Protein AF-A0A8I0E259-F1 (afdb_monomer_lite)

Radius of gyration: 28.73 Å; chains: 1; bounding box: 74×55×79 Å

Foldseek 3Di:
DDPQFCVPPDPVLFPPPQQDPVLSVLLRVLVVLLVLLQVLLLFLLLQLPDQFDDDLVSQLVSLLSNLVSLLSLLVSLCVLVVPPRVCLNVLSVVLSVVLNVLSDDDPDPPDDPLWAAFPDAQWIKRFLVQVVVLCVVQVPPVVLVVLVVPDPDLPDCSLVVSLVCLLPGDDPPVNQVVQCVSNVVSVFQWKKKWKWKAAPVRDTDTQDIDAIDRRQVSRVSNNVSSCSHSVNVVVCVVVVHDPVRITIMMIMHGAWAWKDAPFDIAGRVRHRHPPPDTDPDHAIWTAHDVGDTGGPDDHNRPPPPDPVSVSSVVSVPQADDDFFQDCDSVPDRHSLSSSVNSVVSSLVSSQVSRDDAQAFQFHWAWEDLPPFDTEIEGEGNQQFDRVCSRPRYDYLNRGQALLSNLLVLLLVQQDDDLVPPPPFHGKYKYWYTYSFWIWIWICRGSKTKTWTAGHQPDPWAKIKIKIFDDPVCVVLVVLLQVLLVVLPWPWDRRRRMIITMDTDDHNVSSSLSSSLVSLSCNCSSRVGVCSSVSSSPRPPD

Secondary structure (DSSP, 8-state):
----GGGGS-GGGS-TTTS-HHHHHHHHHHHHHHHHHHHHHHHHHHHHT-SS---HHHHHHHHHHHHHHHHHHHHHHHTTSTTTTSTHHHHHHHHHHHHHHHHS--S-SS-S-SEEE-SSSSEEEEPHHHHHHHHHHTT-HHHHHHHHTT--STT-THHHHHHHHHHT----HHHHHHHHHHHHTTT-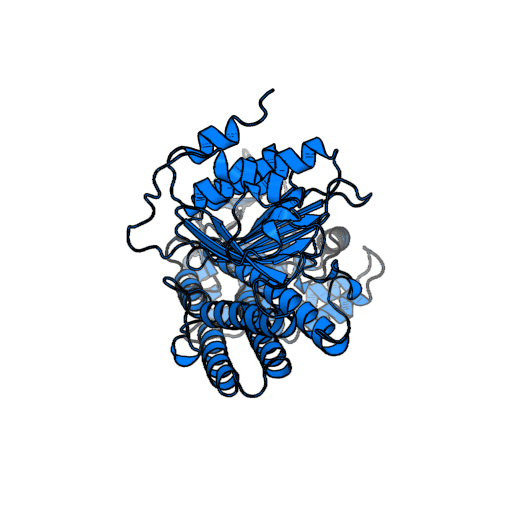S-EEEEEEEE-TTS-EEEE--PPPBSSHHHHHHHHHHGGGSHHHHHHHHHTT--STTSEEEEEEEESEEEEEETTEEEETTS-PPPTT----SSSEEEEETTS-EEEE-SS----TT-HHHHHHHHHHHHH---SSPPSSGGG--SHHHHHHHHHHHHHHHHHHHH--TT-SSSEEEEEE-TTS-EEEEEEPTTSB-GGGTT-SEE-GGGB--HHHHHHHHHHHHS-----S-TT----EEEEEEETTEEEEEEESTT-EEEEEEE-TTSTT--EEEEEE--GGGHHHHHHHHHHHHHTT-EEEEETTEEEEEE-S--HHHHHHHHHHHHHHHHHHHHT-TTHHHHHHHTT--

pLDDT: mean 77.81, std 12.74, range [36.66, 94.56]

Sequence (541 aa):
MEFRGLARLPLSAFPAGTLGARRFRRVRLFFAAVHAWLRLLGRLSAAAVAESPVDWTAVEQDVERLATATMRSVRLLQALEPTRWLDVEEWAVKLTFYARLMAGHPEPEISPSFFSPLAQGRGMVVENHLWRYAMDVADLQRRVDGVLRRLFAVDDPGWQRAARLVQDMPLPEVVEREGEIQAFDWQARDFAAVAVLEAPEGQRVLAPVVAPVREFWSGVRRAWAQRFTPDAVAWRRFLGRCDEEVGCRVVAVAEPTAVAWEGSVRGLDGGAPPEGAVAPGPGVWVLQEGGTWVPVASPSRVPAGAPWRQRLEDVLARIVGEGDPPARPEHCRNLEDMTVLVLGACWEAVFARLGLPGTGVAGVKSLALNPLGEVRLYCTPGAVFPSAAGKILVGAEDVRSLPLWAMLTGWLAVAGPATGPANSRGVVGHGIVDADAMHVCLYPGRHILFVEGDALTSSKRQVVVRWKAPRALQEELAAAAVILGERGFTVTRQGMVLDAWIGQGSEVAMQRALAVLGGILRGVLLGAEDWRRVVASWGRE

Structure (mmCIF, N/CA/C/O backbone):
data_AF-A0A8I0E259-F1
#
_entry.id   AF-A0A8I0E259-F1
#
loop_
_atom_site.group_PDB
_atom_site.id
_atom_site.type_symbol
_atom_site.label_atom_id
_atom_site.label_alt_id
_atom_site.label_comp_id
_atom_site.label_asym_id
_atom_site.label_entity_id
_atom_site.label_seq_id
_atom_site.pdbx_PDB_ins_code
_atom_site.Cartn_x
_atom_site.Cartn_y
_atom_site.Cartn_z
_atom_site.occupancy
_atom_site.B_iso_or_equiv
_atom_site.auth_seq_id
_atom_site.auth_comp_id
_atom_site.auth_asym_id
_atom_site.auth_atom_id
_atom_site.pdbx_PDB_model_num
ATOM 1 N N . MET A 1 1 ? 0.618 -11.682 2.805 1.00 47.38 1 MET A N 1
ATOM 2 C CA . MET A 1 1 ? 0.116 -11.712 4.199 1.00 47.38 1 MET A CA 1
ATOM 3 C C . MET A 1 1 ? -1.212 -10.965 4.286 1.00 47.38 1 MET A C 1
ATOM 5 O O . MET A 1 1 ? -1.298 -9.879 3.732 1.00 47.38 1 MET A O 1
ATOM 9 N N . GLU A 1 2 ? -2.257 -11.523 4.906 1.00 51.62 2 GLU A N 1
ATOM 10 C CA . GLU A 1 2 ? -3.577 -10.874 5.020 1.00 51.62 2 GLU A CA 1
ATOM 11 C C . GLU A 1 2 ? -3.726 -10.126 6.349 1.00 51.62 2 GLU A C 1
ATOM 13 O O . GLU A 1 2 ? -3.813 -10.754 7.399 1.00 51.62 2 GLU A O 1
ATOM 18 N N . PHE A 1 3 ? -3.807 -8.795 6.295 1.00 53.31 3 PHE A N 1
ATOM 19 C CA . PHE A 1 3 ? -4.336 -7.998 7.400 1.00 53.31 3 PHE A CA 1
ATOM 20 C C . PHE A 1 3 ? -5.841 -8.287 7.483 1.00 53.31 3 PHE A C 1
ATOM 22 O O . PHE A 1 3 ? -6.551 -8.082 6.492 1.00 53.31 3 PHE A O 1
ATOM 29 N N . ARG A 1 4 ? -6.316 -8.860 8.596 1.00 57.94 4 ARG A N 1
ATOM 30 C CA . ARG A 1 4 ? -7.671 -9.432 8.670 1.00 57.94 4 ARG A CA 1
ATOM 31 C C . ARG A 1 4 ? -8.720 -8.461 9.216 1.00 57.94 4 ARG A C 1
ATOM 33 O O . ARG A 1 4 ? -9.905 -8.757 9.070 1.00 57.94 4 ARG A O 1
ATOM 40 N N . GLY A 1 5 ? -8.359 -7.278 9.705 1.00 59.28 5 GLY A N 1
ATOM 41 C CA . GLY A 1 5 ? -9.348 -6.285 10.132 1.00 59.28 5 GLY A CA 1
ATOM 42 C C . GLY A 1 5 ? -10.221 -6.809 11.280 1.00 59.28 5 GLY A C 1
ATOM 43 O O . GLY A 1 5 ? -9.914 -7.780 11.975 1.00 59.28 5 GLY A O 1
ATOM 44 N N . LEU A 1 6 ? -11.449 -6.288 11.330 1.00 61.12 6 LEU A N 1
ATOM 45 C CA . LEU A 1 6 ? -12.574 -6.814 12.119 1.00 61.12 6 LEU A CA 1
ATOM 46 C C . LEU A 1 6 ? -12.958 -8.284 11.824 1.00 61.12 6 LEU A C 1
ATOM 48 O O . LEU A 1 6 ? -13.905 -8.793 12.419 1.00 61.12 6 LEU A O 1
ATOM 52 N N . ALA A 1 7 ? -12.297 -8.994 10.898 1.00 52.97 7 ALA A N 1
ATOM 53 C CA . ALA A 1 7 ? -12.656 -10.374 10.559 1.00 52.97 7 ALA A CA 1
ATOM 54 C C . ALA A 1 7 ? -12.396 -11.388 11.679 1.00 52.97 7 ALA A C 1
ATOM 56 O O . ALA A 1 7 ? -12.881 -12.516 11.567 1.00 52.97 7 ALA A O 1
ATOM 57 N N . ARG A 1 8 ? -11.636 -11.010 12.712 1.00 60.41 8 ARG A N 1
ATOM 58 C CA . ARG A 1 8 ? -11.350 -11.862 13.875 1.00 60.41 8 ARG A CA 1
ATOM 59 C C . ARG A 1 8 ? -12.292 -11.649 15.048 1.00 60.41 8 ARG A C 1
ATOM 61 O O . ARG A 1 8 ? -12.426 -12.557 15.861 1.00 60.41 8 ARG A O 1
ATOM 68 N N . LEU A 1 9 ? -12.986 -10.514 15.101 1.00 61.69 9 LEU A N 1
ATOM 69 C CA . LEU A 1 9 ? -13.992 -10.284 16.127 1.00 61.69 9 LEU A CA 1
ATOM 70 C C . LEU A 1 9 ? -15.260 -11.069 15.767 1.00 61.69 9 LEU A C 1
ATOM 72 O O . LEU A 1 9 ? -15.789 -10.916 14.659 1.00 61.69 9 LEU A O 1
ATOM 76 N N . PRO A 1 10 ? -15.757 -11.943 16.656 1.00 64.81 10 PRO A N 1
ATOM 77 C CA . PRO A 1 10 ? -17.007 -12.636 16.409 1.00 64.81 10 PRO A CA 1
ATOM 78 C C . PRO A 1 10 ? -18.172 -11.641 16.464 1.00 64.81 10 PRO A C 1
ATOM 80 O O . PRO A 1 10 ? -18.116 -10.631 17.160 1.00 64.81 10 PRO A O 1
ATOM 83 N N . LEU A 1 11 ? -19.275 -11.945 15.771 1.00 66.50 11 LEU A N 1
ATOM 84 C CA . LEU A 1 11 ? -20.502 -11.136 15.856 1.00 66.50 11 LEU A CA 1
ATOM 85 C C . LEU A 1 11 ? -21.003 -11.007 17.309 1.00 66.50 11 LEU A C 1
ATOM 87 O O . LEU A 1 11 ? -21.632 -10.015 17.656 1.00 66.50 11 LEU A O 1
ATOM 91 N N . SER A 1 12 ? -20.688 -11.994 18.153 1.00 63.00 12 SER A N 1
ATOM 92 C CA . SER A 1 12 ? -20.993 -12.008 19.586 1.00 63.00 12 SER A CA 1
ATOM 93 C C . SER A 1 12 ? -20.231 -10.965 20.404 1.00 63.00 12 SER A C 1
ATOM 95 O O . SER A 1 12 ? -20.614 -10.720 21.541 1.00 63.00 12 SER A O 1
ATOM 97 N N . ALA A 1 13 ? -19.184 -10.341 19.854 1.00 64.94 13 ALA A N 1
ATOM 98 C CA . ALA A 1 13 ? -18.506 -9.215 20.498 1.00 64.94 13 ALA A CA 1
ATOM 99 C C . ALA A 1 13 ? -19.378 -7.942 20.524 1.00 64.94 13 ALA A C 1
ATOM 101 O O . ALA A 1 13 ? -19.028 -6.971 21.189 1.00 64.94 13 ALA A O 1
ATOM 102 N N . PHE A 1 14 ? -20.508 -7.938 19.806 1.00 71.12 14 PHE A N 1
ATOM 103 C CA . PHE A 1 14 ? -21.447 -6.822 19.749 1.00 71.12 14 PHE A CA 1
ATOM 104 C C . PHE A 1 14 ? -22.752 -7.153 20.485 1.00 71.12 14 PHE A C 1
ATOM 106 O O . PHE A 1 14 ? -23.197 -8.304 20.451 1.00 71.12 14 PHE A O 1
ATOM 113 N N . PRO A 1 15 ? -23.427 -6.161 21.098 1.00 69.31 15 PRO A N 1
ATOM 114 C CA . PRO A 1 15 ? -24.689 -6.401 21.783 1.00 69.31 15 PRO A CA 1
ATOM 115 C C . PRO A 1 15 ? -25.757 -6.894 20.801 1.00 69.31 15 PRO A C 1
ATOM 117 O O . PRO A 1 15 ? -25.830 -6.431 19.655 1.00 69.31 15 PRO A O 1
ATOM 120 N N . ALA A 1 16 ? -26.611 -7.818 21.243 1.00 67.88 16 ALA A N 1
ATOM 121 C CA . ALA A 1 16 ? -27.656 -8.386 20.398 1.00 67.88 16 ALA A CA 1
ATOM 122 C C . ALA A 1 16 ? -28.549 -7.286 19.787 1.00 67.88 16 ALA A C 1
ATOM 124 O O . ALA A 1 16 ? -28.953 -6.345 20.463 1.00 67.88 16 ALA A O 1
ATOM 125 N N . GLY A 1 17 ? -28.838 -7.389 18.486 1.00 67.94 17 GLY A N 1
ATOM 126 C CA . GLY A 1 17 ? -29.697 -6.436 17.767 1.00 67.94 17 GLY A CA 1
ATOM 127 C C . GLY A 1 17 ? -29.023 -5.139 17.290 1.00 67.94 17 GLY A C 1
ATOM 128 O O . GLY A 1 17 ? -29.606 -4.448 16.459 1.00 67.94 17 GLY A O 1
ATOM 129 N N . THR A 1 18 ? -27.792 -4.830 17.716 1.00 71.62 18 THR A N 1
ATOM 130 C CA . THR A 1 18 ? -27.085 -3.594 17.307 1.00 71.62 18 THR A CA 1
ATOM 131 C C . THR A 1 18 ? -26.593 -3.658 15.858 1.00 71.62 18 THR A C 1
ATOM 133 O O . THR A 1 18 ? -27.018 -2.899 14.978 1.00 71.62 18 THR A O 1
ATOM 136 N N . LEU A 1 19 ? -25.716 -4.621 15.573 1.00 75.25 19 LEU A N 1
ATOM 137 C CA . LEU A 1 19 ? -25.020 -4.750 14.303 1.00 75.25 19 LEU A CA 1
ATOM 138 C C . LEU A 1 19 ? -25.338 -6.117 13.692 1.00 75.25 19 LEU A C 1
ATOM 140 O O . LEU A 1 19 ? -24.621 -7.089 13.869 1.00 75.25 19 LEU A O 1
ATOM 144 N N . GLY A 1 20 ? -26.463 -6.210 12.976 1.00 78.88 20 GLY A N 1
ATOM 145 C CA . GLY A 1 20 ? -26.895 -7.469 12.359 1.00 78.88 20 GLY A CA 1
ATOM 146 C C . GLY A 1 20 ? -25.873 -8.047 11.366 1.00 78.88 20 GLY A C 1
ATOM 147 O O . GLY A 1 20 ? -25.115 -7.307 10.732 1.00 78.88 20 GLY A O 1
ATOM 148 N N . ALA A 1 21 ? -25.901 -9.369 11.159 1.00 81.31 21 ALA A N 1
ATOM 149 C CA . ALA A 1 21 ? -24.906 -10.114 10.372 1.00 81.31 21 ALA A CA 1
ATOM 150 C C . ALA A 1 21 ? -24.622 -9.525 8.974 1.00 81.31 21 ALA A C 1
ATOM 152 O O . ALA A 1 21 ? -23.471 -9.463 8.539 1.00 81.31 21 ALA A O 1
ATOM 153 N N . ARG A 1 22 ? -25.657 -9.034 8.273 1.00 83.75 22 ARG A N 1
ATOM 154 C CA . ARG A 1 22 ? -25.500 -8.378 6.960 1.00 83.75 22 ARG A CA 1
ATOM 155 C C . ARG A 1 22 ? -24.661 -7.099 7.043 1.00 83.75 22 ARG A C 1
ATOM 157 O O . ARG A 1 22 ? -23.791 -6.899 6.200 1.00 83.75 22 ARG A O 1
ATOM 164 N N . ARG A 1 23 ? -24.904 -6.244 8.043 1.00 82.88 23 ARG A N 1
ATOM 165 C CA . ARG A 1 23 ? -24.129 -5.008 8.255 1.00 82.88 23 ARG A CA 1
ATOM 166 C C . ARG A 1 23 ? -22.715 -5.339 8.704 1.00 82.88 23 ARG A C 1
ATOM 168 O O . ARG A 1 23 ? -21.776 -4.793 8.144 1.00 82.88 23 ARG A O 1
ATOM 175 N N . PHE A 1 24 ? -22.557 -6.302 9.609 1.00 82.12 24 PHE A N 1
ATOM 176 C CA . PHE A 1 24 ? -21.239 -6.737 10.068 1.00 82.12 24 PHE A CA 1
ATOM 177 C C . PHE A 1 24 ? -20.371 -7.229 8.908 1.00 82.12 24 PHE A C 1
ATOM 179 O O . PHE A 1 24 ? -19.217 -6.829 8.761 1.00 82.12 24 PHE A O 1
ATOM 186 N N . ARG A 1 25 ? -20.960 -8.011 7.994 1.00 84.06 25 ARG A N 1
ATOM 187 C CA . ARG A 1 25 ? -20.291 -8.420 6.756 1.00 84.06 25 ARG A CA 1
ATOM 188 C C . ARG A 1 25 ? -19.867 -7.222 5.899 1.00 84.06 25 ARG A C 1
ATOM 190 O O . ARG A 1 25 ? -18.769 -7.254 5.355 1.00 84.06 25 ARG A O 1
ATOM 197 N N . ARG A 1 26 ? -20.691 -6.176 5.773 1.00 86.50 26 ARG A N 1
ATOM 198 C CA . ARG A 1 26 ? -20.331 -4.960 5.016 1.00 86.50 26 ARG A CA 1
ATOM 199 C C . ARG A 1 26 ? -19.145 -4.238 5.637 1.00 86.50 26 ARG A C 1
ATOM 201 O O . ARG A 1 26 ? -18.213 -3.917 4.911 1.00 86.50 26 ARG A O 1
ATOM 208 N N . VAL A 1 27 ? -19.146 -4.067 6.957 1.00 84.19 27 VAL A N 1
ATOM 209 C CA . VAL A 1 27 ? -18.017 -3.464 7.674 1.00 84.19 27 VAL A CA 1
ATOM 210 C C . VAL A 1 27 ? -16.743 -4.292 7.436 1.00 84.19 27 VAL A C 1
ATOM 212 O O . VAL A 1 27 ? -15.707 -3.745 7.083 1.00 84.19 27 VAL A O 1
ATOM 215 N N . ARG A 1 28 ? -16.810 -5.629 7.486 1.00 82.31 28 ARG A N 1
ATOM 216 C CA . ARG A 1 28 ? -15.653 -6.482 7.145 1.00 82.31 28 ARG A CA 1
ATOM 217 C C . ARG A 1 28 ? -15.152 -6.281 5.712 1.00 82.31 28 ARG A C 1
ATOM 219 O O . ARG A 1 28 ? -13.947 -6.201 5.487 1.00 82.31 28 ARG A O 1
ATOM 226 N N . LEU A 1 29 ? -16.063 -6.207 4.741 1.00 85.75 29 LEU A N 1
ATOM 227 C CA . LEU A 1 29 ? -15.708 -5.951 3.342 1.00 85.75 29 LEU A CA 1
ATOM 228 C C . LEU A 1 29 ? -15.103 -4.555 3.147 1.00 85.75 29 LEU A C 1
ATOM 230 O O . LEU A 1 29 ? -14.279 -4.382 2.252 1.00 85.75 29 LEU A O 1
ATOM 234 N N . PHE A 1 30 ? -15.494 -3.591 3.981 1.00 88.25 30 PHE A N 1
ATOM 235 C CA . PHE A 1 30 ? -14.992 -2.224 3.948 1.00 88.25 30 PHE A CA 1
ATOM 236 C C . PHE A 1 30 ? -13.512 -2.173 4.329 1.00 88.25 30 PHE A C 1
ATOM 238 O O . PHE A 1 30 ? -12.692 -1.720 3.535 1.00 88.25 30 PHE A O 1
ATOM 245 N N . PHE A 1 31 ? -13.138 -2.743 5.479 1.00 83.88 31 PHE A N 1
ATOM 246 C CA . PHE A 1 31 ? -11.728 -2.803 5.881 1.00 83.88 31 PHE A CA 1
ATOM 247 C C . PHE A 1 31 ? -10.883 -3.594 4.882 1.00 83.88 31 PHE A C 1
ATOM 249 O O . PHE A 1 31 ? -9.789 -3.164 4.531 1.00 83.88 31 PHE A O 1
ATOM 256 N N . ALA A 1 32 ? -11.406 -4.697 4.334 1.00 83.06 32 ALA A N 1
ATOM 257 C CA . ALA A 1 32 ? -10.714 -5.430 3.275 1.00 83.06 32 ALA A CA 1
ATOM 258 C C . ALA A 1 32 ? -10.421 -4.550 2.041 1.00 83.06 32 ALA A C 1
ATOM 260 O O . ALA A 1 32 ? -9.335 -4.647 1.467 1.00 83.06 32 ALA A O 1
ATOM 261 N N . ALA A 1 33 ? -11.352 -3.669 1.655 1.00 86.75 33 ALA A N 1
ATOM 262 C CA . ALA A 1 33 ? -11.152 -2.720 0.561 1.00 86.75 33 ALA A CA 1
ATOM 263 C C . ALA A 1 33 ? -10.082 -1.666 0.898 1.00 86.75 33 ALA A C 1
ATOM 265 O O . ALA A 1 33 ? -9.191 -1.437 0.082 1.00 86.75 33 ALA A O 1
ATOM 266 N N . VAL A 1 34 ? -10.098 -1.096 2.108 1.00 87.56 34 VAL A N 1
ATOM 267 C CA . VAL A 1 34 ? -9.068 -0.142 2.570 1.00 87.56 34 VAL A CA 1
ATOM 268 C C . VAL A 1 34 ? -7.680 -0.792 2.623 1.00 87.56 34 VAL A C 1
ATOM 270 O O . VAL A 1 34 ? -6.687 -0.204 2.197 1.00 87.56 34 VAL A O 1
ATOM 273 N N . HIS A 1 35 ? -7.580 -2.041 3.075 1.00 84.25 35 HIS A N 1
ATOM 274 C CA . HIS A 1 35 ? -6.310 -2.767 3.089 1.00 84.25 35 HIS A CA 1
ATOM 275 C C . HIS A 1 35 ? -5.772 -3.063 1.691 1.00 84.25 35 HIS A C 1
ATOM 277 O O . HIS A 1 35 ? -4.556 -3.008 1.495 1.00 84.25 35 HIS A O 1
ATOM 283 N N . ALA A 1 36 ? -6.648 -3.384 0.736 1.00 86.00 36 ALA A N 1
ATOM 284 C CA . ALA A 1 36 ? -6.261 -3.530 -0.662 1.00 86.00 36 ALA A CA 1
ATOM 285 C C . ALA A 1 36 ? -5.772 -2.192 -1.234 1.00 86.00 36 ALA A C 1
ATOM 287 O O . ALA A 1 36 ? -4.711 -2.156 -1.853 1.00 86.00 36 ALA A O 1
ATOM 288 N N . TRP A 1 37 ? -6.489 -1.102 -0.944 1.00 91.44 37 TRP A N 1
ATOM 289 C CA . TRP A 1 37 ? -6.120 0.256 -1.341 1.00 91.44 37 TRP A CA 1
ATOM 290 C C . TRP A 1 37 ? -4.708 0.624 -0.860 1.00 91.44 37 TRP A C 1
ATOM 292 O O . TRP A 1 37 ? -3.865 1.011 -1.664 1.00 91.44 37 TRP A O 1
ATOM 302 N N . LEU A 1 38 ? -4.393 0.378 0.417 1.00 90.19 38 LEU A N 1
ATOM 303 C CA . LEU A 1 38 ? -3.059 0.647 0.967 1.00 90.19 38 LEU A CA 1
ATOM 304 C C . LEU A 1 38 ? -1.946 -0.128 0.252 1.00 90.19 38 LEU A C 1
ATOM 306 O O . LEU A 1 38 ? -0.898 0.437 -0.038 1.00 90.19 38 LEU A O 1
ATOM 310 N N . ARG A 1 39 ? -2.155 -1.409 -0.075 1.00 88.25 39 ARG A N 1
ATOM 311 C CA . ARG A 1 39 ? -1.134 -2.183 -0.802 1.00 88.25 39 ARG A CA 1
ATOM 312 C C . ARG A 1 39 ? -0.868 -1.614 -2.188 1.00 88.25 39 ARG A C 1
ATOM 314 O O . ARG A 1 39 ? 0.288 -1.494 -2.572 1.00 88.25 39 ARG A O 1
ATOM 321 N N . LEU A 1 40 ? -1.926 -1.258 -2.915 1.00 91.62 40 LEU A N 1
ATOM 322 C CA . LEU A 1 40 ? -1.808 -0.658 -4.244 1.00 91.62 40 LEU A CA 1
ATOM 323 C C . LEU A 1 40 ? -1.057 0.675 -4.186 1.00 91.62 40 LEU A C 1
ATOM 325 O O . LEU A 1 40 ? -0.157 0.905 -4.989 1.00 91.62 40 LEU A O 1
ATOM 329 N N . LEU A 1 41 ? -1.352 1.503 -3.180 1.00 92.00 41 LEU A N 1
ATOM 330 C CA . LEU A 1 41 ? -0.603 2.730 -2.928 1.00 92.00 41 LEU A CA 1
ATOM 331 C C . LEU A 1 41 ? 0.884 2.449 -2.655 1.00 92.00 41 LEU A C 1
ATOM 333 O O . LEU A 1 41 ? 1.753 3.142 -3.186 1.00 92.00 41 LEU A O 1
ATOM 337 N N . GLY A 1 42 ? 1.193 1.432 -1.847 1.00 89.44 42 GLY A N 1
ATOM 338 C CA . GLY A 1 42 ? 2.570 1.009 -1.590 1.00 89.44 42 GLY A CA 1
ATOM 339 C C . GLY A 1 42 ? 3.324 0.687 -2.883 1.00 89.44 42 GLY A C 1
ATOM 340 O O . GLY A 1 42 ? 4.431 1.180 -3.085 1.00 89.44 42 GLY A O 1
ATOM 341 N N . ARG A 1 43 ? 2.699 -0.060 -3.805 1.00 89.12 43 ARG A N 1
ATOM 342 C CA . ARG A 1 43 ? 3.291 -0.388 -5.116 1.00 89.12 43 ARG A CA 1
ATOM 343 C C . ARG A 1 43 ? 3.563 0.849 -5.968 1.00 89.12 43 ARG A C 1
ATOM 345 O O . ARG A 1 43 ? 4.689 1.024 -6.424 1.00 89.12 43 ARG A O 1
ATOM 352 N N . LEU A 1 44 ? 2.568 1.722 -6.138 1.00 90.06 44 LEU A N 1
ATOM 353 C CA . LEU A 1 44 ? 2.709 2.936 -6.952 1.00 90.06 44 LEU A CA 1
ATOM 354 C C . LEU A 1 44 ? 3.754 3.900 -6.387 1.00 90.06 44 LEU A C 1
ATOM 356 O O . LEU A 1 44 ? 4.571 4.445 -7.122 1.00 90.06 44 LEU A O 1
ATOM 360 N N . SER A 1 45 ? 3.761 4.090 -5.069 1.00 89.38 45 SER A N 1
ATOM 361 C CA . SER A 1 45 ? 4.744 4.962 -4.425 1.00 89.38 45 SER A CA 1
ATOM 362 C C . SER A 1 45 ? 6.161 4.383 -4.444 1.00 89.38 45 SER A C 1
ATOM 364 O O . SER A 1 45 ? 7.117 5.146 -4.544 1.00 89.38 45 SER A O 1
ATOM 366 N N . ALA A 1 46 ? 6.317 3.055 -4.408 1.00 86.00 46 ALA A N 1
ATOM 367 C CA . ALA A 1 46 ? 7.614 2.410 -4.612 1.00 86.00 46 ALA A CA 1
ATOM 368 C C . ALA A 1 46 ? 8.141 2.631 -6.037 1.00 86.00 46 ALA A C 1
ATOM 370 O O . ALA A 1 46 ? 9.331 2.868 -6.217 1.00 86.00 46 ALA A O 1
ATOM 371 N N . ALA A 1 47 ? 7.254 2.592 -7.035 1.00 82.38 47 ALA A N 1
ATOM 372 C CA . ALA A 1 47 ? 7.611 2.818 -8.431 1.00 82.38 47 ALA A CA 1
ATOM 373 C C . ALA A 1 47 ? 8.152 4.241 -8.681 1.00 82.38 47 ALA A C 1
ATOM 375 O O . ALA A 1 47 ? 9.067 4.411 -9.481 1.00 82.38 47 ALA A O 1
ATOM 376 N N . ALA A 1 48 ? 7.660 5.253 -7.956 1.00 79.75 48 ALA A N 1
ATOM 377 C CA . ALA A 1 48 ? 8.127 6.639 -8.099 1.00 79.75 48 ALA A CA 1
ATOM 378 C C . ALA A 1 48 ? 9.587 6.852 -7.678 1.00 79.75 48 ALA A C 1
ATOM 380 O O . ALA A 1 48 ? 10.279 7.693 -8.245 1.00 79.75 48 ALA A O 1
ATOM 381 N N . VAL A 1 49 ? 10.072 6.057 -6.724 1.00 75.94 49 VAL A N 1
ATOM 382 C CA . VAL A 1 49 ? 11.455 6.124 -6.225 1.00 75.94 49 VAL A CA 1
ATOM 383 C C . VAL A 1 49 ? 12.349 5.026 -6.809 1.00 75.94 49 VAL A C 1
ATOM 385 O O . VAL A 1 49 ? 13.495 4.878 -6.390 1.00 75.94 49 VAL A O 1
ATOM 388 N N . ALA A 1 50 ? 11.841 4.238 -7.761 1.00 69.50 50 ALA A N 1
ATOM 389 C CA . ALA A 1 50 ? 12.589 3.142 -8.355 1.00 69.50 50 ALA A CA 1
ATOM 390 C C . ALA A 1 50 ? 13.756 3.654 -9.217 1.00 69.50 50 ALA A C 1
ATOM 392 O O . ALA A 1 50 ? 13.650 4.637 -9.962 1.00 69.50 50 ALA A O 1
ATOM 393 N N . GLU A 1 51 ? 14.887 2.949 -9.143 1.00 60.62 51 GLU A N 1
ATOM 394 C CA . GLU A 1 51 ? 16.043 3.204 -10.010 1.00 60.62 51 GLU A CA 1
ATOM 395 C C . GLU A 1 51 ? 15.862 2.631 -11.422 1.00 60.62 51 GLU A C 1
ATOM 397 O O . GLU A 1 51 ? 16.653 2.964 -12.297 1.00 60.62 51 GLU A O 1
ATOM 402 N N . SER A 1 52 ? 14.819 1.825 -11.657 1.00 55.91 52 SER A N 1
ATOM 403 C CA . SER A 1 52 ? 14.487 1.196 -12.939 1.00 55.91 52 SER A CA 1
ATOM 404 C C . SER A 1 52 ? 13.262 1.837 -13.620 1.00 55.91 52 SER A C 1
ATOM 406 O O . SER A 1 52 ? 12.413 2.416 -12.938 1.00 55.91 52 SER A O 1
ATOM 408 N N . PRO A 1 53 ? 13.149 1.751 -14.965 1.00 60.22 53 PRO A N 1
ATOM 409 C CA . PRO A 1 53 ? 11.960 2.185 -15.694 1.00 60.22 53 PRO A CA 1
ATOM 410 C C . PRO A 1 53 ? 10.702 1.478 -15.189 1.00 60.22 53 PRO A C 1
ATOM 412 O O . PRO A 1 53 ? 10.724 0.274 -14.925 1.00 60.22 53 PRO A O 1
ATOM 415 N N . VAL A 1 54 ? 9.605 2.224 -15.086 1.00 66.31 54 VAL A N 1
ATOM 416 C CA . VAL A 1 54 ? 8.323 1.704 -14.606 1.00 66.31 54 VAL A CA 1
ATOM 417 C C . VAL A 1 54 ? 7.486 1.169 -15.765 1.00 66.31 54 VAL A C 1
ATOM 419 O O . VAL A 1 54 ? 7.394 1.778 -16.828 1.00 66.31 54 VAL A O 1
ATOM 422 N N . ASP A 1 55 ? 6.842 0.029 -15.533 1.00 70.50 55 ASP A N 1
ATOM 423 C CA . ASP A 1 55 ? 5.807 -0.514 -16.406 1.00 70.50 55 ASP A CA 1
ATOM 424 C C . ASP A 1 55 ? 4.536 0.345 -16.308 1.00 70.50 55 ASP A C 1
ATOM 426 O O . ASP A 1 55 ? 3.789 0.264 -15.329 1.00 70.50 55 ASP A O 1
ATOM 430 N N . TRP A 1 56 ? 4.299 1.194 -17.311 1.00 76.19 56 TRP A N 1
ATOM 431 C CA . TRP A 1 56 ? 3.166 2.121 -17.298 1.00 76.19 56 TRP A CA 1
ATOM 432 C C . TRP A 1 56 ? 1.811 1.403 -17.333 1.00 76.19 56 TRP A C 1
ATOM 434 O O . TRP A 1 56 ? 0.861 1.837 -16.686 1.00 76.19 56 TRP A O 1
ATOM 444 N N . THR A 1 57 ? 1.735 0.246 -17.989 1.00 74.06 57 THR A N 1
ATOM 445 C CA . THR A 1 57 ? 0.531 -0.591 -17.983 1.00 74.06 57 THR A CA 1
ATOM 446 C C . THR A 1 57 ? 0.222 -1.084 -16.572 1.00 74.06 57 THR A C 1
ATOM 448 O O . THR A 1 57 ? -0.933 -1.087 -16.145 1.00 74.06 57 THR A O 1
ATOM 451 N N . ALA A 1 58 ? 1.252 -1.449 -15.804 1.00 77.69 58 ALA A N 1
ATOM 452 C CA . ALA A 1 58 ? 1.081 -1.810 -14.402 1.00 77.69 58 ALA A CA 1
ATOM 453 C C . ALA A 1 58 ? 0.629 -0.612 -13.546 1.00 77.69 58 ALA A C 1
ATOM 455 O O . ALA A 1 58 ? -0.212 -0.786 -12.663 1.00 77.69 58 ALA A O 1
ATOM 456 N N . VAL A 1 59 ? 1.128 0.601 -13.824 1.00 83.31 59 VAL A N 1
ATOM 457 C CA . VAL A 1 59 ? 0.671 1.839 -13.162 1.00 83.31 59 VAL A CA 1
ATOM 458 C C . VAL A 1 59 ? -0.815 2.073 -13.417 1.00 83.31 59 VAL A C 1
ATOM 460 O O . VAL A 1 59 ? -1.572 2.243 -12.464 1.00 83.31 59 VAL A O 1
ATOM 463 N N . GLU A 1 60 ? -1.257 2.021 -14.672 1.00 82.75 60 GLU A N 1
ATOM 464 C CA . GLU A 1 60 ? -2.668 2.194 -15.035 1.00 82.75 60 GLU A CA 1
ATOM 465 C C . GLU A 1 60 ? -3.573 1.166 -14.360 1.00 82.75 60 GLU A C 1
ATOM 467 O O . GLU A 1 60 ? -4.594 1.522 -13.768 1.00 82.75 60 GLU A O 1
ATOM 472 N N . GLN A 1 61 ? -3.174 -0.108 -14.380 1.00 85.19 61 GLN A N 1
ATOM 473 C CA . GLN A 1 61 ? -3.914 -1.175 -13.710 1.00 85.19 61 GLN A CA 1
ATOM 474 C C . GLN A 1 61 ? -3.999 -0.953 -12.196 1.00 85.19 61 GLN A C 1
ATOM 476 O O . GLN A 1 61 ? -5.042 -1.210 -11.589 1.00 85.19 61 GLN A O 1
ATOM 481 N N . ASP A 1 62 ? -2.924 -0.484 -11.566 1.00 89.88 62 ASP A N 1
ATOM 482 C CA . ASP A 1 62 ? -2.904 -0.209 -10.133 1.00 89.88 62 ASP A CA 1
ATOM 483 C C . ASP A 1 62 ? -3.770 1.001 -9.767 1.00 89.88 62 ASP A C 1
ATOM 485 O O . ASP A 1 62 ? -4.488 0.946 -8.763 1.00 89.88 62 ASP A O 1
ATOM 489 N N . VAL A 1 63 ? -3.792 2.040 -10.607 1.00 92.75 63 VAL A N 1
ATOM 490 C CA . VAL A 1 63 ? -4.698 3.189 -10.459 1.00 92.75 63 VAL A CA 1
ATOM 491 C C . VAL A 1 63 ? -6.157 2.778 -10.652 1.00 92.75 63 VAL A C 1
ATOM 493 O O . VAL A 1 63 ? -7.010 3.166 -9.852 1.00 92.75 63 VAL A O 1
ATOM 496 N N . GLU A 1 64 ? -6.461 1.929 -11.633 1.00 90.94 64 GLU A N 1
ATOM 497 C CA . GLU A 1 64 ? -7.815 1.408 -11.847 1.00 90.94 64 GLU A CA 1
ATOM 498 C C . GLU A 1 64 ? -8.299 0.572 -10.653 1.00 90.94 64 GLU A C 1
ATOM 500 O O . GLU A 1 64 ? -9.435 0.703 -10.178 1.00 90.94 64 GLU A O 1
ATOM 505 N N . ARG A 1 65 ? -7.414 -0.264 -10.101 1.00 92.50 65 ARG A N 1
ATOM 506 C CA . ARG A 1 65 ? -7.704 -1.055 -8.899 1.00 92.50 65 ARG A CA 1
ATOM 507 C C . ARG A 1 65 ? -7.890 -0.167 -7.668 1.00 92.50 65 ARG A C 1
ATOM 509 O O . ARG A 1 65 ? -8.770 -0.460 -6.856 1.00 92.50 65 ARG A O 1
ATOM 516 N N . LEU A 1 66 ? -7.117 0.914 -7.531 1.00 94.56 66 LEU A N 1
ATOM 517 C CA . LEU A 1 66 ? -7.292 1.912 -6.468 1.00 94.56 66 LEU A CA 1
ATOM 518 C C . LEU A 1 66 ? -8.647 2.602 -6.583 1.00 94.56 66 LEU A C 1
ATOM 520 O O . LEU A 1 66 ? -9.390 2.634 -5.604 1.00 94.56 66 LEU A O 1
ATOM 524 N N . ALA A 1 67 ? -8.997 3.079 -7.777 1.00 92.50 67 ALA A N 1
ATOM 525 C CA . ALA A 1 67 ? -10.286 3.699 -8.054 1.00 92.50 67 ALA A CA 1
ATOM 526 C C . ALA A 1 67 ? -11.449 2.756 -7.714 1.00 92.50 67 ALA A C 1
ATOM 528 O O . ALA A 1 67 ? -12.391 3.135 -7.012 1.00 92.50 67 ALA A O 1
ATOM 529 N N . THR A 1 68 ? -11.345 1.492 -8.129 1.00 91.88 68 THR A N 1
ATOM 530 C CA . THR A 1 68 ? -12.320 0.446 -7.801 1.00 91.88 68 THR A CA 1
ATOM 531 C C . THR A 1 68 ? -12.429 0.219 -6.291 1.00 91.88 68 THR A C 1
ATOM 533 O O . THR A 1 68 ? -13.538 0.110 -5.760 1.00 91.88 68 THR A O 1
ATOM 536 N N . ALA A 1 69 ? -11.303 0.166 -5.573 1.00 91.81 69 ALA A N 1
ATOM 537 C CA . ALA A 1 69 ? -11.289 0.002 -4.122 1.00 91.81 69 ALA A CA 1
ATOM 538 C C . ALA A 1 69 ? -11.927 1.202 -3.399 1.00 91.81 69 ALA A C 1
ATOM 540 O O . ALA A 1 69 ? -12.749 0.994 -2.506 1.00 91.81 69 ALA A O 1
ATOM 541 N N . THR A 1 70 ? -11.630 2.437 -3.818 1.00 93.81 70 THR A N 1
ATOM 542 C CA . THR A 1 70 ? -12.242 3.658 -3.269 1.00 93.81 70 THR A CA 1
ATOM 543 C C . THR A 1 70 ? -13.757 3.669 -3.491 1.00 93.81 70 THR A C 1
ATOM 545 O O . THR A 1 70 ? -14.514 3.834 -2.533 1.00 93.81 70 THR A O 1
ATOM 548 N N . MET A 1 71 ? -14.225 3.395 -4.713 1.00 94.25 71 MET A N 1
ATOM 549 C CA . MET A 1 71 ? -15.662 3.319 -5.021 1.00 94.25 71 MET A CA 1
ATOM 550 C C . MET A 1 71 ? -16.369 2.216 -4.231 1.00 94.25 71 MET A C 1
ATOM 552 O O . MET A 1 71 ? -17.492 2.389 -3.753 1.00 94.25 71 MET A O 1
ATOM 556 N N . ARG A 1 72 ? -15.711 1.067 -4.047 1.00 93.50 72 ARG A N 1
ATOM 557 C CA . ARG A 1 72 ? -16.244 -0.021 -3.223 1.00 93.50 72 ARG A CA 1
ATOM 558 C C . ARG A 1 72 ? -16.417 0.410 -1.767 1.00 93.50 72 ARG A C 1
ATOM 560 O O . ARG A 1 72 ? -17.452 0.100 -1.178 1.00 93.50 72 ARG A O 1
ATOM 567 N N . SER A 1 73 ? -15.442 1.115 -1.200 1.00 92.44 73 SER A N 1
ATOM 568 C CA . SER A 1 73 ? -15.509 1.663 0.159 1.00 92.44 73 SER A CA 1
ATOM 569 C C . SER A 1 73 ? -16.671 2.651 0.311 1.00 92.44 73 SER A C 1
ATOM 571 O O . SER A 1 73 ? -17.452 2.530 1.254 1.00 92.44 73 SER A O 1
ATOM 573 N N . VAL A 1 74 ? -16.852 3.551 -0.659 1.00 94.19 74 VAL A N 1
ATOM 574 C CA . VAL A 1 74 ? -17.974 4.505 -0.714 1.00 94.19 74 VAL A CA 1
ATOM 575 C C . VAL A 1 74 ? -19.329 3.797 -0.712 1.00 94.19 74 VAL A C 1
ATOM 577 O O . VAL A 1 74 ? -20.172 4.066 0.144 1.00 94.19 74 VAL A O 1
ATOM 580 N N . ARG A 1 75 ? -19.528 2.824 -1.605 1.00 93.25 75 ARG A N 1
ATOM 581 C CA . ARG A 1 75 ? -20.795 2.077 -1.694 1.00 93.25 75 ARG A CA 1
ATOM 582 C C . ARG A 1 75 ? -21.094 1.282 -0.428 1.00 93.25 75 ARG A C 1
ATOM 584 O O . ARG A 1 75 ? -22.250 1.133 -0.035 1.00 93.25 75 ARG A O 1
ATOM 591 N N . LEU A 1 76 ? -20.058 0.757 0.228 1.00 91.69 76 LEU A N 1
ATOM 592 C CA . LEU A 1 76 ? -20.207 0.076 1.513 1.00 91.69 76 LEU A CA 1
ATOM 593 C C . LEU A 1 76 ? -20.628 1.048 2.622 1.00 91.69 76 LEU A C 1
ATOM 595 O O . LEU A 1 76 ? -21.487 0.673 3.420 1.00 91.69 76 LEU A O 1
ATOM 599 N N . LEU A 1 77 ? -20.099 2.277 2.640 1.00 91.75 77 LEU A N 1
ATOM 600 C CA . LEU A 1 77 ? -20.544 3.331 3.555 1.00 91.75 77 LEU A CA 1
ATOM 601 C C . LEU A 1 77 ? -21.998 3.734 3.287 1.00 91.75 77 LEU A C 1
ATOM 603 O O . LEU A 1 77 ? -22.792 3.739 4.220 1.00 91.75 77 LEU A O 1
ATOM 607 N N . GLN A 1 78 ? -22.384 3.994 2.038 1.00 91.44 78 GLN A N 1
ATOM 608 C CA . GLN A 1 78 ? -23.773 4.328 1.689 1.00 91.44 78 GLN A CA 1
ATOM 609 C C . GLN A 1 78 ? -24.742 3.190 2.035 1.00 91.44 78 GLN A C 1
ATOM 611 O O . GLN A 1 78 ? -25.850 3.419 2.506 1.00 91.44 78 GLN A O 1
ATOM 616 N N . ALA A 1 79 ? -24.318 1.932 1.898 1.00 88.75 79 ALA A N 1
ATOM 617 C CA . ALA A 1 79 ? -25.119 0.793 2.337 1.00 88.75 79 ALA A CA 1
ATOM 618 C C . ALA A 1 79 ? -25.239 0.673 3.873 1.00 88.75 79 ALA A C 1
ATOM 620 O O . ALA A 1 79 ? -26.082 -0.094 4.359 1.00 88.75 79 ALA A O 1
ATOM 621 N N . LEU A 1 80 ? -24.376 1.349 4.640 1.00 86.25 80 LEU A N 1
ATOM 622 C CA . LEU A 1 80 ? -24.472 1.477 6.098 1.00 86.25 80 LEU A CA 1
ATOM 623 C C . LEU A 1 80 ? -25.293 2.713 6.499 1.00 86.25 80 LEU A C 1
ATOM 625 O O . LEU A 1 80 ? -26.140 2.596 7.380 1.00 86.25 80 LEU A O 1
ATOM 629 N N . GLU A 1 81 ? -25.088 3.844 5.821 1.00 87.25 81 GLU A N 1
ATOM 630 C CA . GLU A 1 81 ? -25.684 5.162 6.082 1.00 87.25 81 GLU A CA 1
ATOM 631 C C . GLU A 1 81 ? -26.233 5.797 4.783 1.00 87.25 81 GLU A C 1
ATOM 633 O O . GLU A 1 81 ? -25.603 6.701 4.227 1.00 87.25 81 GLU A O 1
ATOM 638 N N . PRO A 1 82 ? -27.405 5.357 4.280 1.00 83.19 82 PRO A N 1
ATOM 639 C CA . PRO A 1 82 ? -27.885 5.755 2.952 1.00 83.19 82 PRO A CA 1
ATOM 640 C C . PRO A 1 82 ? -28.220 7.240 2.819 1.00 83.19 82 PRO A C 1
ATOM 642 O O . PRO A 1 82 ? -28.048 7.810 1.752 1.00 83.19 82 PRO A O 1
ATOM 645 N N . THR A 1 83 ? -28.710 7.870 3.887 1.00 86.06 83 THR A N 1
ATOM 646 C CA . THR A 1 83 ? -29.211 9.253 3.856 1.00 86.06 83 THR A CA 1
ATOM 647 C C . THR A 1 83 ? -28.131 10.293 4.136 1.00 86.06 83 THR A C 1
ATOM 649 O O . THR A 1 83 ? -28.203 11.401 3.619 1.00 86.06 83 THR A O 1
ATOM 652 N N . ARG A 1 84 ? -27.126 9.956 4.954 1.00 86.19 84 ARG A N 1
ATOM 653 C CA . ARG A 1 84 ? -26.094 10.905 5.404 1.00 86.19 84 ARG A CA 1
ATOM 654 C C . ARG A 1 84 ? -25.004 11.159 4.359 1.00 86.19 84 ARG A C 1
ATOM 656 O O . ARG A 1 84 ? -24.337 12.184 4.425 1.00 86.19 84 ARG A O 1
ATOM 663 N N . TRP A 1 85 ? -24.819 10.234 3.417 1.00 88.69 85 TRP A N 1
ATOM 664 C CA . TRP A 1 85 ? -23.719 10.249 2.448 1.00 88.69 85 TRP A CA 1
ATOM 665 C C . TRP A 1 85 ? -24.219 10.082 1.009 1.00 88.69 85 TRP A C 1
ATOM 667 O O . TRP A 1 85 ? -23.649 9.316 0.238 1.00 88.69 85 TRP A O 1
ATOM 677 N N . LEU A 1 86 ? -25.305 10.763 0.643 1.00 84.00 86 LEU A N 1
ATOM 678 C CA . LEU A 1 86 ? -25.870 10.675 -0.709 1.00 84.00 86 LEU A CA 1
ATOM 679 C C . LEU A 1 86 ? -24.868 11.163 -1.770 1.00 84.00 86 LEU A C 1
ATOM 681 O O . LEU A 1 86 ? -24.568 10.428 -2.706 1.00 84.00 86 LEU A O 1
ATOM 685 N N . ASP A 1 87 ? -24.251 12.323 -1.544 1.00 86.81 87 ASP A N 1
ATOM 686 C CA . ASP A 1 87 ? -23.425 13.001 -2.558 1.00 86.81 87 ASP A CA 1
ATOM 687 C C . ASP A 1 87 ? -21.979 12.479 -2.629 1.00 86.81 87 ASP A C 1
ATOM 689 O O . ASP A 1 87 ? -21.203 12.858 -3.504 1.00 86.81 87 ASP A O 1
ATOM 693 N N . VAL A 1 88 ? -21.572 11.593 -1.711 1.00 93.00 88 VAL A N 1
ATOM 694 C CA . VAL A 1 88 ? -20.175 11.126 -1.637 1.00 93.00 88 VAL A CA 1
ATOM 695 C C . VAL A 1 88 ? -19.760 10.332 -2.883 1.00 93.00 88 VAL A C 1
ATOM 697 O O . VAL A 1 88 ? -18.590 10.360 -3.265 1.00 93.00 88 VAL A O 1
ATOM 700 N N . GLU A 1 89 ? -20.704 9.636 -3.529 1.00 93.75 89 GLU A N 1
ATOM 701 C CA . GLU A 1 89 ? -20.421 8.873 -4.748 1.00 93.75 89 GLU A CA 1
ATOM 702 C C . GLU A 1 89 ? -20.096 9.799 -5.923 1.00 93.75 89 GLU A C 1
ATOM 704 O O . GLU A 1 89 ? -19.157 9.510 -6.658 1.00 93.75 89 GLU A O 1
ATOM 709 N N . GLU A 1 90 ? -20.777 10.941 -6.057 1.00 93.00 90 GLU A N 1
ATOM 710 C CA . GLU A 1 90 ? -20.500 11.926 -7.111 1.00 93.00 90 GLU A CA 1
ATOM 711 C C . GLU A 1 90 ? -19.051 12.431 -7.032 1.00 93.00 90 GLU A C 1
ATOM 713 O O . GLU A 1 90 ? -18.301 12.398 -8.014 1.00 93.00 90 GLU A O 1
ATOM 718 N N . TRP A 1 91 ? -18.614 12.813 -5.831 1.00 94.56 91 TRP A N 1
ATOM 719 C CA . TRP A 1 91 ? -17.241 13.258 -5.598 1.00 94.56 91 TRP A CA 1
ATOM 720 C C . TRP A 1 91 ? -16.223 12.139 -5.819 1.00 94.56 91 TRP A C 1
ATOM 722 O O . TRP A 1 91 ? -15.165 12.372 -6.406 1.00 94.56 91 TRP A O 1
ATOM 732 N N . ALA A 1 92 ? -16.536 10.907 -5.413 1.00 94.25 92 ALA A N 1
ATOM 733 C CA . ALA A 1 92 ? -15.664 9.761 -5.655 1.00 94.25 92 ALA A CA 1
ATOM 734 C C . ALA A 1 92 ? -15.533 9.439 -7.155 1.00 94.25 92 ALA A C 1
ATOM 736 O O . ALA A 1 92 ? -14.427 9.168 -7.630 1.00 94.25 92 ALA A O 1
ATOM 737 N N . VAL A 1 93 ? -16.619 9.537 -7.929 1.00 93.25 93 VAL A N 1
ATOM 738 C CA . VAL A 1 93 ? -16.593 9.397 -9.395 1.00 93.25 93 VAL A CA 1
ATOM 739 C C . VAL A 1 93 ? -15.687 10.458 -10.015 1.00 93.25 93 VAL A C 1
ATOM 741 O O . VAL A 1 93 ? -14.817 10.124 -10.818 1.00 93.25 93 VAL A O 1
ATOM 744 N N . LYS A 1 94 ? -15.814 11.720 -9.594 1.00 91.88 94 LYS A N 1
ATOM 745 C CA . LYS A 1 94 ? -14.965 12.814 -10.082 1.00 91.88 94 LYS A CA 1
ATOM 746 C C . LYS A 1 94 ? -13.480 12.575 -9.785 1.00 91.88 94 LYS A C 1
ATOM 748 O O . LYS A 1 94 ? -12.640 12.708 -10.672 1.00 91.88 94 LYS A O 1
ATOM 753 N N . LEU A 1 95 ? -13.143 12.186 -8.557 1.00 93.62 95 LEU A N 1
ATOM 754 C CA . LEU A 1 95 ? -11.754 11.926 -8.160 1.00 93.62 95 LEU A CA 1
ATOM 755 C C . LEU A 1 95 ? -11.157 10.716 -8.885 1.00 93.62 95 LEU A C 1
ATOM 757 O O . LEU A 1 95 ? -10.014 10.772 -9.337 1.00 93.62 95 LEU A O 1
ATOM 761 N N . THR A 1 96 ? -11.928 9.636 -9.036 1.00 93.88 96 THR A N 1
ATOM 762 C CA . THR A 1 96 ? -11.480 8.449 -9.780 1.00 93.88 96 THR A CA 1
ATOM 763 C C . THR A 1 96 ? -11.316 8.730 -11.266 1.00 93.88 96 THR A C 1
ATOM 765 O O . THR A 1 96 ? -10.350 8.252 -11.853 1.00 93.88 96 THR A O 1
ATOM 768 N N . PHE A 1 97 ? -12.187 9.549 -11.862 1.00 88.31 97 PHE A N 1
ATOM 769 C CA . PHE A 1 97 ? -12.015 10.037 -13.227 1.00 88.31 97 PHE A CA 1
ATOM 770 C C . PHE A 1 97 ? -10.688 10.782 -13.393 1.00 88.31 97 PHE A C 1
ATOM 772 O O . PHE A 1 97 ? -9.918 10.433 -14.279 1.00 88.31 97 PHE A O 1
ATOM 779 N N . TYR A 1 98 ? -10.364 11.740 -12.519 1.00 88.62 98 TYR A N 1
ATOM 780 C CA . TYR A 1 98 ? -9.099 12.476 -12.635 1.00 88.62 98 TYR A CA 1
ATOM 781 C C . TYR A 1 98 ? -7.865 11.611 -12.375 1.00 88.62 98 TYR A C 1
ATOM 783 O O . TYR A 1 98 ? -6.859 11.782 -13.058 1.00 88.62 98 TYR A O 1
ATOM 791 N N . ALA A 1 99 ? -7.925 10.674 -11.426 1.00 89.38 99 ALA A N 1
ATOM 792 C CA . ALA A 1 99 ? -6.825 9.738 -11.204 1.00 89.38 99 ALA A CA 1
ATOM 793 C C . ALA A 1 99 ? -6.577 8.869 -12.449 1.00 89.38 99 ALA A C 1
ATOM 795 O O . ALA A 1 99 ? -5.435 8.731 -12.882 1.00 89.38 99 ALA A O 1
ATOM 796 N N . ARG A 1 100 ? -7.649 8.351 -13.067 1.00 88.12 100 ARG A N 1
ATOM 797 C CA . ARG A 1 100 ? -7.585 7.599 -14.329 1.00 88.12 100 ARG A CA 1
ATOM 798 C C . ARG A 1 100 ? -7.092 8.452 -15.485 1.00 88.12 100 ARG A C 1
ATOM 800 O O . ARG A 1 100 ? -6.279 7.974 -16.253 1.00 88.12 100 ARG A O 1
ATOM 807 N N . LEU A 1 101 ? -7.552 9.695 -15.596 1.00 84.50 101 LEU A N 1
ATOM 808 C CA . LEU A 1 101 ? -7.142 10.608 -16.660 1.00 84.50 101 LEU A CA 1
ATOM 809 C C . LEU A 1 101 ? -5.640 10.904 -16.592 1.00 84.50 101 LEU A C 1
ATOM 811 O O . LEU A 1 101 ? -4.976 10.899 -17.617 1.00 84.50 101 LEU A O 1
ATOM 815 N N . MET A 1 102 ? -5.097 11.118 -15.389 1.00 84.50 102 MET A N 1
ATOM 816 C CA . MET A 1 102 ? -3.656 11.338 -15.211 1.00 84.50 102 MET A CA 1
ATOM 817 C C . MET A 1 102 ? -2.830 10.074 -15.470 1.00 84.50 102 MET A C 1
ATOM 819 O O . MET A 1 102 ? -1.715 10.153 -15.987 1.00 84.50 102 MET A O 1
ATOM 823 N N . ALA A 1 103 ? -3.355 8.912 -15.074 1.00 84.31 103 ALA A N 1
ATOM 824 C CA . ALA A 1 103 ? -2.679 7.637 -15.269 1.00 84.31 103 ALA A CA 1
ATOM 825 C C . ALA A 1 103 ? -2.759 7.152 -16.717 1.00 84.31 103 ALA A C 1
ATOM 827 O O . ALA A 1 103 ? -1.803 6.561 -17.199 1.00 84.31 103 ALA A O 1
ATOM 828 N N . GLY A 1 104 ? -3.868 7.414 -17.403 1.00 74.56 104 GLY A N 1
ATOM 829 C CA . GLY A 1 104 ? -4.122 6.948 -18.757 1.00 74.56 104 GLY A CA 1
ATOM 830 C C . GLY A 1 104 ? -3.068 7.454 -19.727 1.00 74.56 104 GLY A C 1
ATOM 831 O O . GLY A 1 104 ? -2.609 8.594 -19.621 1.00 74.56 104 GLY A O 1
ATOM 832 N N . HIS A 1 105 ? -2.658 6.583 -20.645 1.00 57.53 105 HIS A N 1
ATOM 833 C CA . HIS A 1 105 ? -1.822 6.903 -21.789 1.00 57.53 105 HIS A CA 1
ATOM 834 C C . HIS A 1 105 ? -2.305 8.221 -22.413 1.00 57.53 105 HIS A C 1
ATOM 836 O O . HIS A 1 105 ? -3.486 8.313 -22.761 1.00 57.53 105 HIS A O 1
ATOM 842 N N . PRO A 1 106 ? -1.444 9.251 -22.550 1.00 47.91 106 PRO A N 1
ATOM 843 C CA . PRO A 1 106 ? -1.789 10.353 -23.430 1.00 47.91 106 PRO A CA 1
ATOM 844 C C . PRO A 1 106 ? -2.083 9.764 -24.815 1.00 47.91 106 PRO A C 1
ATOM 846 O O . PRO A 1 106 ? -1.509 8.731 -25.190 1.00 47.91 106 PRO A O 1
ATOM 849 N N . GLU A 1 107 ? -2.949 10.426 -25.588 1.00 39.66 107 GLU A N 1
ATOM 850 C CA . GLU A 1 107 ? -2.843 10.298 -27.043 1.00 39.66 107 GLU A CA 1
ATOM 851 C C . GLU A 1 107 ? -1.362 10.455 -27.389 1.00 39.66 107 GLU A C 1
ATOM 853 O O . GLU A 1 107 ? -0.715 11.326 -26.803 1.00 39.66 107 GLU A O 1
ATOM 858 N N . PRO A 1 108 ? -0.786 9.570 -28.212 1.00 36.66 108 PRO A N 1
ATOM 859 C CA . PRO A 1 108 ? 0.654 9.483 -28.354 1.00 36.66 108 PRO A CA 1
ATOM 860 C C . PRO A 1 108 ? 1.210 10.800 -28.907 1.00 36.66 108 PRO A C 1
ATOM 862 O O . PRO A 1 108 ? 1.339 10.980 -30.114 1.00 36.66 108 PRO A O 1
ATOM 865 N N . GLU A 1 109 ? 1.620 11.705 -28.021 1.00 36.81 109 GLU A N 1
ATOM 866 C CA . GLU A 1 109 ? 2.732 12.599 -28.284 1.00 36.81 109 GLU A CA 1
ATOM 867 C C . GLU A 1 109 ? 3.949 11.684 -28.367 1.00 36.81 109 GLU A C 1
ATOM 869 O O . GLU A 1 109 ? 4.509 11.293 -27.347 1.00 36.81 109 GLU A O 1
ATOM 874 N N . ILE A 1 110 ? 4.213 11.215 -29.592 1.00 39.56 110 ILE A N 1
ATOM 875 C CA . ILE A 1 110 ? 5.451 10.608 -30.093 1.00 39.56 110 ILE A CA 1
ATOM 876 C C . ILE A 1 110 ? 6.301 10.015 -28.951 1.00 39.56 110 ILE A C 1
ATOM 878 O O . ILE A 1 110 ? 7.214 10.664 -28.462 1.00 39.56 110 ILE A O 1
ATOM 882 N N . SER A 1 111 ? 5.884 8.815 -28.516 1.00 39.72 111 SER A N 1
ATOM 883 C CA . SER A 1 111 ? 6.507 7.790 -27.651 1.00 39.72 111 SER A CA 1
ATOM 884 C C . SER A 1 111 ? 7.721 8.161 -26.764 1.00 39.72 111 SER A C 1
ATOM 886 O O . SER A 1 111 ? 8.663 8.794 -27.236 1.00 39.72 111 SER A O 1
ATOM 888 N N . PRO A 1 112 ? 7.849 7.616 -25.527 1.00 51.84 112 PRO A N 1
ATOM 889 C CA . PRO A 1 112 ? 9.175 7.506 -24.909 1.00 51.84 112 PRO A CA 1
ATOM 890 C C . PRO A 1 112 ? 10.142 6.821 -25.890 1.00 51.84 112 PRO A C 1
ATOM 892 O O . PRO A 1 112 ? 9.732 5.922 -26.628 1.00 51.84 112 PRO A O 1
ATOM 895 N N . SER A 1 113 ? 11.405 7.259 -25.919 1.00 62.19 113 SER A N 1
ATOM 896 C CA . SER A 1 113 ? 12.411 6.669 -26.807 1.00 62.19 113 SER A CA 1
ATOM 897 C C . SER A 1 113 ? 12.483 5.161 -26.556 1.00 62.19 113 SER A C 1
ATOM 899 O O . SER A 1 113 ? 12.825 4.729 -25.453 1.00 62.19 113 SER A O 1
ATOM 901 N N . PHE A 1 114 ? 12.170 4.359 -27.578 1.00 72.00 114 PHE A N 1
ATOM 902 C CA . PHE A 1 114 ? 12.323 2.897 -27.556 1.00 72.00 114 PHE A CA 1
ATOM 903 C C . PHE A 1 114 ? 13.787 2.457 -27.381 1.00 72.00 114 PHE A C 1
ATOM 905 O O . PHE A 1 114 ? 14.073 1.272 -27.183 1.00 72.00 114 PHE A O 1
ATOM 912 N N . PHE A 1 115 ? 14.699 3.427 -27.443 1.00 76.81 115 PHE A N 1
ATOM 913 C CA . PHE A 1 115 ? 16.135 3.263 -27.480 1.00 76.81 115 PHE A CA 1
ATOM 914 C C . PHE A 1 115 ? 16.801 4.157 -26.430 1.00 76.81 115 PHE A C 1
ATOM 916 O O . PHE A 1 115 ? 16.508 5.352 -26.333 1.00 76.81 115 PHE A O 1
ATOM 923 N N . SER A 1 116 ? 17.726 3.588 -25.667 1.00 74.81 116 SER A N 1
ATOM 924 C CA . SER A 1 116 ? 18.561 4.312 -24.704 1.00 74.81 116 SER A CA 1
ATOM 925 C C . SER A 1 116 ? 20.034 4.168 -25.106 1.00 74.81 116 SER A C 1
ATOM 927 O O . SER A 1 116 ? 20.471 3.040 -25.332 1.00 74.81 116 SER A O 1
ATOM 929 N N . PRO A 1 117 ? 20.842 5.239 -25.174 1.00 72.00 117 PRO A N 1
ATOM 930 C CA . PRO A 1 117 ? 22.263 5.110 -25.498 1.00 72.00 117 PRO A CA 1
ATOM 931 C C . PRO A 1 117 ? 23.011 4.319 -24.415 1.00 72.00 117 PRO A C 1
ATOM 933 O O . PRO A 1 117 ? 22.664 4.377 -23.230 1.00 72.00 117 PRO A O 1
ATOM 936 N N . LEU A 1 118 ? 24.058 3.586 -24.806 1.00 71.12 118 LEU A N 1
ATOM 937 C CA . LEU A 1 118 ? 24.937 2.930 -23.835 1.00 71.12 118 LEU A CA 1
ATOM 938 C C . LEU A 1 118 ? 25.771 3.960 -23.068 1.00 71.12 118 LEU A C 1
ATOM 940 O O . LEU A 1 118 ? 26.186 4.982 -23.605 1.00 71.12 118 LEU A O 1
ATOM 944 N N . ALA A 1 119 ? 26.045 3.669 -21.793 1.00 64.38 119 ALA A N 1
ATOM 945 C CA . ALA A 1 119 ? 26.860 4.542 -20.946 1.00 64.38 119 ALA A CA 1
ATOM 946 C C . ALA A 1 119 ? 28.324 4.625 -21.415 1.00 64.38 119 ALA A C 1
ATOM 948 O O . ALA A 1 119 ? 29.015 5.597 -21.118 1.00 64.38 119 ALA A O 1
ATOM 949 N N . GLN A 1 120 ? 28.803 3.583 -22.100 1.00 65.94 120 GLN A N 1
ATOM 950 C CA . GLN A 1 120 ? 30.155 3.463 -22.637 1.00 65.94 120 GLN A CA 1
ATOM 951 C C . GLN A 1 120 ? 30.105 2.678 -23.949 1.00 65.94 120 GLN A C 1
ATOM 953 O O . GLN A 1 120 ? 29.313 1.744 -24.078 1.00 65.94 120 GLN A O 1
ATOM 958 N N . GLY A 1 121 ? 30.978 3.033 -24.891 1.00 74.06 121 GLY A N 1
ATOM 959 C CA . GLY A 1 121 ? 31.067 2.373 -26.192 1.00 74.06 121 GLY A CA 1
ATOM 960 C C . GLY A 1 121 ? 29.999 2.803 -27.201 1.00 74.06 121 GLY A C 1
ATOM 961 O O . GLY A 1 121 ? 29.161 3.663 -26.932 1.00 74.06 121 GLY A O 1
ATOM 962 N N . ARG A 1 122 ? 30.055 2.205 -28.395 1.00 81.75 122 ARG A N 1
ATOM 963 C CA . ARG A 1 122 ? 29.098 2.447 -29.490 1.00 81.75 122 ARG A CA 1
ATOM 964 C C . ARG A 1 122 ? 27.965 1.423 -29.446 1.00 81.75 122 ARG A C 1
ATOM 966 O O . ARG A 1 122 ? 28.192 0.252 -29.752 1.00 81.75 122 ARG A O 1
ATOM 973 N N . GLY A 1 123 ? 26.764 1.849 -29.074 1.00 82.69 123 GLY A N 1
ATOM 974 C CA . GLY A 1 123 ? 25.594 0.978 -29.043 1.00 82.69 123 GLY A CA 1
ATOM 975 C C . GLY A 1 123 ? 24.380 1.605 -28.353 1.00 82.69 123 GLY A C 1
ATOM 976 O O . GLY A 1 123 ? 24.442 2.733 -27.859 1.00 82.69 123 GLY A O 1
ATOM 977 N N . MET A 1 124 ? 23.286 0.845 -28.275 1.00 84.75 124 MET A N 1
ATOM 978 C CA . MET A 1 124 ? 22.061 1.230 -27.566 1.00 84.75 124 MET A CA 1
ATOM 979 C C . MET A 1 124 ? 21.418 0.045 -26.845 1.00 84.75 124 MET A C 1
ATOM 981 O O . MET A 1 124 ? 21.660 -1.125 -27.148 1.00 84.75 124 MET A O 1
ATOM 985 N N . VAL A 1 125 ? 20.530 0.366 -25.915 1.00 82.38 125 VAL A N 1
ATOM 986 C CA . VAL A 1 125 ? 19.573 -0.550 -25.310 1.00 82.38 125 VAL A CA 1
ATOM 987 C C . VAL A 1 125 ? 18.229 -0.355 -25.997 1.00 82.38 125 VAL A C 1
ATOM 989 O O . VAL A 1 125 ? 17.646 0.722 -25.936 1.00 82.38 125 VAL A O 1
ATOM 992 N N . VAL A 1 126 ? 17.728 -1.414 -26.615 1.00 85.62 126 VAL A N 1
ATOM 993 C CA . VAL A 1 126 ? 16.338 -1.542 -27.043 1.00 85.62 126 VAL A CA 1
ATOM 994 C C . VAL A 1 126 ? 15.511 -1.955 -25.829 1.00 85.62 126 VAL A C 1
ATOM 996 O O . VAL A 1 126 ? 15.720 -3.021 -25.232 1.00 85.62 126 VAL A O 1
ATOM 999 N N . GLU A 1 127 ? 14.588 -1.089 -25.434 1.00 80.19 127 GLU A N 1
ATOM 1000 C CA . GLU A 1 127 ? 13.872 -1.215 -24.170 1.00 80.19 127 GLU A CA 1
ATOM 1001 C C . GLU A 1 127 ? 12.743 -2.257 -24.212 1.00 80.19 127 GLU A C 1
ATOM 1003 O O . GLU A 1 127 ? 12.125 -2.527 -25.243 1.00 80.19 127 GLU A O 1
ATOM 1008 N N . ASN A 1 128 ? 12.404 -2.809 -23.042 1.00 80.38 128 ASN A N 1
ATOM 1009 C CA . ASN A 1 128 ? 11.368 -3.844 -22.910 1.00 80.38 128 ASN A CA 1
ATOM 1010 C C . ASN A 1 128 ? 9.972 -3.395 -23.371 1.00 80.38 128 ASN A C 1
ATOM 1012 O O . ASN A 1 128 ? 9.165 -4.214 -23.810 1.00 80.38 128 ASN A O 1
ATOM 1016 N N . HIS A 1 129 ? 9.667 -2.102 -23.281 1.00 71.38 129 HIS A N 1
ATOM 1017 C CA . HIS A 1 129 ? 8.377 -1.598 -23.743 1.00 71.38 129 HIS A CA 1
ATOM 1018 C C . HIS A 1 129 ? 8.249 -1.653 -25.275 1.00 71.38 129 HIS A C 1
ATOM 1020 O O . HIS A 1 129 ? 7.129 -1.809 -25.757 1.00 71.38 129 HIS A O 1
ATOM 1026 N N . LEU A 1 130 ? 9.359 -1.639 -26.035 1.00 80.69 130 LEU A N 1
ATOM 1027 C CA . LEU A 1 130 ? 9.301 -1.879 -27.478 1.00 80.69 130 LEU A CA 1
ATOM 1028 C C . LEU A 1 130 ? 8.907 -3.324 -27.792 1.00 80.69 130 LEU A C 1
ATOM 1030 O O . LEU A 1 130 ? 8.069 -3.552 -28.656 1.00 80.69 130 LEU A O 1
ATOM 1034 N N . TRP A 1 131 ? 9.488 -4.297 -27.082 1.00 83.00 131 TRP A N 1
ATOM 1035 C CA . TRP A 1 131 ? 9.144 -5.714 -27.241 1.00 83.00 131 TRP A CA 1
ATOM 1036 C C . TRP A 1 131 ? 7.638 -5.946 -27.071 1.00 83.00 131 TRP A C 1
ATOM 1038 O O . TRP A 1 131 ? 7.007 -6.579 -27.914 1.00 83.00 131 TRP A O 1
ATOM 1048 N N . ARG A 1 132 ? 7.052 -5.388 -26.005 1.00 80.25 132 ARG A N 1
ATOM 1049 C CA . ARG A 1 132 ? 5.612 -5.507 -25.739 1.00 80.25 132 ARG A CA 1
ATOM 1050 C C . ARG A 1 132 ? 4.774 -4.851 -26.827 1.00 80.25 132 ARG A C 1
ATOM 1052 O O . ARG A 1 132 ? 3.880 -5.487 -27.368 1.00 80.25 132 ARG A O 1
ATOM 1059 N N . TYR A 1 133 ? 5.126 -3.621 -27.195 1.00 75.94 133 TYR A N 1
ATOM 1060 C CA . TYR A 1 133 ? 4.454 -2.908 -28.274 1.00 75.94 133 TYR A CA 1
ATOM 1061 C C . TYR A 1 133 ? 4.485 -3.696 -29.593 1.00 75.94 133 TYR A C 1
ATOM 1063 O O . TYR A 1 133 ? 3.461 -3.835 -30.255 1.00 75.94 133 TYR A O 1
ATOM 1071 N N . ALA A 1 134 ? 5.634 -4.274 -29.949 1.00 81.38 134 ALA A N 1
ATOM 1072 C CA . ALA A 1 134 ? 5.790 -5.084 -31.152 1.00 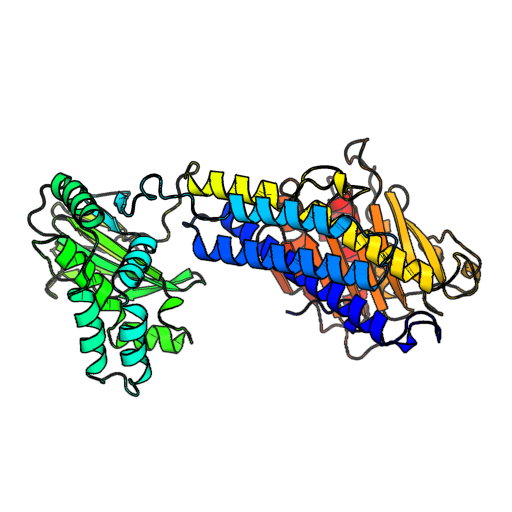81.38 134 ALA A CA 1
ATOM 1073 C C . ALA A 1 134 ? 4.928 -6.358 -31.126 1.00 81.38 134 ALA A C 1
ATOM 1075 O O . ALA A 1 134 ? 4.260 -6.675 -32.111 1.00 81.38 134 ALA A O 1
ATOM 1076 N N . MET A 1 135 ? 4.899 -7.059 -29.989 1.00 82.12 135 MET A N 1
ATOM 1077 C CA . MET A 1 135 ? 4.074 -8.255 -29.795 1.00 82.12 135 MET A CA 1
ATOM 1078 C C . MET A 1 135 ? 2.576 -7.961 -29.913 1.00 82.12 135 MET A C 1
ATOM 1080 O O . MET A 1 135 ? 1.845 -8.768 -30.498 1.00 82.12 135 MET A O 1
ATOM 1084 N N . ASP A 1 136 ? 2.141 -6.810 -29.395 1.00 77.62 136 ASP A N 1
ATOM 1085 C CA . ASP A 1 136 ? 0.751 -6.356 -29.451 1.00 77.62 136 ASP A CA 1
ATOM 1086 C C . ASP A 1 136 ? 0.349 -5.952 -30.874 1.00 77.62 136 ASP A C 1
ATOM 1088 O O . ASP A 1 136 ? -0.658 -6.433 -31.393 1.00 77.62 136 ASP A O 1
ATOM 1092 N N . VAL A 1 137 ? 1.156 -5.117 -31.540 1.00 74.75 137 VAL A N 1
ATOM 1093 C CA . VAL A 1 137 ? 0.891 -4.663 -32.918 1.00 74.75 137 VAL A CA 1
ATOM 1094 C C . VAL A 1 137 ? 0.848 -5.837 -33.896 1.00 74.75 137 VAL A C 1
ATOM 1096 O O . VAL A 1 137 ? 0.028 -5.849 -34.813 1.00 74.75 137 VAL A O 1
ATOM 1099 N N . ALA A 1 138 ? 1.706 -6.838 -33.698 1.00 79.25 138 ALA A N 1
ATOM 1100 C CA . ALA A 1 138 ? 1.765 -8.015 -34.556 1.00 79.25 138 ALA A CA 1
ATOM 1101 C C . ALA A 1 138 ? 0.746 -9.118 -34.181 1.00 79.25 138 ALA A C 1
ATOM 1103 O O . ALA A 1 138 ? 0.732 -10.168 -34.833 1.00 79.25 138 ALA A O 1
ATOM 1104 N N . ASP A 1 139 ? -0.078 -8.918 -33.139 1.00 81.81 139 ASP A N 1
ATOM 1105 C CA . ASP A 1 139 ? -0.985 -9.922 -32.543 1.00 81.81 139 ASP A CA 1
ATOM 1106 C C . ASP A 1 139 ? -0.295 -11.291 -32.348 1.00 81.81 139 ASP A C 1
ATOM 1108 O O . ASP A 1 139 ? -0.829 -12.373 -32.632 1.00 81.81 139 ASP A O 1
ATOM 1112 N N . LEU A 1 140 ? 0.970 -11.256 -31.916 1.00 84.44 140 LEU A N 1
ATOM 1113 C CA . LEU A 1 140 ? 1.807 -12.451 -31.811 1.00 84.44 140 LEU A CA 1
ATOM 1114 C C . LEU A 1 140 ? 1.667 -13.157 -30.468 1.00 84.44 140 LEU A C 1
ATOM 1116 O O . LEU A 1 140 ? 1.895 -14.368 -30.414 1.00 84.44 140 LEU A O 1
ATOM 1120 N N . GLN A 1 141 ? 1.227 -12.459 -29.416 1.00 81.69 141 GLN A N 1
ATOM 1121 C CA . GLN A 1 141 ? 1.142 -13.020 -28.064 1.00 81.69 141 GLN A CA 1
ATOM 1122 C C . GLN A 1 141 ? 0.306 -14.306 -28.030 1.00 81.69 141 GLN A C 1
ATOM 1124 O O . GLN A 1 141 ? 0.776 -15.360 -27.603 1.00 81.69 141 GLN A O 1
ATOM 1129 N N . ARG A 1 142 ? -0.902 -14.275 -28.610 1.00 80.94 142 ARG A N 1
ATOM 1130 C CA . ARG A 1 142 ? -1.800 -15.443 -28.665 1.00 80.94 142 ARG A CA 1
ATOM 1131 C C . ARG A 1 142 ? -1.200 -16.618 -29.435 1.00 80.94 142 ARG A C 1
ATOM 1133 O O . ARG A 1 142 ? -1.428 -17.779 -29.087 1.00 80.94 142 ARG A O 1
ATOM 1140 N N . ARG A 1 143 ? -0.458 -16.329 -30.507 1.00 83.56 143 ARG A N 1
ATOM 1141 C CA . ARG A 1 143 ? 0.158 -17.341 -31.379 1.00 83.56 143 ARG A CA 1
ATOM 1142 C C . ARG A 1 143 ? 1.332 -18.011 -30.678 1.00 83.56 143 ARG A C 1
ATOM 1144 O O . ARG A 1 143 ? 1.423 -19.238 -30.706 1.00 83.56 143 ARG A O 1
ATOM 1151 N N . VAL A 1 144 ? 2.184 -17.220 -30.031 1.00 84.75 144 VAL A N 1
ATOM 1152 C CA . VAL A 1 144 ? 3.307 -17.701 -29.223 1.00 84.75 144 VAL A CA 1
ATOM 1153 C C . VAL A 1 144 ? 2.790 -18.540 -28.056 1.00 84.75 144 VAL A C 1
ATOM 1155 O O . VAL A 1 144 ? 3.181 -19.698 -27.938 1.00 84.75 144 VAL A O 1
ATOM 1158 N N . ASP A 1 145 ? 1.820 -18.050 -27.284 1.00 80.69 145 ASP A N 1
ATOM 1159 C CA . ASP A 1 145 ? 1.209 -18.804 -26.182 1.00 80.69 145 ASP A CA 1
ATOM 1160 C C . ASP A 1 145 ? 0.603 -20.134 -26.635 1.00 80.69 145 ASP A C 1
ATOM 1162 O O . ASP A 1 145 ? 0.740 -21.160 -25.965 1.00 80.69 145 ASP A O 1
ATOM 1166 N N . GLY A 1 146 ? -0.070 -20.134 -27.788 1.00 80.88 146 GLY A N 1
ATOM 1167 C CA . GLY A 1 146 ? -0.652 -21.338 -28.372 1.00 80.88 146 GLY A CA 1
ATOM 1168 C C . GLY A 1 146 ? 0.392 -22.406 -28.704 1.00 80.88 146 GLY A C 1
ATOM 1169 O O . GLY A 1 146 ? 0.101 -23.596 -28.570 1.00 80.88 146 GLY A O 1
ATOM 1170 N N . VAL A 1 147 ? 1.598 -21.992 -29.106 1.00 82.88 147 VAL A N 1
ATOM 1171 C CA . VAL A 1 147 ? 2.746 -22.887 -29.285 1.00 82.88 147 VAL A CA 1
ATOM 1172 C C . VAL A 1 147 ? 3.265 -23.330 -27.920 1.00 82.88 147 VAL A C 1
ATOM 1174 O O . VAL A 1 147 ? 3.324 -24.529 -27.668 1.00 82.88 147 VAL A O 1
ATOM 1177 N N . LEU A 1 148 ? 3.538 -22.387 -27.014 1.00 77.69 148 LEU A N 1
ATOM 1178 C CA . LEU A 1 148 ? 4.130 -22.638 -25.698 1.00 77.69 148 LEU A CA 1
ATOM 1179 C C . LEU A 1 148 ? 3.330 -23.611 -24.824 1.00 77.69 148 LEU A C 1
ATOM 1181 O O . LEU A 1 148 ? 3.911 -24.471 -24.160 1.00 77.69 148 LEU A O 1
ATOM 1185 N N . ARG A 1 149 ? 1.995 -23.517 -24.847 1.00 78.44 149 ARG A N 1
ATOM 1186 C CA . ARG A 1 149 ? 1.093 -24.397 -24.079 1.00 78.44 149 ARG A CA 1
ATOM 1187 C C . ARG A 1 149 ? 1.140 -25.859 -24.517 1.00 78.44 149 ARG A C 1
ATOM 1189 O O . ARG A 1 149 ? 0.728 -26.723 -23.752 1.00 78.44 149 ARG A O 1
ATOM 1196 N N . ARG A 1 150 ? 1.593 -26.142 -25.742 1.00 77.12 150 ARG A N 1
ATOM 1197 C CA . ARG A 1 150 ? 1.652 -27.504 -26.298 1.00 77.12 150 ARG A CA 1
ATOM 1198 C C . ARG A 1 150 ? 2.989 -28.197 -26.041 1.00 77.12 150 ARG A C 1
ATOM 1200 O O . ARG A 1 150 ? 3.114 -29.371 -26.364 1.00 77.12 150 ARG A O 1
ATOM 1207 N N . LEU A 1 151 ? 3.964 -27.490 -25.470 1.00 75.50 151 LEU A N 1
ATOM 1208 C CA . LEU A 1 151 ? 5.323 -27.993 -25.283 1.00 75.50 151 LEU A CA 1
ATOM 1209 C C . LEU A 1 151 ? 5.400 -28.781 -23.978 1.00 75.50 151 LEU A C 1
ATOM 1211 O O . LEU A 1 151 ? 5.398 -28.201 -22.891 1.00 75.50 151 LEU A O 1
ATOM 1215 N N . PHE A 1 152 ? 5.480 -30.104 -24.075 1.00 65.44 152 PHE A N 1
ATOM 1216 C CA . PHE A 1 152 ? 5.581 -30.982 -22.904 1.00 65.44 152 PHE A CA 1
ATOM 1217 C C . PHE A 1 152 ? 7.033 -31.308 -22.527 1.00 65.44 152 PHE A C 1
ATOM 1219 O O . PHE A 1 152 ? 7.308 -31.550 -21.354 1.00 65.44 152 PHE A O 1
ATOM 1226 N N . ALA A 1 153 ? 7.965 -31.243 -23.484 1.00 66.31 153 ALA A N 1
ATOM 1227 C CA . ALA A 1 153 ? 9.379 -31.571 -23.299 1.00 66.31 153 ALA A CA 1
ATOM 1228 C C . ALA A 1 153 ? 10.309 -30.400 -23.668 1.00 66.31 153 ALA A C 1
ATOM 1230 O O . ALA A 1 153 ? 9.946 -29.512 -24.441 1.00 66.31 153 ALA A O 1
ATOM 1231 N N . VAL A 1 154 ? 11.521 -30.403 -23.103 1.00 62.56 154 VAL A N 1
ATOM 1232 C CA . VAL A 1 154 ? 12.566 -29.391 -23.362 1.00 62.56 154 VAL A CA 1
ATOM 1233 C C . VAL A 1 154 ? 13.091 -29.485 -24.804 1.00 62.56 154 VAL A C 1
ATOM 1235 O O . VAL A 1 154 ? 13.370 -28.456 -25.407 1.00 62.56 154 VAL A O 1
ATOM 1238 N N . ASP A 1 155 ? 13.080 -30.678 -25.405 1.00 65.69 155 ASP A N 1
ATOM 1239 C CA . ASP A 1 155 ? 13.575 -30.928 -26.771 1.00 65.69 155 ASP A CA 1
ATOM 1240 C C . ASP A 1 155 ? 12.505 -30.768 -27.871 1.00 65.69 155 ASP A C 1
ATOM 1242 O O . ASP A 1 155 ? 12.713 -31.152 -29.023 1.00 65.69 155 ASP A O 1
ATOM 1246 N N . ASP A 1 156 ? 11.326 -30.235 -27.538 1.00 73.56 156 ASP A N 1
ATOM 1247 C CA . ASP A 1 156 ? 10.222 -30.093 -28.489 1.00 73.56 156 ASP A CA 1
ATOM 1248 C C . ASP A 1 156 ? 10.555 -29.054 -29.587 1.00 73.56 156 ASP A C 1
ATOM 1250 O O . ASP A 1 156 ? 10.837 -27.891 -29.286 1.00 73.56 156 ASP A O 1
ATOM 1254 N N . PRO A 1 157 ? 10.492 -29.400 -30.887 1.00 76.19 157 PRO A N 1
ATOM 1255 C CA . PRO A 1 157 ? 10.832 -28.467 -31.963 1.00 76.19 157 PRO A CA 1
ATOM 1256 C C . PRO A 1 157 ? 9.898 -27.246 -32.032 1.00 76.19 157 PRO A C 1
ATOM 1258 O O . PRO A 1 157 ? 10.209 -26.269 -32.718 1.00 76.19 157 PRO A O 1
ATOM 1261 N N . GLY A 1 158 ? 8.765 -27.246 -31.322 1.00 77.62 158 GLY A N 1
ATOM 1262 C CA . GLY A 1 158 ? 7.874 -26.095 -31.239 1.00 77.62 158 GLY A CA 1
ATOM 1263 C C . GLY A 1 158 ? 8.528 -24.838 -30.644 1.00 77.62 158 GLY A C 1
ATOM 1264 O O . GLY A 1 158 ? 8.111 -23.734 -30.999 1.00 77.62 158 GLY A O 1
ATOM 1265 N N . TRP A 1 159 ? 9.618 -24.963 -29.876 1.00 78.31 159 TRP A N 1
ATOM 1266 C CA . TRP A 1 159 ? 10.466 -23.830 -29.471 1.00 78.31 159 TRP A CA 1
ATOM 1267 C C . TRP A 1 159 ? 10.984 -23.029 -30.678 1.00 78.31 159 TRP A C 1
ATOM 1269 O O . TRP A 1 159 ? 10.875 -21.802 -30.725 1.00 78.31 159 TRP A O 1
ATOM 1279 N N . GLN A 1 160 ? 11.445 -23.725 -31.725 1.00 82.94 160 GLN A N 1
ATOM 1280 C CA . GLN A 1 160 ? 11.932 -23.100 -32.960 1.00 82.94 160 GLN A CA 1
ATOM 1281 C C . GLN A 1 160 ? 10.808 -22.392 -33.721 1.00 82.94 160 GLN A C 1
ATOM 1283 O O . GLN A 1 160 ? 11.041 -21.382 -34.382 1.00 82.94 160 GLN A O 1
ATOM 1288 N N . ARG A 1 161 ? 9.573 -22.897 -33.620 1.00 84.94 161 ARG A N 1
ATOM 1289 C CA . ARG A 1 161 ? 8.406 -22.257 -34.234 1.00 84.94 161 ARG A CA 1
ATOM 1290 C C . ARG A 1 161 ? 8.092 -20.921 -33.565 1.00 84.94 161 ARG A C 1
ATOM 1292 O O . ARG A 1 161 ? 7.840 -19.958 -34.278 1.00 84.94 161 ARG A O 1
ATOM 1299 N N . ALA A 1 162 ? 8.133 -20.852 -32.233 1.00 85.75 162 ALA A N 1
ATOM 1300 C CA . ALA A 1 162 ? 7.948 -19.597 -31.503 1.00 85.75 162 ALA A CA 1
ATOM 1301 C C . ALA A 1 162 ? 9.070 -18.588 -31.810 1.00 85.75 162 ALA A C 1
ATOM 1303 O O . ALA A 1 162 ? 8.785 -17.427 -32.091 1.00 85.75 162 ALA A O 1
ATOM 1304 N N . ALA A 1 163 ? 10.325 -19.047 -31.870 1.00 87.62 163 ALA A N 1
ATOM 1305 C CA . ALA A 1 163 ? 11.461 -18.216 -32.269 1.00 87.62 163 ALA A CA 1
ATOM 1306 C C . ALA A 1 163 ? 11.298 -17.626 -33.683 1.00 87.62 163 ALA A C 1
ATOM 1308 O O . ALA A 1 163 ? 11.515 -16.432 -33.870 1.00 87.62 163 ALA A O 1
ATOM 1309 N N . ARG A 1 164 ? 10.867 -18.429 -34.669 1.00 88.81 164 ARG A N 1
ATOM 1310 C CA . ARG A 1 164 ? 10.633 -17.954 -36.048 1.00 88.81 164 ARG A CA 1
ATOM 1311 C C . ARG A 1 164 ? 9.531 -16.901 -36.131 1.00 88.81 164 ARG A C 1
ATOM 1313 O O . ARG A 1 164 ? 9.715 -15.899 -36.803 1.00 88.81 164 ARG A O 1
ATOM 1320 N N . LEU A 1 165 ? 8.432 -17.075 -35.389 1.00 90.00 165 LEU A N 1
ATOM 1321 C CA . LEU A 1 165 ? 7.353 -16.075 -35.338 1.00 90.00 165 LEU A CA 1
ATOM 1322 C C . LEU A 1 165 ? 7.856 -14.686 -34.929 1.00 90.00 165 LEU A C 1
ATOM 1324 O O . LEU A 1 165 ? 7.344 -13.686 -35.418 1.00 90.00 165 LEU A O 1
ATOM 1328 N N . VAL A 1 166 ? 8.849 -14.640 -34.043 1.00 89.62 166 VAL A N 1
ATOM 1329 C CA . VAL A 1 166 ? 9.452 -13.395 -33.558 1.00 89.62 166 VAL A CA 1
ATOM 1330 C C . VAL A 1 166 ? 10.533 -12.869 -34.500 1.00 89.62 166 VAL A C 1
ATOM 1332 O O . VAL A 1 166 ? 10.670 -11.659 -34.657 1.00 89.62 166 VAL A O 1
ATOM 1335 N N . GLN A 1 167 ? 11.274 -13.756 -35.167 1.00 89.88 167 GLN A N 1
ATOM 1336 C CA . GLN A 1 167 ? 12.229 -13.367 -36.213 1.00 89.88 167 GLN A CA 1
ATOM 1337 C C . GLN A 1 167 ? 11.544 -12.714 -37.415 1.00 89.88 167 GLN A C 1
ATOM 1339 O O . GLN A 1 167 ? 12.094 -11.774 -37.978 1.00 89.88 167 GLN A O 1
ATOM 1344 N N . ASP A 1 168 ? 10.330 -13.157 -37.739 1.00 89.00 168 ASP A N 1
ATOM 1345 C CA . ASP A 1 168 ? 9.521 -12.634 -38.843 1.00 89.00 168 ASP A CA 1
ATOM 1346 C C . ASP A 1 168 ? 8.547 -11.523 -38.391 1.00 89.00 168 ASP A C 1
ATOM 1348 O O . ASP A 1 168 ? 7.641 -11.140 -39.133 1.00 89.00 168 ASP A O 1
ATOM 1352 N N . MET A 1 169 ? 8.681 -11.024 -37.154 1.00 87.88 169 MET A N 1
ATOM 1353 C CA . MET A 1 169 ? 7.747 -10.059 -36.570 1.00 87.88 169 MET A CA 1
ATOM 1354 C C . MET A 1 169 ? 7.818 -8.698 -37.286 1.00 87.88 169 MET A C 1
ATOM 1356 O O . MET A 1 169 ? 8.884 -8.063 -37.275 1.00 87.88 169 MET A O 1
ATOM 1360 N N . PRO A 1 170 ? 6.694 -8.203 -37.843 1.00 84.12 170 PRO A N 1
ATOM 1361 C CA . PRO A 1 170 ? 6.646 -6.867 -38.416 1.00 84.12 170 PRO A CA 1
ATOM 1362 C C . PRO A 1 170 ? 6.721 -5.812 -37.309 1.00 84.12 170 PRO A C 1
ATOM 1364 O O . PRO A 1 170 ? 6.130 -5.972 -36.240 1.00 84.12 170 PRO A O 1
ATOM 1367 N N . LEU A 1 171 ? 7.437 -4.724 -37.579 1.00 82.38 171 LEU A N 1
ATOM 1368 C CA . LEU A 1 171 ? 7.466 -3.531 -36.737 1.00 82.38 171 LEU A CA 1
ATOM 1369 C C . LEU A 1 171 ? 6.870 -2.355 -37.523 1.00 82.38 171 LEU A C 1
ATOM 1371 O O . LEU A 1 171 ? 6.951 -2.346 -38.750 1.00 82.38 171 LEU A O 1
ATOM 1375 N N . PRO A 1 172 ? 6.263 -1.358 -36.859 1.00 79.94 172 PRO A N 1
ATOM 1376 C CA . PRO A 1 172 ? 5.856 -0.134 -37.540 1.00 79.94 172 PRO A CA 1
ATOM 1377 C C . PRO A 1 172 ? 7.054 0.586 -38.167 1.00 79.94 172 PRO A C 1
ATOM 1379 O O . PRO A 1 172 ? 8.082 0.748 -37.511 1.00 79.94 172 PRO A O 1
ATOM 1382 N N . GLU A 1 173 ? 6.890 1.094 -39.390 1.00 79.94 173 GLU A N 1
ATOM 1383 C CA . GLU A 1 173 ? 7.958 1.751 -40.168 1.00 79.94 173 GLU A CA 1
ATOM 1384 C C . GLU A 1 173 ? 8.650 2.885 -39.392 1.00 79.94 173 GLU A C 1
ATOM 1386 O O . GLU A 1 173 ? 9.862 3.056 -39.472 1.00 79.94 173 GLU A O 1
ATOM 1391 N N . VAL A 1 174 ? 7.893 3.635 -38.584 1.00 74.88 174 VAL A N 1
ATOM 1392 C CA . VAL A 1 174 ? 8.427 4.721 -37.745 1.00 74.88 174 VAL A CA 1
ATOM 1393 C C . VAL A 1 174 ? 9.440 4.200 -36.722 1.00 74.88 174 VAL A C 1
ATOM 1395 O O . VAL A 1 174 ? 10.473 4.826 -36.510 1.00 74.88 174 VAL A O 1
ATOM 1398 N N . VAL A 1 175 ? 9.161 3.049 -36.106 1.00 80.12 175 VAL A N 1
ATOM 1399 C CA . VAL A 1 175 ? 10.068 2.416 -35.142 1.00 80.12 175 VAL A CA 1
ATOM 1400 C C . VAL A 1 175 ? 11.302 1.894 -35.857 1.00 80.12 175 VAL A C 1
ATOM 1402 O O . VAL A 1 175 ? 12.413 2.110 -35.376 1.00 80.12 175 VAL A O 1
ATOM 1405 N N . GLU A 1 176 ? 11.108 1.220 -36.993 1.00 85.12 176 GLU A N 1
ATOM 1406 C CA . GLU A 1 176 ? 12.220 0.669 -37.764 1.00 85.12 176 GLU A CA 1
ATOM 1407 C C . GLU A 1 176 ? 13.184 1.768 -38.201 1.00 85.12 176 GLU A C 1
ATOM 1409 O O . GLU A 1 176 ? 14.382 1.679 -37.926 1.00 85.12 176 GLU A O 1
ATOM 1414 N N . ARG A 1 177 ? 12.645 2.848 -38.776 1.00 79.50 177 ARG A N 1
ATOM 1415 C CA . ARG A 1 177 ? 13.417 4.012 -39.207 1.00 79.50 177 ARG A CA 1
ATOM 1416 C C . ARG A 1 177 ? 14.171 4.661 -38.048 1.00 79.50 177 ARG A C 1
ATOM 1418 O O . ARG A 1 177 ? 15.334 5.002 -38.216 1.00 79.50 177 ARG A O 1
ATOM 1425 N N . GLU A 1 178 ? 13.546 4.830 -36.885 1.00 79.69 178 GLU A N 1
ATOM 1426 C CA . GLU A 1 178 ? 14.210 5.427 -35.718 1.00 79.69 178 GLU A CA 1
ATOM 1427 C C . GLU A 1 178 ? 15.408 4.583 -35.250 1.00 79.69 178 GLU A C 1
ATOM 1429 O O . GLU A 1 178 ? 16.502 5.110 -35.052 1.00 79.69 178 GLU A O 1
ATOM 1434 N N . GLY A 1 179 ? 15.238 3.261 -35.137 1.00 80.88 179 GLY A N 1
ATOM 1435 C CA . GLY A 1 179 ? 16.342 2.370 -34.764 1.00 80.88 179 GLY A CA 1
ATOM 1436 C C . GLY A 1 179 ? 17.461 2.340 -35.808 1.00 80.88 179 GLY A C 1
ATOM 1437 O O . GLY A 1 179 ? 18.636 2.291 -35.448 1.00 80.88 179 GLY A O 1
ATOM 1438 N N . GLU A 1 180 ? 17.116 2.422 -37.096 1.00 85.12 180 GLU A N 1
ATOM 1439 C CA . GLU A 1 180 ? 18.090 2.520 -38.187 1.00 85.12 180 GLU A CA 1
ATOM 1440 C C . GLU A 1 180 ? 18.877 3.828 -38.152 1.00 85.12 180 GLU A C 1
ATOM 1442 O O . GLU A 1 180 ? 20.094 3.786 -38.303 1.00 85.12 180 GLU A O 1
ATOM 1447 N N . ILE A 1 181 ? 18.219 4.968 -37.914 1.00 79.38 181 ILE A N 1
ATOM 1448 C CA . ILE A 1 181 ? 18.883 6.273 -37.778 1.00 79.38 181 ILE A CA 1
ATOM 1449 C C . ILE A 1 181 ? 19.900 6.218 -36.637 1.00 79.38 181 ILE A C 1
ATOM 1451 O O . ILE A 1 181 ? 21.069 6.549 -36.833 1.00 79.38 181 ILE A O 1
ATOM 1455 N N . GLN A 1 182 ? 19.488 5.725 -35.468 1.00 79.44 182 GLN A N 1
ATOM 1456 C CA . GLN A 1 182 ? 20.382 5.638 -34.316 1.00 79.44 182 GLN A CA 1
ATOM 1457 C C . GLN A 1 182 ? 21.538 4.648 -34.529 1.00 79.44 182 GLN A C 1
ATOM 1459 O O . GLN A 1 182 ? 22.647 4.889 -34.054 1.00 79.44 182 GLN A O 1
ATOM 1464 N N . ALA A 1 183 ? 21.308 3.538 -35.237 1.00 81.94 183 ALA A N 1
ATOM 1465 C CA . ALA A 1 183 ? 22.361 2.579 -35.571 1.00 81.94 183 ALA A CA 1
ATOM 1466 C C . ALA A 1 183 ? 23.313 3.103 -36.663 1.00 81.94 183 ALA A C 1
ATOM 1468 O O . ALA A 1 183 ? 24.509 2.799 -36.635 1.00 81.94 183 ALA A O 1
ATOM 1469 N N . PHE A 1 184 ? 22.806 3.900 -37.609 1.00 80.12 184 PHE A N 1
ATOM 1470 C CA . PHE A 1 184 ? 23.584 4.501 -38.694 1.00 80.12 184 PHE A CA 1
ATOM 1471 C C . PHE A 1 184 ? 24.676 5.437 -38.162 1.00 80.12 184 PHE A C 1
ATOM 1473 O O . PHE A 1 184 ? 25.806 5.404 -38.655 1.00 80.12 184 PHE A O 1
ATOM 1480 N N . ASP A 1 185 ? 24.379 6.190 -37.100 1.00 77.38 185 ASP A N 1
ATOM 1481 C CA . ASP A 1 185 ? 25.337 7.082 -36.436 1.00 77.38 185 ASP A CA 1
ATOM 1482 C C . ASP A 1 185 ? 26.592 6.357 -35.920 1.00 77.38 185 ASP A C 1
ATOM 1484 O O . ASP A 1 185 ? 27.645 6.973 -35.746 1.00 77.38 185 ASP A O 1
ATOM 1488 N N . TRP A 1 186 ? 26.534 5.038 -35.700 1.00 79.94 186 TRP A N 1
ATOM 1489 C CA . TRP A 1 186 ? 27.690 4.267 -35.231 1.00 79.94 186 TRP A CA 1
ATOM 1490 C C . TRP A 1 186 ? 28.699 3.951 -36.338 1.00 79.94 186 TRP A C 1
ATOM 1492 O O . TRP A 1 186 ? 29.825 3.551 -36.020 1.00 79.94 186 TRP A O 1
ATOM 1502 N N . GLN A 1 187 ? 28.293 4.102 -37.609 1.00 79.75 187 GLN A N 1
ATOM 1503 C CA . GLN A 1 187 ? 29.069 3.772 -38.813 1.00 79.75 187 GLN A CA 1
ATOM 1504 C C . GLN A 1 187 ? 29.669 2.353 -38.784 1.00 79.75 187 GLN A C 1
ATOM 1506 O O . GLN A 1 187 ? 30.754 2.109 -39.309 1.00 79.75 187 GLN A O 1
ATOM 1511 N N . ALA A 1 188 ? 28.968 1.418 -38.140 1.00 79.44 188 ALA A N 1
ATOM 1512 C CA . ALA A 1 188 ? 29.443 0.062 -37.905 1.00 79.44 188 ALA A CA 1
ATOM 1513 C C . ALA A 1 188 ? 29.146 -0.857 -39.096 1.00 79.44 188 ALA A C 1
ATOM 1515 O O . ALA A 1 188 ? 28.091 -0.756 -39.724 1.00 79.44 188 ALA A O 1
ATOM 1516 N N . ARG A 1 189 ? 30.065 -1.784 -39.386 1.00 81.12 189 ARG A N 1
ATOM 1517 C CA . ARG A 1 189 ? 29.850 -2.822 -40.415 1.00 81.12 189 ARG A CA 1
ATOM 1518 C C . ARG A 1 189 ? 29.005 -3.983 -39.912 1.00 81.12 189 ARG A C 1
ATOM 1520 O O . ARG A 1 189 ? 28.170 -4.496 -40.653 1.00 81.12 189 ARG A O 1
ATOM 1527 N N . ASP A 1 190 ? 29.250 -4.370 -38.667 1.00 83.25 190 ASP A N 1
ATOM 1528 C CA . ASP A 1 190 ? 28.601 -5.491 -38.011 1.00 83.25 190 ASP A CA 1
ATOM 1529 C C . ASP A 1 190 ? 28.070 -5.070 -36.638 1.00 83.25 190 ASP A C 1
ATOM 1531 O O . ASP A 1 190 ? 28.650 -4.232 -35.939 1.00 83.25 190 ASP A O 1
ATOM 1535 N N . PHE A 1 191 ? 26.967 -5.696 -36.245 1.00 81.44 191 PHE A N 1
ATOM 1536 C CA . PHE A 1 191 ? 26.284 -5.480 -34.979 1.00 81.44 191 PHE A CA 1
ATOM 1537 C C . PHE A 1 191 ? 26.079 -6.817 -34.270 1.00 81.44 191 PHE A C 1
ATOM 1539 O O . PHE A 1 191 ? 25.782 -7.825 -34.910 1.00 81.44 191 PHE A O 1
ATOM 1546 N N . ALA A 1 192 ? 26.153 -6.827 -32.940 1.00 78.69 192 ALA A N 1
ATOM 1547 C CA . ALA A 1 192 ? 25.623 -7.926 -32.133 1.00 78.69 192 ALA A CA 1
ATOM 1548 C C . ALA A 1 192 ? 24.518 -7.401 -31.236 1.00 78.69 192 ALA A C 1
ATOM 1550 O O . ALA A 1 192 ? 24.582 -6.287 -30.718 1.00 78.69 192 ALA A O 1
ATOM 1551 N N . ALA A 1 193 ? 23.521 -8.249 -31.036 1.00 81.31 193 ALA A N 1
ATOM 1552 C CA . ALA A 1 193 ? 22.400 -7.994 -30.160 1.00 81.31 193 ALA A CA 1
ATOM 1553 C C . ALA A 1 193 ? 22.365 -9.079 -29.081 1.00 81.31 193 ALA A C 1
ATOM 1555 O O . ALA A 1 193 ? 22.434 -10.273 -29.380 1.00 81.31 193 ALA A O 1
ATOM 1556 N N . VAL A 1 194 ? 22.269 -8.663 -27.822 1.00 77.25 194 VAL A N 1
ATOM 1557 C CA . VAL A 1 194 ? 22.231 -9.559 -26.662 1.00 77.25 194 VAL A CA 1
ATOM 1558 C C . VAL A 1 194 ? 20.904 -9.383 -25.945 1.00 77.25 194 VAL A C 1
ATOM 1560 O O . VAL A 1 194 ? 20.563 -8.272 -25.542 1.00 77.25 194 VAL A O 1
ATOM 1563 N N . ALA A 1 195 ? 20.158 -10.474 -25.776 1.00 79.38 195 ALA A N 1
ATOM 1564 C CA . ALA A 1 195 ? 18.899 -10.454 -25.046 1.00 79.38 195 ALA A CA 1
ATOM 1565 C C . ALA A 1 195 ? 19.123 -10.624 -23.543 1.00 79.38 195 ALA A C 1
ATOM 1567 O O . ALA A 1 195 ? 19.733 -11.588 -23.076 1.00 79.38 195 ALA A O 1
ATOM 1568 N N . VAL A 1 196 ? 18.566 -9.695 -22.777 1.00 75.88 196 VAL A N 1
ATOM 1569 C CA . VAL A 1 196 ? 18.580 -9.707 -21.318 1.00 75.88 196 VAL A CA 1
ATOM 1570 C C . VAL A 1 196 ? 17.169 -10.012 -20.837 1.00 75.88 196 VAL A C 1
ATOM 1572 O O . VAL A 1 196 ? 16.258 -9.201 -21.038 1.00 75.88 196 VAL A O 1
ATOM 1575 N N . LEU A 1 197 ? 16.985 -11.183 -20.218 1.00 74.44 197 LEU A N 1
ATOM 1576 C CA . LEU A 1 197 ? 15.705 -11.587 -19.642 1.00 74.44 197 LEU A CA 1
ATOM 1577 C C . LEU A 1 197 ? 15.663 -11.206 -18.163 1.00 74.44 197 LEU A C 1
ATOM 1579 O O . LEU A 1 197 ? 16.571 -11.521 -17.390 1.00 74.44 197 LEU A O 1
ATOM 1583 N N . GLU A 1 198 ? 14.595 -10.522 -17.770 1.00 70.25 198 GLU A N 1
ATOM 1584 C CA . GLU A 1 198 ? 14.442 -9.979 -16.420 1.00 70.25 198 GLU A CA 1
ATOM 1585 C C . GLU A 1 198 ? 13.104 -10.420 -15.823 1.00 70.25 198 GLU A C 1
ATOM 1587 O O . GLU A 1 198 ? 12.043 -10.157 -16.391 1.00 70.25 198 GLU A O 1
ATOM 1592 N N . ALA A 1 199 ? 13.158 -11.111 -14.682 1.00 63.12 199 ALA A N 1
ATOM 1593 C CA . ALA A 1 199 ? 11.980 -11.431 -13.886 1.00 63.12 199 ALA A CA 1
ATOM 1594 C C . ALA A 1 199 ? 11.608 -10.247 -12.963 1.00 63.12 199 ALA A C 1
ATOM 1596 O O . ALA A 1 199 ? 12.489 -9.467 -12.584 1.00 63.12 199 ALA A O 1
ATOM 1597 N N . PRO A 1 200 ? 10.334 -10.115 -12.543 1.00 54.81 200 PRO A N 1
ATOM 1598 C CA . PRO A 1 200 ? 9.852 -8.981 -11.745 1.00 54.81 200 PRO A CA 1
ATOM 1599 C C . PRO A 1 200 ? 10.567 -8.799 -10.398 1.00 54.81 200 PRO A C 1
ATOM 1601 O O . PRO A 1 200 ? 10.678 -7.683 -9.898 1.00 54.81 200 PRO A O 1
ATOM 1604 N N . GLU A 1 201 ? 11.076 -9.883 -9.810 1.00 51.03 201 GLU A N 1
ATOM 1605 C CA . GLU A 1 201 ? 11.818 -9.871 -8.544 1.00 51.03 201 GLU A CA 1
ATOM 1606 C C . GLU A 1 201 ? 13.296 -9.461 -8.698 1.00 51.03 201 GLU A C 1
ATOM 1608 O O . GLU A 1 201 ? 14.073 -9.573 -7.751 1.00 51.03 201 GLU A O 1
ATOM 1613 N N . GLY A 1 202 ? 13.712 -9.017 -9.889 1.00 50.38 202 GLY A N 1
ATOM 1614 C CA . GLY A 1 202 ? 15.092 -8.623 -10.183 1.00 50.38 202 GLY A CA 1
ATOM 1615 C C . GLY A 1 202 ? 16.042 -9.799 -10.428 1.00 50.38 202 GLY A C 1
ATOM 1616 O O . GLY A 1 202 ? 17.231 -9.583 -10.662 1.00 50.38 202 GLY A O 1
ATOM 1617 N N . GLN A 1 203 ? 15.538 -11.038 -10.412 1.00 53.34 203 GLN A N 1
ATOM 1618 C CA . GLN A 1 203 ? 16.283 -12.204 -10.885 1.00 53.34 203 GLN A CA 1
ATOM 1619 C C . GLN A 1 203 ? 16.444 -12.120 -12.404 1.00 53.34 203 GLN A C 1
ATOM 1621 O O . GLN A 1 203 ? 15.482 -11.877 -13.135 1.00 53.34 203 GLN A O 1
ATOM 1626 N N . ARG A 1 204 ? 17.669 -12.321 -12.886 1.00 57.72 204 ARG A N 1
ATOM 1627 C CA . ARG A 1 204 ? 18.005 -12.203 -14.306 1.00 57.72 204 ARG A CA 1
ATOM 1628 C C . ARG A 1 204 ? 18.616 -13.486 -14.800 1.00 57.72 204 ARG A C 1
ATOM 1630 O O . ARG A 1 204 ? 19.472 -14.055 -14.127 1.00 57.72 204 ARG A O 1
ATOM 1637 N N . VAL A 1 205 ? 18.216 -13.879 -15.998 1.00 57.62 205 VAL A N 1
ATOM 1638 C CA . VAL A 1 205 ? 18.949 -14.869 -16.772 1.00 57.62 205 VAL A CA 1
ATOM 1639 C C . VAL A 1 205 ? 19.219 -14.308 -18.143 1.00 57.62 205 VAL A C 1
ATOM 1641 O O . VAL A 1 205 ? 18.412 -13.618 -18.762 1.00 57.62 205 VAL A O 1
ATOM 1644 N N . LEU A 1 206 ? 20.434 -14.564 -18.575 1.00 52.97 206 LEU A N 1
ATOM 1645 C CA . LEU A 1 206 ? 20.953 -14.086 -19.831 1.00 52.97 206 LEU A CA 1
ATOM 1646 C C . LEU A 1 206 ? 20.661 -15.148 -20.872 1.00 52.97 206 LEU A C 1
ATOM 1648 O O . LEU A 1 206 ? 20.849 -16.336 -20.614 1.00 52.97 206 LEU A O 1
ATOM 1652 N N . ALA A 1 207 ? 20.193 -14.711 -22.034 1.00 56.09 207 ALA A N 1
ATOM 1653 C CA . ALA A 1 207 ? 20.048 -15.576 -23.188 1.00 56.09 207 ALA A CA 1
ATOM 1654 C C . ALA A 1 207 ? 21.112 -15.188 -24.233 1.00 56.09 207 ALA A C 1
ATOM 1656 O O . ALA A 1 207 ? 21.455 -14.008 -24.355 1.00 56.09 207 ALA A O 1
ATOM 1657 N N . PRO A 1 208 ? 21.697 -16.180 -24.924 1.00 55.06 208 PRO A N 1
ATOM 1658 C CA . PRO A 1 208 ? 23.030 -16.084 -25.496 1.00 55.06 208 PRO A CA 1
ATOM 1659 C C . PRO A 1 208 ? 23.104 -15.162 -26.715 1.00 55.06 208 PRO A C 1
ATOM 1661 O O . PRO A 1 208 ? 22.159 -14.988 -27.479 1.00 55.06 208 PRO A O 1
ATOM 1664 N N . VAL A 1 209 ? 24.293 -14.592 -26.852 1.00 56.88 209 VAL A N 1
ATOM 1665 C CA . VAL A 1 209 ? 24.801 -13.753 -27.935 1.00 56.88 209 VAL A CA 1
ATOM 1666 C C . VAL A 1 209 ? 24.333 -14.191 -29.322 1.00 56.88 209 VAL A C 1
ATOM 1668 O O . VAL A 1 209 ? 24.463 -15.356 -29.698 1.00 56.88 209 VAL A O 1
ATOM 1671 N N . VAL A 1 210 ? 23.872 -13.228 -30.120 1.00 64.38 210 VAL A N 1
ATOM 1672 C CA . VAL A 1 210 ? 23.673 -13.423 -31.557 1.00 64.38 210 VAL A CA 1
ATOM 1673 C C . VAL A 1 210 ? 24.991 -13.148 -32.282 1.00 64.38 210 VAL A C 1
ATOM 1675 O O . VAL A 1 210 ? 25.636 -12.133 -32.018 1.00 64.38 210 VAL A O 1
ATOM 1678 N N . ALA A 1 211 ? 25.369 -14.045 -33.198 1.00 66.62 211 ALA A N 1
ATOM 1679 C CA . ALA A 1 211 ? 26.496 -13.839 -34.107 1.00 66.62 211 ALA A CA 1
ATOM 1680 C C . ALA A 1 211 ? 26.386 -12.478 -34.825 1.00 66.62 211 ALA A C 1
ATOM 1682 O O . ALA A 1 211 ? 25.256 -12.026 -35.054 1.00 66.62 211 ALA A O 1
ATOM 1683 N N . PRO A 1 212 ? 27.514 -11.857 -35.209 1.00 72.75 212 PRO A N 1
ATOM 1684 C CA . PRO A 1 212 ? 27.508 -10.571 -35.890 1.00 72.75 212 PRO A CA 1
ATOM 1685 C C . PRO A 1 212 ? 26.558 -10.572 -37.095 1.00 72.75 212 PRO A C 1
ATOM 1687 O O . PRO A 1 212 ? 26.527 -11.509 -37.898 1.00 72.75 212 PRO A O 1
ATOM 1690 N N . VAL A 1 213 ? 25.735 -9.533 -37.193 1.00 80.19 213 VAL A N 1
ATOM 1691 C CA . VAL A 1 213 ? 24.813 -9.304 -38.307 1.00 80.19 213 VAL A CA 1
ATOM 1692 C C . VAL A 1 213 ? 25.079 -7.946 -38.934 1.00 80.19 213 VAL A C 1
ATOM 1694 O O . VAL A 1 213 ? 25.463 -7.004 -38.250 1.00 80.19 213 VAL A O 1
ATOM 1697 N N . ARG A 1 214 ? 24.795 -7.830 -40.231 1.00 82.00 214 ARG A N 1
ATOM 1698 C CA . ARG A 1 214 ? 24.886 -6.555 -40.958 1.00 82.00 214 ARG A CA 1
ATOM 1699 C C . ARG A 1 214 ? 23.657 -5.671 -40.779 1.00 82.00 214 ARG A C 1
ATOM 1701 O O . ARG A 1 214 ? 23.753 -4.455 -40.862 1.00 82.00 214 ARG A O 1
ATOM 1708 N N . GLU A 1 215 ? 22.501 -6.284 -40.545 1.00 86.69 215 GLU A N 1
ATOM 1709 C CA . GLU A 1 215 ? 21.228 -5.581 -40.396 1.00 86.69 215 GLU A CA 1
ATOM 1710 C C . GLU A 1 215 ? 20.841 -5.485 -38.920 1.00 86.69 215 GLU A C 1
ATOM 1712 O O . GLU A 1 215 ? 20.614 -6.503 -38.256 1.00 86.69 215 GLU A O 1
ATOM 1717 N N . PHE A 1 216 ? 20.718 -4.253 -38.421 1.00 87.75 216 PHE A N 1
ATOM 1718 C CA . PHE A 1 216 ? 20.393 -3.952 -37.026 1.00 87.75 216 PHE A CA 1
ATOM 1719 C C . PHE A 1 216 ? 19.141 -4.699 -36.539 1.00 87.75 216 PHE A C 1
ATOM 1721 O O . PHE A 1 216 ? 19.199 -5.462 -35.570 1.00 87.75 216 PHE A O 1
ATOM 1728 N N . TRP A 1 217 ? 18.018 -4.553 -37.248 1.00 89.88 217 TRP A N 1
ATOM 1729 C CA . TRP A 1 217 ? 16.749 -5.160 -36.844 1.00 89.88 217 TRP A CA 1
ATOM 1730 C C . TRP A 1 217 ? 16.736 -6.682 -36.943 1.00 89.88 217 TRP A C 1
ATOM 1732 O O . TRP A 1 217 ? 16.090 -7.342 -36.129 1.00 89.88 217 TRP A O 1
ATOM 1742 N N . SER A 1 218 ? 17.493 -7.258 -37.878 1.00 88.19 218 SER A N 1
ATOM 1743 C CA . SER A 1 218 ? 17.706 -8.708 -37.930 1.00 88.19 218 SER A CA 1
ATOM 1744 C C . SER A 1 218 ? 18.380 -9.202 -36.645 1.00 88.19 218 SER A C 1
ATOM 1746 O O . SER A 1 218 ? 17.940 -10.179 -36.036 1.00 88.19 218 SER A O 1
ATOM 1748 N N . GLY A 1 219 ? 19.385 -8.469 -36.156 1.00 87.12 219 GLY A N 1
ATOM 1749 C CA . GLY A 1 219 ? 20.047 -8.743 -34.880 1.00 87.12 219 GLY A CA 1
ATOM 1750 C C . GLY A 1 219 ? 19.092 -8.653 -33.697 1.00 87.12 219 GLY A C 1
ATOM 1751 O O . GLY A 1 219 ? 19.000 -9.596 -32.909 1.00 87.12 219 GLY A O 1
ATOM 1752 N N . VAL A 1 220 ? 18.331 -7.559 -33.603 1.00 89.00 220 VAL A N 1
ATOM 1753 C CA . VAL A 1 220 ? 17.369 -7.336 -32.511 1.00 89.00 220 VAL A CA 1
ATOM 1754 C C . VAL A 1 220 ? 16.301 -8.431 -32.469 1.00 89.00 220 VAL A C 1
ATOM 1756 O O . VAL A 1 220 ? 16.057 -9.009 -31.409 1.00 89.00 220 VAL A O 1
ATOM 1759 N N . ARG A 1 221 ? 15.715 -8.798 -33.614 1.00 91.00 221 ARG A N 1
ATOM 1760 C CA . ARG A 1 221 ? 14.713 -9.872 -33.687 1.00 91.00 221 ARG A CA 1
ATOM 1761 C C . ARG A 1 221 ? 15.300 -11.242 -33.351 1.00 91.00 221 ARG A C 1
ATOM 1763 O O . ARG A 1 221 ? 14.672 -12.024 -32.636 1.00 91.00 221 ARG A O 1
ATOM 1770 N N . ARG A 1 222 ? 16.526 -11.538 -33.802 1.00 87.19 222 ARG A N 1
ATOM 1771 C CA . ARG A 1 222 ? 17.245 -12.768 -33.419 1.00 87.19 222 ARG A CA 1
ATOM 1772 C C . ARG A 1 222 ? 17.545 -12.816 -31.924 1.00 87.19 222 ARG A C 1
ATOM 1774 O O . ARG A 1 222 ? 17.500 -13.907 -31.356 1.00 87.19 222 ARG A O 1
ATOM 1781 N N . ALA A 1 223 ? 17.817 -11.670 -31.301 1.00 86.31 223 ALA A N 1
ATOM 1782 C CA . ALA A 1 223 ? 17.998 -11.565 -29.860 1.00 86.31 223 ALA A CA 1
ATOM 1783 C C . ALA A 1 223 ? 16.669 -11.804 -29.129 1.00 86.31 223 ALA A C 1
ATOM 1785 O O . ALA A 1 223 ? 16.608 -12.665 -28.256 1.00 86.31 223 ALA A O 1
ATOM 1786 N N . TRP A 1 224 ? 15.570 -11.159 -29.533 1.00 88.56 224 TRP A N 1
ATOM 1787 C CA . TRP A 1 224 ? 14.242 -11.443 -28.967 1.00 88.56 224 TRP A CA 1
ATOM 1788 C C . TRP A 1 224 ? 13.839 -12.914 -29.098 1.00 88.56 224 TRP A C 1
ATOM 1790 O O . TRP A 1 224 ? 13.299 -13.496 -28.156 1.00 88.56 224 TRP A O 1
ATOM 1800 N N . ALA A 1 225 ? 14.173 -13.555 -30.218 1.00 88.25 225 ALA A N 1
ATOM 1801 C CA . ALA A 1 225 ? 13.917 -14.974 -30.432 1.00 88.25 225 ALA A CA 1
ATOM 1802 C C . ALA A 1 225 ? 14.637 -15.886 -29.418 1.00 88.25 225 ALA A C 1
ATOM 1804 O O . ALA A 1 225 ? 14.163 -16.996 -29.163 1.00 88.25 225 ALA A O 1
ATOM 1805 N N . GLN A 1 226 ? 15.719 -15.416 -28.778 1.00 83.06 226 GLN A N 1
ATOM 1806 C CA . GLN A 1 226 ? 16.417 -16.166 -27.726 1.00 83.06 226 GLN A CA 1
ATOM 1807 C C . GLN A 1 226 ? 15.550 -16.412 -26.486 1.00 83.06 226 GLN A C 1
ATOM 1809 O O . GLN A 1 226 ? 15.837 -17.328 -25.718 1.00 83.06 226 GLN A O 1
ATOM 1814 N N . ARG A 1 227 ? 14.447 -15.668 -26.309 1.00 83.62 227 ARG A N 1
ATOM 1815 C CA . ARG A 1 227 ? 13.438 -15.962 -25.277 1.00 83.62 227 ARG A CA 1
ATOM 1816 C C . ARG A 1 227 ? 12.886 -17.376 -25.385 1.00 83.62 227 ARG A C 1
ATOM 1818 O O . ARG A 1 227 ? 12.482 -17.947 -24.376 1.00 83.62 227 ARG A O 1
ATOM 1825 N N . PHE A 1 228 ? 12.838 -17.930 -26.591 1.00 83.62 228 PHE A N 1
ATOM 1826 C CA . PHE A 1 228 ? 12.192 -19.207 -26.877 1.00 83.62 228 PHE A CA 1
ATOM 1827 C C . PHE A 1 228 ? 13.186 -20.357 -27.007 1.00 83.62 228 PHE A C 1
ATOM 1829 O O . PHE A 1 228 ? 12.815 -21.410 -27.514 1.00 83.62 228 PHE A O 1
ATOM 1836 N N . THR A 1 229 ? 14.432 -20.187 -26.556 1.00 79.56 229 THR A N 1
ATOM 1837 C CA . THR A 1 229 ? 15.370 -21.310 -26.456 1.00 79.56 229 THR A CA 1
ATOM 1838 C C . THR A 1 229 ? 14.951 -22.275 -25.341 1.00 79.56 229 THR A C 1
ATOM 1840 O O . THR A 1 229 ? 14.292 -21.855 -24.380 1.00 79.56 229 THR A O 1
ATOM 1843 N N . PRO A 1 230 ? 15.339 -23.561 -25.434 1.00 76.75 230 PRO A N 1
ATOM 1844 C CA . PRO A 1 230 ? 15.055 -24.548 -24.395 1.00 76.75 230 PRO A CA 1
ATOM 1845 C C . PRO A 1 230 ? 15.492 -24.086 -22.998 1.00 76.75 230 PRO A C 1
ATOM 1847 O O . PRO A 1 230 ? 14.700 -24.157 -22.059 1.00 76.75 230 PRO A O 1
ATOM 1850 N N . ASP A 1 231 ? 16.692 -23.511 -22.881 1.00 75.00 231 ASP A N 1
ATOM 1851 C CA . ASP A 1 231 ? 17.249 -23.025 -21.612 1.00 75.00 231 ASP A CA 1
ATOM 1852 C C . ASP A 1 231 ? 16.466 -21.834 -21.050 1.00 75.00 231 ASP A C 1
ATOM 1854 O O . ASP A 1 231 ? 16.088 -21.827 -19.876 1.00 75.00 231 ASP A O 1
ATOM 1858 N N . ALA A 1 232 ? 16.153 -20.843 -21.894 1.00 76.81 232 ALA A N 1
ATOM 1859 C CA . ALA A 1 232 ? 15.386 -19.673 -21.479 1.00 76.81 232 ALA A CA 1
ATOM 1860 C C . ALA A 1 232 ? 13.979 -20.057 -21.011 1.00 76.81 232 ALA A C 1
ATOM 1862 O O . ALA A 1 232 ? 13.415 -19.413 -20.126 1.00 76.81 232 ALA A O 1
ATOM 1863 N N . VAL A 1 233 ? 13.379 -21.103 -21.578 1.00 76.94 233 VAL A N 1
ATOM 1864 C CA . VAL A 1 233 ? 12.047 -21.539 -21.154 1.00 76.94 233 VAL A CA 1
ATOM 1865 C C . VAL A 1 233 ? 12.111 -22.456 -19.938 1.00 76.94 233 VAL A C 1
ATOM 1867 O O . VAL A 1 233 ? 11.288 -22.308 -19.033 1.00 76.94 233 VAL A O 1
ATOM 1870 N N . ALA A 1 234 ? 13.091 -23.357 -19.870 1.00 75.25 234 ALA A N 1
ATOM 1871 C CA . ALA A 1 234 ? 13.342 -24.169 -18.684 1.00 75.25 234 ALA A CA 1
ATOM 1872 C C . ALA A 1 234 ? 13.561 -23.280 -17.453 1.00 75.25 234 ALA A C 1
ATOM 1874 O O . ALA A 1 234 ? 12.944 -23.512 -16.413 1.00 75.25 234 ALA A O 1
ATOM 1875 N N . TRP A 1 235 ? 14.335 -22.201 -17.601 1.00 75.06 235 TRP A N 1
ATOM 1876 C CA . TRP A 1 235 ? 14.524 -21.200 -16.557 1.00 75.06 235 TRP A CA 1
ATOM 1877 C C . TRP A 1 235 ? 13.205 -20.547 -16.115 1.00 75.06 235 TRP A C 1
ATOM 1879 O O . TRP A 1 235 ? 12.893 -20.510 -14.925 1.00 75.06 235 TRP A O 1
ATOM 1889 N N . ARG A 1 236 ? 12.373 -20.087 -17.056 1.00 76.50 236 ARG A N 1
ATOM 1890 C CA . ARG A 1 236 ? 11.075 -19.465 -16.728 1.00 76.50 236 ARG A CA 1
ATOM 1891 C C . ARG A 1 236 ? 10.111 -20.429 -16.045 1.00 76.50 236 ARG A C 1
ATOM 1893 O O . ARG A 1 236 ? 9.430 -20.049 -15.095 1.00 76.50 236 ARG A O 1
ATOM 1900 N N . ARG A 1 237 ? 10.091 -21.689 -16.491 1.00 73.81 237 ARG A N 1
ATOM 1901 C CA . ARG A 1 237 ? 9.311 -22.763 -15.861 1.00 73.81 237 ARG A CA 1
ATOM 1902 C C . ARG A 1 237 ? 9.791 -23.057 -14.447 1.00 73.81 237 ARG A C 1
ATOM 1904 O O . ARG A 1 237 ? 8.954 -23.212 -13.565 1.00 73.81 237 ARG A O 1
ATOM 1911 N N . PHE A 1 238 ? 11.105 -23.089 -14.223 1.00 71.38 238 PHE A N 1
ATOM 1912 C CA . PHE A 1 238 ? 11.685 -23.241 -12.887 1.00 71.38 238 PHE A CA 1
ATOM 1913 C C . PHE A 1 238 ? 11.227 -22.123 -11.940 1.00 71.38 238 PHE A C 1
ATOM 1915 O O . PHE A 1 238 ? 10.893 -22.391 -10.789 1.00 71.38 238 PHE A O 1
ATOM 1922 N N . LEU A 1 239 ? 11.121 -20.888 -12.439 1.00 66.62 239 LEU A N 1
ATOM 1923 C CA . LEU A 1 239 ? 10.581 -19.758 -11.679 1.00 66.62 239 LEU A CA 1
ATOM 1924 C C . LEU A 1 239 ? 9.048 -19.764 -11.529 1.00 66.62 239 LEU A C 1
ATOM 1926 O O . LEU A 1 239 ? 8.504 -18.898 -10.844 1.00 66.62 239 LEU A O 1
ATOM 1930 N N . GLY A 1 240 ? 8.342 -20.706 -12.161 1.00 69.38 240 GLY A N 1
ATOM 1931 C CA . GLY A 1 240 ? 6.880 -20.768 -12.153 1.00 69.38 240 GLY A CA 1
ATOM 1932 C C . GLY A 1 240 ? 6.210 -19.598 -12.879 1.00 69.38 240 GLY A C 1
ATOM 1933 O O . GLY A 1 240 ? 5.109 -19.209 -12.493 1.00 69.38 240 GLY A O 1
ATOM 1934 N N . ARG A 1 241 ? 6.870 -19.019 -13.892 1.00 71.88 241 ARG A N 1
ATOM 1935 C CA . ARG A 1 241 ? 6.414 -17.813 -14.604 1.00 71.88 241 ARG A CA 1
ATOM 1936 C C . ARG A 1 241 ? 5.900 -18.094 -16.006 1.00 71.88 241 ARG A C 1
ATOM 1938 O O . ARG A 1 241 ? 6.389 -19.000 -16.687 1.00 71.88 241 ARG A O 1
ATOM 1945 N N . CYS A 1 242 ? 4.945 -17.280 -16.453 1.00 69.94 242 CYS A N 1
ATOM 1946 C CA . CYS A 1 242 ? 4.546 -17.233 -17.859 1.00 69.94 242 CYS A CA 1
ATOM 1947 C C . CYS A 1 242 ? 5.462 -16.303 -18.679 1.00 69.94 242 CYS A C 1
ATOM 1949 O O . CYS A 1 242 ? 6.318 -15.601 -18.140 1.00 69.94 242 CYS A O 1
ATOM 1951 N N . ASP A 1 243 ? 5.321 -16.320 -20.008 1.00 72.19 243 ASP A N 1
ATOM 1952 C CA . ASP A 1 243 ? 6.129 -15.480 -20.903 1.00 72.19 243 ASP A CA 1
ATOM 1953 C C . ASP A 1 243 ? 5.908 -13.980 -20.670 1.00 72.19 243 ASP A C 1
ATOM 1955 O O . ASP A 1 243 ? 6.872 -13.219 -20.633 1.00 72.19 243 ASP A O 1
ATOM 1959 N N . GLU A 1 244 ? 4.660 -13.582 -20.433 1.00 68.62 244 GLU A N 1
ATOM 1960 C CA . GLU A 1 244 ? 4.235 -12.191 -20.231 1.00 68.62 244 GLU A CA 1
ATOM 1961 C C . GLU A 1 244 ? 4.878 -11.550 -18.988 1.00 68.62 244 GLU A C 1
ATOM 1963 O O . GLU A 1 244 ? 5.134 -10.344 -18.955 1.00 68.62 244 GLU A O 1
ATOM 1968 N N . GLU A 1 245 ? 5.169 -12.362 -17.967 1.00 62.06 245 GLU A N 1
ATOM 1969 C CA . GLU A 1 245 ? 5.764 -11.920 -16.702 1.00 62.06 245 GLU A CA 1
ATOM 1970 C C . GLU A 1 245 ? 7.265 -11.621 -16.810 1.00 62.06 245 GLU A C 1
ATOM 1972 O O . GLU A 1 245 ? 7.833 -11.019 -15.900 1.00 62.06 245 GLU A O 1
ATOM 1977 N N . VAL A 1 246 ? 7.926 -12.022 -17.898 1.00 71.38 246 VAL A N 1
ATOM 1978 C CA . VAL A 1 246 ? 9.379 -11.886 -18.054 1.00 71.38 246 VAL A CA 1
ATOM 1979 C C . VAL A 1 246 ? 9.689 -10.786 -19.059 1.00 71.38 246 VAL A C 1
ATOM 1981 O O . VAL A 1 246 ? 9.342 -10.894 -20.230 1.00 71.38 246 VAL A O 1
ATOM 1984 N N . GLY A 1 247 ? 10.392 -9.736 -18.645 1.00 72.00 247 GLY A N 1
ATOM 1985 C CA . GLY A 1 247 ? 10.830 -8.669 -19.546 1.00 72.00 247 GLY A CA 1
ATOM 1986 C C . GLY A 1 247 ? 11.945 -9.116 -20.498 1.00 72.00 247 GLY A C 1
ATOM 1987 O O . GLY A 1 247 ? 12.673 -10.066 -20.208 1.00 72.00 247 GLY A O 1
ATOM 1988 N N . CYS A 1 248 ? 12.081 -8.441 -21.640 1.00 78.00 248 CYS A N 1
ATOM 1989 C CA . CYS A 1 248 ? 13.195 -8.585 -22.573 1.00 78.00 248 CYS A CA 1
ATOM 1990 C C . CYS A 1 248 ? 13.769 -7.216 -22.930 1.00 78.00 248 CYS A C 1
ATOM 1992 O O . CYS A 1 248 ? 13.115 -6.442 -23.622 1.00 78.00 248 CYS A O 1
ATOM 1994 N N . ARG A 1 249 ? 15.008 -6.935 -22.532 1.00 81.62 249 ARG A N 1
ATOM 1995 C CA . ARG A 1 249 ? 15.791 -5.856 -23.152 1.00 81.62 249 ARG A CA 1
ATOM 1996 C C . ARG A 1 249 ? 16.737 -6.451 -24.182 1.00 81.62 249 ARG A C 1
ATOM 1998 O O . ARG A 1 249 ? 17.149 -7.601 -24.035 1.00 81.62 249 ARG A O 1
ATOM 2005 N N . VAL A 1 250 ? 17.091 -5.679 -25.201 1.00 84.31 250 VAL A N 1
ATOM 2006 C CA . VAL A 1 250 ? 18.153 -6.062 -26.136 1.00 84.31 250 VAL A CA 1
ATOM 2007 C C . VAL A 1 250 ? 19.240 -5.007 -26.097 1.00 84.31 250 VAL A C 1
ATOM 2009 O O . VAL A 1 250 ? 18.968 -3.830 -26.276 1.00 84.31 250 VAL A O 1
ATOM 2012 N N . VAL A 1 251 ? 20.476 -5.423 -25.861 1.00 81.25 251 VAL A N 1
ATOM 2013 C CA . VAL A 1 251 ? 21.635 -4.540 -25.964 1.00 81.25 251 VAL A CA 1
ATOM 2014 C C . VAL A 1 251 ? 22.271 -4.758 -27.324 1.00 81.25 251 VAL A C 1
ATOM 2016 O O . VAL A 1 251 ? 22.750 -5.855 -27.605 1.00 81.25 251 VAL A O 1
ATOM 2019 N N . ALA A 1 252 ? 22.232 -3.729 -28.164 1.00 86.25 252 ALA A N 1
ATOM 2020 C CA . ALA A 1 252 ? 22.822 -3.726 -29.492 1.00 86.25 252 ALA A CA 1
ATOM 2021 C C . ALA A 1 252 ? 24.150 -2.964 -29.465 1.00 86.25 252 ALA A C 1
ATOM 2023 O O . ALA A 1 252 ? 24.209 -1.826 -28.998 1.00 86.25 252 ALA A O 1
ATOM 2024 N N . VAL A 1 253 ? 25.212 -3.599 -29.952 1.00 84.88 253 VAL A N 1
ATOM 2025 C CA . VAL A 1 253 ? 26.589 -3.096 -29.877 1.00 84.88 253 VAL A CA 1
ATOM 2026 C C . VAL A 1 253 ? 27.229 -3.146 -31.262 1.00 84.88 253 VAL A C 1
ATOM 2028 O O . VAL A 1 253 ? 27.082 -4.139 -31.977 1.00 84.88 253 VAL A O 1
ATOM 2031 N N . ALA A 1 254 ? 27.942 -2.080 -31.623 1.00 85.94 254 ALA A N 1
ATOM 2032 C CA . ALA A 1 254 ? 28.718 -1.981 -32.858 1.00 85.94 254 ALA A CA 1
ATOM 2033 C C . ALA A 1 254 ? 30.044 -2.752 -32.776 1.00 85.94 254 ALA A C 1
ATOM 2035 O O . ALA A 1 254 ? 30.693 -2.734 -31.728 1.00 85.94 254 ALA A O 1
ATOM 2036 N N . GLU A 1 255 ? 30.454 -3.355 -33.896 1.00 84.00 255 GLU A N 1
ATOM 2037 C CA . GLU A 1 255 ? 31.752 -4.028 -34.103 1.00 84.00 255 GLU A CA 1
ATOM 2038 C C . GLU A 1 255 ? 32.169 -4.908 -32.915 1.00 84.00 255 GLU A C 1
ATOM 2040 O O . GLU A 1 255 ? 33.187 -4.679 -32.257 1.00 84.00 255 GLU A O 1
ATOM 2045 N N . PRO A 1 256 ? 31.334 -5.887 -32.556 1.00 84.12 256 PRO A N 1
ATOM 2046 C CA . PRO A 1 256 ? 31.562 -6.696 -31.378 1.00 84.12 256 PRO A CA 1
ATOM 2047 C C . PRO A 1 256 ? 32.613 -7.776 -31.716 1.00 84.12 256 PRO A C 1
ATOM 2049 O O . PRO A 1 256 ? 32.612 -8.342 -32.807 1.00 84.12 256 PRO A O 1
ATOM 2052 N N . THR A 1 257 ? 33.508 -8.092 -30.777 1.00 80.19 257 THR A N 1
ATOM 2053 C CA . THR A 1 257 ? 34.574 -9.103 -30.955 1.00 80.19 257 THR A CA 1
ATOM 2054 C C . THR A 1 257 ? 34.470 -10.269 -29.971 1.00 80.19 257 THR A C 1
ATOM 2056 O O . THR A 1 257 ? 34.728 -11.419 -30.329 1.00 80.19 257 THR A O 1
ATOM 2059 N N . ALA A 1 258 ? 34.049 -10.008 -28.732 1.00 79.62 258 ALA A N 1
ATOM 2060 C CA . ALA A 1 258 ? 33.893 -11.030 -27.700 1.00 79.62 258 ALA A CA 1
ATOM 2061 C C . ALA A 1 258 ? 32.753 -10.704 -26.736 1.00 79.62 258 ALA A C 1
ATOM 2063 O O . ALA A 1 258 ? 32.261 -9.578 -26.673 1.00 79.62 258 ALA A O 1
ATOM 2064 N N . VAL A 1 259 ? 32.366 -11.694 -25.940 1.00 77.38 259 VAL A N 1
ATOM 2065 C CA . VAL A 1 259 ? 31.452 -11.539 -24.811 1.00 77.38 259 VAL A CA 1
ATOM 2066 C C . VAL A 1 259 ? 32.099 -12.088 -23.545 1.00 77.38 259 VAL A C 1
ATOM 2068 O O . VAL A 1 259 ? 32.824 -13.083 -23.593 1.00 77.38 259 VAL A O 1
ATOM 2071 N N . ALA A 1 260 ? 31.825 -11.461 -22.407 1.00 77.12 260 ALA A N 1
ATOM 2072 C CA . ALA A 1 260 ? 32.128 -12.011 -21.098 1.00 77.12 260 ALA A CA 1
ATOM 2073 C C . ALA A 1 260 ? 30.853 -12.200 -20.281 1.00 77.12 260 ALA A C 1
ATOM 2075 O O . ALA A 1 260 ? 29.988 -11.325 -20.257 1.00 77.12 260 ALA A O 1
ATOM 2076 N N . TRP A 1 261 ? 30.762 -13.332 -19.591 1.00 70.06 261 TRP A N 1
ATOM 2077 C CA . TRP A 1 261 ? 29.688 -13.662 -18.659 1.00 70.06 261 TRP A CA 1
ATOM 2078 C C . TRP A 1 261 ? 30.228 -14.568 -17.552 1.00 70.06 261 TRP A C 1
ATOM 2080 O O . TRP A 1 261 ? 30.984 -15.496 -17.831 1.00 70.06 261 TRP A O 1
ATOM 2090 N N . GLU A 1 262 ? 29.868 -14.278 -16.298 1.00 65.38 262 GLU A N 1
ATOM 2091 C CA . GLU A 1 262 ? 30.293 -15.057 -15.117 1.00 65.38 262 GLU A CA 1
ATOM 2092 C C . GLU A 1 262 ? 31.814 -15.303 -15.065 1.00 65.38 262 GLU A C 1
ATOM 2094 O O . GLU A 1 262 ? 32.299 -16.372 -14.706 1.00 65.38 262 GLU A O 1
ATOM 2099 N N . GLY A 1 263 ? 32.589 -14.289 -15.465 1.00 65.06 263 GLY A N 1
ATOM 2100 C CA . GLY A 1 263 ? 34.052 -14.351 -15.498 1.00 65.06 263 GLY A CA 1
ATOM 2101 C C . GLY A 1 263 ? 34.643 -15.151 -16.666 1.00 65.06 263 GLY A C 1
ATOM 2102 O O . GLY A 1 263 ? 35.857 -15.134 -16.847 1.00 65.06 263 GLY A O 1
ATOM 2103 N N . SER A 1 264 ? 33.819 -15.802 -17.491 1.00 73.38 264 SER A N 1
ATOM 2104 C CA . SER A 1 264 ? 34.248 -16.500 -18.708 1.00 73.38 264 SER A CA 1
ATOM 2105 C C . SER A 1 264 ? 34.171 -15.579 -19.923 1.00 73.38 264 SER A C 1
ATOM 2107 O O . SER A 1 264 ? 33.178 -14.876 -20.092 1.00 73.38 264 SER A O 1
ATOM 2109 N N . VAL A 1 265 ? 35.180 -15.618 -20.799 1.00 78.75 265 VAL A N 1
ATOM 2110 C CA . VAL A 1 265 ? 35.216 -14.856 -22.060 1.00 78.75 265 VAL A CA 1
ATOM 2111 C C . VAL A 1 265 ? 35.115 -15.804 -23.254 1.00 78.75 265 VAL A C 1
ATOM 2113 O O . VAL A 1 265 ? 35.779 -16.840 -23.278 1.00 78.75 265 VAL A O 1
ATOM 2116 N N . ARG A 1 266 ? 34.295 -15.465 -24.253 1.00 77.94 266 ARG A N 1
ATOM 2117 C CA . ARG A 1 266 ? 34.142 -16.227 -25.505 1.00 77.94 266 ARG A CA 1
ATOM 2118 C C . ARG A 1 266 ? 34.112 -15.302 -26.717 1.00 77.94 266 ARG A C 1
ATOM 2120 O O . ARG A 1 266 ? 33.568 -14.202 -26.632 1.00 77.94 266 ARG A O 1
ATOM 2127 N N . GLY A 1 267 ? 34.655 -15.758 -27.845 1.00 76.44 267 GLY A N 1
ATOM 2128 C CA . GLY A 1 267 ? 34.451 -15.099 -29.136 1.00 76.44 267 GLY A CA 1
ATOM 2129 C C . GLY A 1 267 ? 32.994 -15.230 -29.593 1.00 76.44 267 GLY A C 1
ATOM 2130 O O . GLY A 1 267 ? 32.319 -16.210 -29.267 1.00 76.44 267 GLY A O 1
ATOM 2131 N N . LEU A 1 268 ? 32.491 -14.242 -30.334 1.00 70.81 268 LEU A N 1
ATOM 2132 C CA . LEU A 1 268 ? 31.066 -14.169 -30.706 1.00 70.81 268 LEU A CA 1
ATOM 2133 C C . LEU A 1 268 ? 30.641 -15.238 -31.722 1.00 70.81 268 LEU A C 1
ATOM 2135 O O . LEU A 1 268 ? 29.485 -15.652 -31.714 1.00 70.81 268 LEU A O 1
ATOM 2139 N N . ASP A 1 269 ? 31.581 -15.755 -32.514 1.00 63.81 269 ASP A N 1
ATOM 2140 C CA . ASP A 1 269 ? 31.358 -16.867 -33.450 1.00 63.81 269 ASP A CA 1
ATOM 2141 C C . ASP A 1 269 ? 31.510 -18.249 -32.785 1.00 63.81 269 ASP A C 1
ATOM 2143 O O . ASP A 1 269 ? 31.705 -19.265 -33.451 1.00 63.81 269 ASP A O 1
ATOM 2147 N N . GLY A 1 270 ? 31.498 -18.305 -31.448 1.00 61.59 270 GLY A N 1
ATOM 2148 C CA . GLY A 1 270 ? 31.828 -19.516 -30.689 1.00 61.59 270 GLY A CA 1
ATOM 2149 C C . GLY A 1 270 ? 33.319 -19.873 -30.717 1.00 61.59 270 GLY A C 1
ATOM 2150 O O . GLY A 1 270 ? 33.708 -20.924 -30.209 1.00 61.59 270 GLY A O 1
ATOM 2151 N N . GLY A 1 271 ? 34.149 -19.002 -31.298 1.00 66.69 271 GLY A N 1
ATOM 2152 C CA . GLY A 1 271 ? 35.601 -19.132 -31.354 1.00 66.69 271 GLY A CA 1
ATOM 2153 C C . GLY A 1 271 ? 36.306 -18.775 -30.042 1.00 66.69 271 GLY A C 1
ATOM 2154 O O . GLY A 1 271 ? 35.694 -18.345 -29.056 1.00 66.69 271 GLY A O 1
ATOM 2155 N N . ALA A 1 272 ? 37.630 -18.943 -30.047 1.00 74.62 272 ALA A N 1
ATOM 2156 C CA . ALA A 1 272 ? 38.484 -18.508 -28.950 1.00 74.62 272 ALA A CA 1
ATOM 2157 C C . ALA A 1 272 ? 38.337 -16.991 -28.712 1.00 74.62 272 ALA A C 1
ATOM 2159 O O . ALA A 1 272 ? 38.114 -16.239 -29.666 1.00 74.62 272 ALA A O 1
ATOM 2160 N N . PRO A 1 273 ? 38.432 -16.528 -27.455 1.00 79.50 273 PRO A N 1
ATOM 2161 C CA . PRO A 1 273 ? 38.426 -15.103 -27.169 1.00 79.50 273 PRO A CA 1
ATOM 2162 C C . PRO A 1 273 ? 39.658 -14.421 -27.795 1.00 79.50 273 PRO A C 1
ATOM 2164 O O . PRO A 1 273 ? 40.690 -15.076 -27.968 1.00 79.50 273 PRO A O 1
ATOM 2167 N N . PRO A 1 274 ? 39.582 -13.115 -28.108 1.00 80.62 274 PRO A N 1
ATOM 2168 C CA . PRO A 1 274 ? 40.738 -12.340 -28.544 1.00 80.62 274 PRO A CA 1
ATOM 2169 C C . PRO A 1 274 ? 41.891 -12.450 -27.542 1.00 80.62 274 PRO A C 1
ATOM 2171 O O . PRO A 1 274 ? 41.672 -12.541 -26.330 1.00 80.62 274 PRO A O 1
ATOM 2174 N N . GLU A 1 275 ? 43.124 -12.441 -28.044 1.00 77.38 275 GLU A N 1
ATOM 2175 C CA . GLU A 1 275 ? 44.320 -12.588 -27.215 1.00 77.38 275 GLU A CA 1
ATOM 2176 C C . GLU A 1 275 ? 44.384 -11.483 -26.143 1.00 77.38 275 GLU A C 1
ATOM 2178 O O . GLU A 1 275 ? 44.245 -10.298 -26.441 1.00 77.38 275 GLU A O 1
ATOM 2183 N N . GLY A 1 276 ? 44.533 -11.873 -24.872 1.00 75.94 276 GLY A N 1
ATOM 2184 C CA . GLY A 1 276 ? 44.557 -10.945 -23.734 1.00 75.94 276 GLY A CA 1
ATOM 2185 C C . GLY A 1 276 ? 43.189 -10.449 -23.237 1.00 75.94 276 GLY A C 1
ATOM 2186 O O . GLY A 1 276 ? 43.147 -9.652 -22.299 1.00 75.94 276 GLY A O 1
ATOM 2187 N N . ALA A 1 277 ? 42.068 -10.912 -23.802 1.00 79.94 277 ALA A N 1
ATOM 2188 C CA . ALA A 1 277 ? 40.738 -10.520 -23.338 1.00 79.94 277 ALA A CA 1
ATOM 2189 C C . ALA A 1 277 ? 40.405 -11.140 -21.967 1.00 79.94 277 ALA A C 1
ATOM 2191 O O . ALA A 1 277 ? 40.251 -12.354 -21.833 1.00 79.94 277 ALA A O 1
ATOM 2192 N N . VAL A 1 278 ? 40.238 -10.290 -20.950 1.00 81.06 278 VAL A N 1
ATOM 2193 C CA . VAL A 1 278 ? 39.847 -10.682 -19.586 1.00 81.06 278 VAL A CA 1
ATOM 2194 C C . VAL A 1 278 ? 38.545 -9.983 -19.204 1.00 81.06 278 VAL A C 1
ATOM 2196 O O . VAL A 1 278 ? 38.376 -8.794 -19.472 1.00 81.06 278 VAL A O 1
ATOM 2199 N N . ALA A 1 279 ? 37.623 -10.724 -18.583 1.00 77.06 279 ALA A N 1
ATOM 2200 C CA . ALA A 1 279 ? 36.342 -10.197 -18.126 1.00 77.06 279 ALA A CA 1
ATOM 2201 C C . ALA A 1 279 ? 36.546 -9.072 -17.082 1.00 77.06 279 ALA A C 1
ATOM 2203 O O . ALA A 1 279 ? 37.272 -9.289 -16.110 1.00 77.06 279 ALA A O 1
ATOM 2204 N N . PRO A 1 280 ? 35.876 -7.910 -17.211 1.00 78.50 280 PRO A N 1
ATOM 2205 C CA . PRO A 1 280 ? 36.035 -6.793 -16.269 1.00 78.50 280 PRO A CA 1
ATOM 2206 C C . PRO A 1 280 ? 35.525 -7.070 -14.848 1.00 78.50 280 PRO A C 1
ATOM 2208 O O . PRO A 1 280 ? 35.903 -6.379 -13.906 1.00 78.50 280 PRO A O 1
ATOM 2211 N N . GLY A 1 281 ? 34.630 -8.047 -14.685 1.00 72.50 281 GLY A N 1
ATOM 2212 C CA . GLY A 1 281 ? 34.000 -8.376 -13.410 1.00 72.50 281 GLY A CA 1
ATOM 2213 C C . GLY A 1 281 ? 32.721 -9.202 -13.584 1.00 72.50 281 GLY A C 1
ATOM 2214 O O . GLY A 1 281 ? 32.398 -9.611 -14.704 1.00 72.50 281 GLY A O 1
ATOM 2215 N N . PRO A 1 282 ? 31.972 -9.452 -12.495 1.00 63.47 282 PRO A N 1
ATOM 2216 C CA . PRO A 1 282 ? 30.687 -10.141 -12.566 1.00 63.47 282 PRO A CA 1
ATOM 2217 C C . PRO A 1 282 ? 29.680 -9.341 -13.407 1.00 63.47 282 PRO A C 1
ATOM 2219 O O . PRO A 1 282 ? 29.664 -8.111 -13.374 1.00 63.47 282 PRO A O 1
ATOM 2222 N N . GLY A 1 283 ? 28.831 -10.041 -14.159 1.00 65.50 283 GLY A N 1
ATOM 2223 C CA . GLY A 1 283 ? 27.870 -9.442 -15.091 1.00 65.50 283 GLY A CA 1
ATOM 2224 C C . GLY A 1 283 ? 28.126 -9.854 -16.538 1.00 65.50 283 GLY A C 1
ATOM 2225 O O . GLY A 1 283 ? 28.896 -10.781 -16.792 1.00 65.50 283 GLY A O 1
ATOM 2226 N N . VAL A 1 284 ? 27.453 -9.180 -17.476 1.00 69.56 284 VAL A N 1
ATOM 2227 C CA . VAL A 1 284 ? 27.650 -9.395 -18.916 1.00 69.56 284 VAL A CA 1
ATOM 2228 C C . VAL A 1 284 ? 28.301 -8.196 -19.543 1.00 69.56 284 VAL A C 1
ATOM 2230 O O . VAL A 1 284 ? 27.900 -7.058 -19.309 1.00 69.56 284 VAL A O 1
ATOM 2233 N N . TRP A 1 285 ? 29.293 -8.482 -20.367 1.00 77.00 285 TRP A N 1
ATOM 2234 C CA . TRP A 1 285 ? 30.075 -7.483 -21.059 1.00 77.00 285 TRP A CA 1
ATOM 2235 C C . TRP A 1 285 ? 30.234 -7.893 -22.512 1.00 77.00 285 TRP A C 1
ATOM 2237 O O . TRP A 1 285 ? 30.397 -9.074 -22.809 1.00 77.00 285 TRP A O 1
ATOM 2247 N N . VAL A 1 286 ? 30.212 -6.924 -23.416 1.00 80.06 286 VAL A N 1
ATOM 2248 C CA . VAL A 1 286 ? 30.548 -7.124 -24.827 1.00 80.06 286 VAL A CA 1
ATOM 2249 C C . VAL A 1 286 ? 31.821 -6.345 -25.112 1.00 80.06 286 VAL A C 1
ATOM 2251 O O . VAL A 1 286 ? 31.916 -5.167 -24.778 1.00 80.06 286 VAL A O 1
ATOM 2254 N N . LEU A 1 287 ? 32.812 -7.009 -25.690 1.00 82.06 287 LEU A N 1
ATOM 2255 C CA . LEU A 1 287 ? 34.058 -6.394 -26.123 1.00 82.06 287 LEU A CA 1
ATOM 2256 C C . LEU A 1 287 ? 33.863 -5.829 -27.526 1.00 82.06 287 LEU A C 1
ATOM 2258 O O . LEU A 1 287 ? 33.493 -6.571 -28.436 1.00 82.06 287 LEU A O 1
ATOM 2262 N N . GLN A 1 288 ? 34.125 -4.540 -27.707 1.00 84.25 288 GLN A N 1
ATOM 2263 C CA . GLN A 1 288 ? 34.133 -3.898 -29.021 1.00 84.25 288 GLN A CA 1
ATOM 2264 C C . GLN A 1 288 ? 35.513 -3.973 -29.673 1.00 84.25 288 GLN A C 1
ATOM 2266 O O . GLN A 1 288 ? 36.539 -4.069 -28.990 1.00 84.25 288 GLN A O 1
ATOM 2271 N N . GLU A 1 289 ? 35.538 -3.886 -30.998 1.00 77.00 289 GLU A N 1
ATOM 2272 C CA . GLU A 1 289 ? 36.742 -3.615 -31.774 1.00 77.00 289 GLU A CA 1
ATOM 2273 C C . GLU A 1 289 ? 37.426 -2.350 -31.222 1.00 77.00 289 GLU A C 1
ATOM 2275 O O . GLU A 1 289 ? 36.783 -1.331 -30.963 1.00 77.00 289 GLU A O 1
ATOM 2280 N N . GLY A 1 290 ? 38.724 -2.452 -30.919 1.00 74.94 290 GLY A N 1
ATOM 2281 C CA . GLY A 1 290 ? 39.466 -1.439 -30.154 1.00 74.94 290 GLY A CA 1
ATOM 2282 C C . GLY A 1 290 ? 39.624 -1.734 -28.654 1.00 74.94 290 GLY A C 1
ATOM 2283 O O . GLY A 1 290 ? 40.250 -0.950 -27.947 1.00 74.94 290 GLY A O 1
ATOM 2284 N N . GLY A 1 291 ? 39.104 -2.863 -28.155 1.00 81.00 291 GLY A N 1
ATOM 2285 C CA . GLY A 1 291 ? 39.412 -3.378 -26.813 1.00 81.00 291 GLY A CA 1
ATOM 2286 C C . GLY A 1 291 ? 38.562 -2.801 -25.675 1.00 81.00 291 GLY A C 1
ATOM 2287 O O . GLY A 1 291 ? 38.891 -2.986 -24.504 1.00 81.00 291 GLY A O 1
ATOM 2288 N N . THR A 1 292 ? 37.470 -2.101 -25.992 1.00 82.81 292 THR A N 1
ATOM 2289 C CA . THR A 1 292 ? 36.580 -1.509 -24.980 1.00 82.81 292 THR A CA 1
ATOM 2290 C C . THR A 1 292 ? 35.528 -2.514 -24.531 1.00 82.81 292 THR A C 1
ATOM 2292 O O . THR A 1 292 ? 34.735 -2.992 -25.342 1.00 82.81 292 THR A O 1
ATOM 2295 N N . TRP A 1 293 ? 35.491 -2.815 -23.234 1.00 81.12 293 TRP A N 1
ATOM 2296 C CA . TRP A 1 293 ? 34.419 -3.605 -22.639 1.00 81.12 293 TRP A CA 1
ATOM 2297 C C . TRP A 1 293 ? 33.208 -2.735 -22.330 1.00 81.12 293 TRP A C 1
ATOM 2299 O O . TRP A 1 293 ? 33.286 -1.798 -21.539 1.00 81.12 293 TRP A O 1
ATOM 2309 N N . VAL A 1 294 ? 32.073 -3.096 -22.913 1.00 76.12 294 VAL A N 1
ATOM 2310 C CA . VAL A 1 294 ? 30.802 -2.413 -22.717 1.00 76.12 294 VAL A CA 1
ATOM 2311 C C . VAL A 1 294 ? 29.916 -3.256 -21.806 1.00 76.12 294 VAL A C 1
ATOM 2313 O O . VAL A 1 294 ? 29.619 -4.405 -22.148 1.00 76.12 294 VAL A O 1
ATOM 2316 N N . PRO A 1 295 ? 29.483 -2.731 -20.648 1.00 73.62 295 PRO A N 1
ATOM 2317 C CA . PRO A 1 295 ? 28.568 -3.457 -19.784 1.00 73.62 295 PRO A CA 1
ATOM 2318 C C . PRO A 1 295 ? 27.208 -3.592 -20.470 1.00 73.62 295 PRO A C 1
ATOM 2320 O O . PRO A 1 295 ? 26.544 -2.602 -20.785 1.00 73.62 295 PRO A O 1
ATOM 2323 N N . VAL A 1 296 ? 26.757 -4.830 -20.642 1.00 67.50 296 VAL A N 1
ATOM 2324 C CA . VAL A 1 296 ? 25.371 -5.153 -20.984 1.00 67.50 296 VAL A CA 1
ATOM 2325 C C . VAL A 1 296 ? 24.582 -4.961 -19.692 1.00 67.50 296 VAL A C 1
ATOM 2327 O O . VAL A 1 296 ? 24.583 -5.811 -18.804 1.00 67.50 296 VAL A O 1
ATOM 2330 N N . ALA A 1 297 ? 24.044 -3.752 -19.541 1.00 55.84 297 ALA A N 1
ATOM 2331 C CA . ALA A 1 297 ? 23.602 -3.156 -18.286 1.00 55.84 297 ALA A CA 1
ATOM 2332 C C . ALA A 1 297 ? 22.897 -4.113 -17.296 1.00 55.84 297 ALA A C 1
ATOM 2334 O O . ALA A 1 297 ? 21.883 -4.740 -17.603 1.00 55.84 297 ALA A O 1
ATOM 2335 N N . SER A 1 298 ? 23.378 -4.108 -16.046 1.00 44.59 298 SER A N 1
ATOM 2336 C CA . SER A 1 298 ? 22.507 -4.205 -14.864 1.00 44.59 298 SER A CA 1
ATOM 2337 C C . SER A 1 298 ? 21.724 -2.893 -14.687 1.00 44.59 298 SER A C 1
ATOM 2339 O O . SER A 1 298 ? 22.173 -1.898 -15.250 1.00 44.59 298 SER A O 1
ATOM 2341 N N . PRO A 1 299 ? 20.573 -2.874 -13.966 1.00 43.78 299 PRO A N 1
ATOM 2342 C CA . PRO A 1 299 ? 19.431 -2.030 -14.343 1.00 43.78 299 PRO A CA 1
ATOM 2343 C C . PRO A 1 299 ? 19.875 -0.603 -14.645 1.00 43.78 299 PRO A C 1
ATOM 2345 O O . PRO A 1 299 ? 20.547 0.022 -13.826 1.00 43.78 299 PRO A O 1
ATOM 2348 N N . SER A 1 300 ? 19.492 -0.123 -15.827 1.00 43.19 300 SER A N 1
ATOM 2349 C CA . SER A 1 300 ? 19.567 1.276 -16.228 1.00 43.19 300 SER A CA 1
ATOM 2350 C C . SER A 1 300 ? 19.219 2.156 -15.031 1.00 43.19 300 SER A C 1
ATOM 2352 O O . SER A 1 300 ? 18.049 2.199 -14.653 1.00 43.19 300 SER A O 1
ATOM 2354 N N . ARG A 1 301 ? 20.215 2.820 -14.424 1.00 40.03 301 ARG A N 1
ATOM 2355 C CA . ARG A 1 301 ? 19.954 3.905 -13.478 1.00 40.03 301 ARG A CA 1
ATOM 2356 C C . ARG A 1 301 ? 19.198 4.954 -14.263 1.00 40.03 301 ARG A C 1
ATOM 2358 O O . ARG A 1 301 ? 19.757 5.606 -15.141 1.00 40.03 301 ARG A O 1
ATOM 2365 N N . VAL A 1 302 ? 17.914 5.072 -13.983 1.00 46.25 302 VAL A N 1
ATOM 2366 C CA . VAL A 1 302 ? 17.075 6.060 -14.644 1.00 46.25 302 VAL A CA 1
ATOM 2367 C C . VAL A 1 302 ? 17.620 7.449 -14.281 1.00 46.25 302 VAL A C 1
ATOM 2369 O O . VAL A 1 302 ? 17.787 7.734 -13.085 1.00 46.25 302 VAL A O 1
ATOM 2372 N N . PRO A 1 303 ? 17.874 8.330 -15.267 1.00 44.78 303 PRO A N 1
ATOM 2373 C CA . PRO A 1 303 ? 18.287 9.705 -15.009 1.00 44.78 303 PRO A CA 1
ATOM 2374 C C . PRO A 1 303 ? 17.319 10.395 -14.043 1.00 44.78 303 PRO A C 1
ATOM 2376 O O . PRO A 1 303 ? 16.103 10.228 -14.158 1.00 44.78 303 PRO A O 1
ATOM 2379 N N . ALA A 1 304 ? 17.834 11.169 -13.083 1.00 47.47 304 ALA A N 1
ATOM 2380 C CA . ALA A 1 304 ? 17.027 11.841 -12.053 1.00 47.47 304 ALA A CA 1
ATOM 2381 C C . ALA A 1 304 ? 15.815 12.614 -12.626 1.00 47.47 304 ALA A C 1
ATOM 2383 O O . ALA A 1 304 ? 14.771 12.645 -11.988 1.00 47.47 304 ALA A O 1
ATOM 2384 N N . GLY A 1 305 ? 15.920 13.138 -13.855 1.00 50.41 305 GLY A N 1
ATOM 2385 C CA . GLY A 1 305 ? 14.866 13.884 -14.554 1.00 50.41 305 GLY A CA 1
ATOM 2386 C C . GLY A 1 305 ? 14.090 13.124 -15.638 1.00 50.41 305 GLY A C 1
ATOM 2387 O O . GLY A 1 305 ? 13.617 13.759 -16.575 1.00 50.41 305 GLY A O 1
ATOM 2388 N N . ALA A 1 306 ? 13.984 11.791 -15.589 1.00 56.94 306 ALA A N 1
ATOM 2389 C CA . ALA A 1 306 ? 13.213 11.059 -16.599 1.00 56.94 306 ALA A CA 1
ATOM 2390 C C . ALA A 1 306 ? 11.738 11.535 -16.644 1.00 56.94 306 ALA A C 1
ATOM 2392 O O . ALA A 1 306 ? 11.089 11.550 -15.595 1.00 56.94 306 ALA A O 1
ATOM 2393 N N . PRO A 1 307 ? 11.165 11.863 -17.822 1.00 63.75 307 PRO A N 1
ATOM 2394 C CA . PRO A 1 307 ? 9.814 12.433 -17.930 1.00 63.75 307 PRO A CA 1
ATOM 2395 C C . PRO A 1 307 ? 8.715 11.584 -17.277 1.00 63.75 307 PRO A C 1
ATOM 2397 O O . PRO A 1 307 ? 7.780 12.106 -16.673 1.00 63.75 307 PRO A O 1
ATOM 2400 N N . TRP A 1 308 ? 8.852 10.256 -17.331 1.00 68.31 308 TRP A N 1
ATOM 2401 C CA . TRP A 1 308 ? 7.903 9.341 -16.700 1.00 68.31 308 TRP A CA 1
ATOM 2402 C C . TRP A 1 308 ? 7.908 9.435 -15.168 1.00 68.31 308 TRP A C 1
ATOM 2404 O O . TRP A 1 308 ? 6.880 9.151 -14.557 1.00 68.31 308 TRP A O 1
ATOM 2414 N N . ARG A 1 309 ? 9.026 9.839 -14.537 1.00 70.56 309 ARG A N 1
ATOM 2415 C CA . ARG A 1 309 ? 9.089 10.045 -13.081 1.00 70.56 309 ARG A CA 1
ATOM 2416 C C . ARG A 1 309 ? 8.217 11.219 -12.689 1.00 70.56 309 ARG A C 1
ATOM 2418 O O . ARG A 1 309 ? 7.349 11.046 -11.846 1.00 70.56 309 ARG A O 1
ATOM 2425 N N . GLN A 1 310 ? 8.384 12.361 -13.358 1.00 76.06 310 GLN A N 1
ATOM 2426 C CA . GLN A 1 310 ? 7.528 13.527 -13.134 1.00 76.06 310 GLN A CA 1
ATOM 2427 C C . GLN A 1 310 ? 6.055 13.180 -13.372 1.00 76.06 310 GLN A C 1
ATOM 2429 O O . GLN A 1 310 ? 5.197 13.508 -12.564 1.00 76.06 310 GLN A O 1
ATOM 2434 N N . ARG A 1 311 ? 5.758 12.416 -14.424 1.00 81.12 311 ARG A N 1
ATOM 2435 C CA . ARG A 1 311 ? 4.388 11.962 -14.671 1.00 81.12 311 ARG A CA 1
ATOM 2436 C C . ARG A 1 311 ? 3.848 11.071 -13.549 1.00 81.12 311 ARG A C 1
ATOM 2438 O O . ARG A 1 311 ? 2.698 11.214 -13.148 1.00 81.12 311 ARG A O 1
ATOM 2445 N N . LEU A 1 312 ? 4.651 10.139 -13.039 1.00 83.81 312 LEU A N 1
ATOM 2446 C CA . LEU A 1 312 ? 4.251 9.279 -11.926 1.00 83.81 312 LEU A CA 1
ATOM 2447 C C . LEU A 1 312 ? 4.063 10.082 -10.629 1.00 83.81 312 LEU A C 1
ATOM 2449 O O . LEU A 1 312 ? 3.160 9.774 -9.853 1.00 83.81 312 LEU A O 1
ATOM 2453 N N . GLU A 1 313 ? 4.851 11.136 -10.423 1.00 86.00 313 GLU A N 1
ATOM 2454 C CA . GLU A 1 313 ? 4.630 12.126 -9.364 1.00 86.00 313 GLU A CA 1
ATOM 2455 C C . GLU A 1 313 ? 3.275 12.826 -9.518 1.00 86.00 313 GLU A C 1
ATOM 2457 O O . GLU A 1 313 ? 2.492 12.876 -8.567 1.00 86.00 313 GLU A O 1
ATOM 2462 N N . ASP A 1 314 ? 2.938 13.272 -10.728 1.00 86.62 314 ASP A N 1
ATOM 2463 C CA . ASP A 1 314 ? 1.660 13.930 -11.011 1.00 86.62 314 ASP A CA 1
ATOM 2464 C C . ASP A 1 314 ? 0.464 12.976 -10.813 1.00 86.62 314 ASP A C 1
ATOM 2466 O O . ASP A 1 314 ? -0.589 13.372 -10.299 1.00 86.62 314 ASP A O 1
ATOM 2470 N N . VAL A 1 315 ? 0.623 11.692 -11.164 1.00 90.50 315 VAL A N 1
ATOM 2471 C CA . VAL A 1 315 ? -0.355 10.632 -10.866 1.00 90.50 315 VAL A CA 1
ATOM 2472 C C . VAL A 1 315 ? -0.499 10.449 -9.357 1.00 90.50 315 VAL A C 1
ATOM 2474 O O . VAL A 1 315 ? -1.620 10.445 -8.838 1.00 90.50 315 VAL A O 1
ATOM 2477 N N . LEU A 1 316 ? 0.614 10.334 -8.627 1.00 90.81 316 LEU A N 1
ATOM 2478 C CA . LEU A 1 316 ? 0.595 10.192 -7.173 1.00 90.81 316 LEU A CA 1
ATOM 2479 C C . LEU A 1 316 ? -0.059 11.394 -6.491 1.00 90.81 316 LEU A C 1
ATOM 2481 O O . LEU A 1 316 ? -0.787 11.182 -5.527 1.00 90.81 316 LEU A O 1
ATOM 2485 N N . ALA A 1 317 ? 0.084 12.612 -7.013 1.00 89.56 317 ALA A N 1
ATOM 2486 C CA . ALA A 1 317 ? -0.589 13.802 -6.489 1.00 89.56 317 ALA A CA 1
ATOM 2487 C C . ALA A 1 317 ? -2.130 13.746 -6.605 1.00 89.56 317 ALA A C 1
ATOM 2489 O O . ALA A 1 317 ? -2.841 14.422 -5.857 1.00 89.56 317 ALA A O 1
ATOM 2490 N N . ARG A 1 318 ? -2.684 12.921 -7.509 1.00 92.31 318 ARG A N 1
ATOM 2491 C CA . ARG A 1 318 ? -4.137 12.639 -7.576 1.00 92.31 318 ARG A CA 1
ATOM 2492 C C . ARG A 1 318 ? -4.589 11.517 -6.651 1.00 92.31 318 ARG A C 1
ATOM 2494 O O . ARG A 1 318 ? -5.788 11.359 -6.413 1.00 92.31 318 ARG A O 1
ATOM 2501 N N . ILE A 1 319 ? -3.653 10.742 -6.120 1.00 91.88 319 ILE A N 1
ATOM 2502 C CA . ILE A 1 319 ? -3.934 9.588 -5.265 1.00 91.88 319 ILE A CA 1
ATOM 2503 C C . ILE A 1 319 ? -3.701 9.943 -3.802 1.00 91.88 319 ILE A C 1
ATOM 2505 O O . ILE A 1 319 ? -4.550 9.643 -2.971 1.00 91.88 319 ILE A O 1
ATOM 2509 N N . VAL A 1 320 ? -2.579 10.589 -3.506 1.00 88.94 320 VAL A N 1
ATOM 2510 C CA . VAL A 1 320 ? -2.070 10.904 -2.172 1.00 88.94 320 VAL A CA 1
ATOM 2511 C C . VAL A 1 320 ? -2.238 12.389 -1.912 1.00 88.94 320 VAL A C 1
ATOM 2513 O O . VAL A 1 320 ? -2.011 13.214 -2.796 1.00 88.94 320 VAL A O 1
ATOM 2516 N N . GLY A 1 321 ? -2.615 12.733 -0.687 1.00 77.62 321 GLY A N 1
ATOM 2517 C CA . GLY A 1 321 ? -2.779 14.119 -0.286 1.00 77.62 321 GLY A CA 1
ATOM 2518 C C . GLY A 1 321 ? -1.783 14.564 0.777 1.00 77.62 321 GLY A C 1
ATOM 2519 O O . GLY A 1 321 ? -1.531 13.850 1.743 1.00 77.62 321 GLY A O 1
ATOM 2520 N N . GLU A 1 322 ? -1.369 15.829 0.711 1.00 69.94 322 GLU A N 1
ATOM 2521 C CA . GLU A 1 322 ? -0.669 16.532 1.797 1.00 69.94 322 GLU A CA 1
ATOM 2522 C C . GLU A 1 322 ? -1.614 17.497 2.543 1.00 69.94 322 GLU A C 1
ATOM 2524 O O . GLU A 1 322 ? -2.437 18.168 1.914 1.00 69.94 322 GLU A O 1
ATOM 2529 N N . GLY A 1 323 ? -1.557 17.526 3.882 1.00 68.44 323 GLY A N 1
ATOM 2530 C CA . GLY A 1 323 ? -2.377 18.409 4.731 1.00 68.44 323 GLY A CA 1
ATOM 2531 C C . GLY A 1 323 ? -3.322 17.682 5.697 1.00 68.44 323 GLY A C 1
ATOM 2532 O O . GLY A 1 323 ? -3.057 16.552 6.090 1.00 68.44 323 GLY A O 1
ATOM 2533 N N . ASP A 1 324 ? -4.422 18.332 6.083 1.00 70.25 324 ASP A N 1
ATOM 2534 C CA . ASP A 1 324 ? -5.414 17.796 7.029 1.00 70.25 324 ASP A CA 1
ATOM 2535 C C . ASP A 1 324 ? -6.472 16.914 6.346 1.00 70.25 324 ASP A C 1
ATOM 2537 O O . ASP A 1 324 ? -6.833 17.174 5.192 1.00 70.25 324 ASP A O 1
ATOM 2541 N N . PRO A 1 325 ? -7.012 15.879 7.015 1.00 75.44 325 PRO A N 1
ATOM 2542 C CA . PRO A 1 325 ? -8.098 15.077 6.460 1.00 75.44 325 PRO A CA 1
ATOM 2543 C C . PRO A 1 325 ? -9.353 15.937 6.209 1.00 75.44 325 PRO A C 1
ATOM 2545 O O . PRO A 1 325 ? -9.684 16.808 7.020 1.00 75.44 325 PRO A O 1
ATOM 2548 N N . PRO A 1 326 ? -10.067 15.724 5.091 1.00 83.56 326 PRO A N 1
ATOM 2549 C CA . PRO A 1 326 ? -11.259 16.500 4.770 1.00 83.56 326 PRO A CA 1
ATOM 2550 C C . PRO A 1 326 ? -12.419 16.133 5.702 1.00 83.56 326 PRO A C 1
ATOM 2552 O O . PRO A 1 326 ? -12.607 14.975 6.068 1.00 83.56 326 PRO A O 1
ATOM 2555 N N . ALA A 1 327 ? -13.245 17.123 6.040 1.00 84.50 327 ALA A N 1
ATOM 2556 C CA . ALA A 1 327 ? -14.457 16.908 6.835 1.00 84.50 327 ALA A CA 1
ATOM 2557 C C . ALA A 1 327 ? -15.695 16.578 5.981 1.00 84.50 327 ALA A C 1
ATOM 2559 O O . ALA A 1 327 ? -16.700 16.109 6.514 1.00 84.50 327 ALA A O 1
ATOM 2560 N N . ARG A 1 328 ? -15.654 16.870 4.674 1.00 89.25 328 ARG A N 1
ATOM 2561 C CA . ARG A 1 328 ? -16.783 16.694 3.751 1.00 89.25 328 ARG A CA 1
ATOM 2562 C C . ARG A 1 328 ? -16.313 16.277 2.351 1.00 89.25 328 ARG A C 1
ATOM 2564 O O . ARG A 1 328 ? -15.175 16.612 2.009 1.00 89.25 328 ARG A O 1
ATOM 2571 N N . PRO A 1 329 ? -17.158 15.593 1.554 1.00 91.25 329 PRO A N 1
ATOM 2572 C CA . PRO A 1 329 ? -16.789 15.089 0.229 1.00 91.25 329 PRO A CA 1
ATOM 2573 C C . PRO A 1 329 ? -16.274 16.164 -0.737 1.00 91.25 329 PRO A C 1
ATOM 2575 O O . PRO A 1 329 ? -15.293 15.932 -1.437 1.00 91.25 329 PRO A O 1
ATOM 2578 N N . GLU A 1 330 ? -16.866 17.360 -0.726 1.00 90.19 330 GLU A N 1
ATOM 2579 C CA . GLU A 1 330 ? -16.487 18.485 -1.592 1.00 90.19 330 GLU A CA 1
ATOM 2580 C C . GLU A 1 330 ? -15.083 19.041 -1.313 1.00 90.19 330 GLU A C 1
ATOM 2582 O O . GLU A 1 330 ? -14.499 19.731 -2.148 1.00 90.19 330 GLU A O 1
ATOM 2587 N N . HIS A 1 331 ? -14.515 18.720 -0.149 1.00 90.69 331 HIS A N 1
ATOM 2588 C CA . HIS A 1 331 ? -13.157 19.105 0.224 1.00 90.69 331 HIS A CA 1
ATOM 2589 C C . HIS A 1 331 ? -12.112 18.042 -0.136 1.00 90.69 331 HIS A C 1
ATOM 2591 O O . HIS A 1 331 ? -10.918 18.294 0.046 1.00 90.69 331 HIS A O 1
ATOM 2597 N N . CYS A 1 332 ? -12.524 16.867 -0.622 1.00 91.56 332 CYS A N 1
ATOM 2598 C CA . CYS A 1 332 ? -11.601 15.822 -1.047 1.00 91.56 332 CYS A CA 1
ATOM 2599 C C . CYS A 1 332 ? -10.919 16.213 -2.365 1.00 91.56 332 CYS A C 1
ATOM 2601 O O . CYS A 1 332 ? -11.587 16.490 -3.361 1.00 91.56 332 CYS A O 1
ATOM 2603 N N . ARG A 1 333 ? -9.581 16.204 -2.391 1.00 90.25 333 ARG A N 1
ATOM 2604 C CA . ARG A 1 333 ? -8.781 16.616 -3.563 1.00 90.25 333 ARG A CA 1
ATOM 2605 C C . ARG A 1 333 ? -8.156 15.441 -4.315 1.00 90.25 333 ARG A C 1
ATOM 2607 O O . ARG A 1 333 ? -7.742 15.596 -5.461 1.00 90.25 333 ARG A O 1
ATOM 2614 N N . ASN A 1 334 ? -8.069 14.286 -3.665 1.00 91.94 334 ASN A N 1
ATOM 2615 C CA . ASN A 1 334 ? -7.407 13.071 -4.143 1.00 91.94 334 ASN A CA 1
ATOM 2616 C C . ASN A 1 334 ? -8.123 11.818 -3.597 1.00 91.94 334 ASN A C 1
ATOM 2618 O O . ASN A 1 334 ? -9.055 11.909 -2.793 1.00 91.94 334 ASN A O 1
ATOM 2622 N N . LEU A 1 335 ? -7.712 10.630 -4.049 1.00 93.12 335 LEU A N 1
ATOM 2623 C CA . LEU A 1 335 ? -8.331 9.367 -3.619 1.00 93.12 335 LEU A CA 1
ATOM 2624 C C . LEU A 1 335 ? -8.101 9.041 -2.134 1.00 93.12 335 LEU A C 1
ATOM 2626 O O . LEU A 1 335 ? -8.949 8.393 -1.512 1.00 93.12 335 LEU A O 1
ATOM 2630 N N . GLU A 1 336 ? -6.980 9.469 -1.558 1.00 90.50 336 GLU A N 1
ATOM 2631 C CA . GLU A 1 336 ? -6.672 9.288 -0.141 1.00 90.50 336 GLU A CA 1
ATOM 2632 C C . GLU A 1 336 ? -7.630 10.083 0.744 1.00 90.50 336 GLU A C 1
ATOM 2634 O O . GLU A 1 336 ? -8.210 9.517 1.665 1.00 90.50 336 GLU A O 1
ATOM 2639 N N . ASP A 1 337 ? -7.861 11.353 0.417 1.00 89.88 337 ASP A N 1
ATOM 2640 C CA . ASP A 1 337 ? -8.823 12.229 1.082 1.00 89.88 337 ASP A CA 1
ATOM 2641 C C . ASP A 1 337 ? -10.203 11.565 1.174 1.00 89.88 337 ASP A C 1
ATOM 2643 O O . ASP A 1 337 ? -10.819 11.530 2.241 1.00 89.88 337 ASP A O 1
ATOM 2647 N N . MET A 1 338 ? -10.668 10.989 0.062 1.00 92.75 338 MET A N 1
ATOM 2648 C CA . MET A 1 338 ? -11.927 10.246 0.018 1.00 92.75 338 MET A CA 1
ATOM 2649 C C . MET A 1 338 ? -11.868 8.985 0.889 1.00 92.75 338 MET A C 1
ATOM 2651 O O . MET A 1 338 ? -12.793 8.693 1.643 1.00 92.75 338 MET A O 1
ATOM 2655 N N . THR A 1 339 ? -10.767 8.238 0.826 1.00 90.38 339 THR A N 1
ATOM 2656 C CA . THR A 1 339 ? -10.597 6.998 1.596 1.00 90.38 339 THR A CA 1
ATOM 2657 C C . THR A 1 339 ? -10.586 7.263 3.104 1.00 90.38 339 THR A C 1
ATOM 2659 O O . THR A 1 339 ? -11.262 6.550 3.844 1.00 90.38 339 THR A O 1
ATOM 2662 N N . VAL A 1 340 ? -9.886 8.305 3.561 1.00 87.25 340 VAL A N 1
ATOM 2663 C CA . VAL A 1 340 ? -9.826 8.716 4.973 1.00 87.25 340 VAL A CA 1
ATOM 2664 C C . VAL A 1 340 ? -11.183 9.228 5.458 1.00 87.25 340 VAL A C 1
ATOM 2666 O O . VAL A 1 340 ? -11.640 8.803 6.521 1.00 87.25 340 VAL A O 1
ATOM 2669 N N . LEU A 1 341 ? -11.863 10.069 4.668 1.00 89.44 341 LEU A N 1
ATOM 2670 C CA . LEU A 1 341 ? -13.208 10.561 4.988 1.00 89.44 341 LEU A CA 1
ATOM 2671 C C . LEU A 1 341 ? -14.185 9.403 5.208 1.00 89.44 341 LEU A C 1
ATOM 2673 O O . LEU A 1 341 ? -14.860 9.326 6.235 1.00 89.44 341 LEU A O 1
ATOM 2677 N N . VAL A 1 342 ? -14.242 8.482 4.245 1.00 91.62 342 VAL A N 1
ATOM 2678 C CA . VAL A 1 342 ? -15.175 7.352 4.266 1.00 91.62 342 VAL A CA 1
ATOM 2679 C C . VAL A 1 342 ? -14.817 6.374 5.391 1.00 91.62 342 VAL A C 1
ATOM 2681 O O . VAL A 1 342 ? -15.711 5.806 6.018 1.00 91.62 342 VAL A O 1
ATOM 2684 N N . LEU A 1 343 ? -13.530 6.198 5.696 1.00 88.81 343 LEU A N 1
ATOM 2685 C CA . LEU A 1 343 ? -13.061 5.375 6.811 1.00 88.81 343 LEU A CA 1
ATOM 2686 C C . LEU A 1 343 ? -13.498 5.942 8.170 1.00 88.81 343 LEU A C 1
ATOM 2688 O O . LEU A 1 343 ? -14.086 5.204 8.963 1.00 88.81 343 LEU A O 1
ATOM 2692 N N . GLY A 1 344 ? -13.306 7.241 8.418 1.00 87.00 344 GLY A N 1
ATOM 2693 C CA . GLY A 1 344 ? -13.809 7.896 9.631 1.00 87.00 344 GLY A CA 1
ATOM 2694 C C . GLY A 1 344 ? -15.338 7.839 9.731 1.00 87.00 344 GLY A C 1
ATOM 2695 O O . GLY A 1 344 ? -15.892 7.462 10.763 1.00 87.00 344 GLY A O 1
ATOM 2696 N N . ALA A 1 345 ? -16.034 8.115 8.626 1.00 89.81 345 ALA A N 1
ATOM 2697 C CA . ALA A 1 345 ? -17.490 8.023 8.545 1.00 89.81 345 ALA A CA 1
ATOM 2698 C C . ALA A 1 345 ? -18.024 6.609 8.823 1.00 89.81 345 ALA A C 1
ATOM 2700 O O . ALA A 1 345 ? -19.051 6.451 9.486 1.00 89.81 345 ALA A O 1
ATOM 2701 N N . CYS A 1 346 ? -17.326 5.575 8.344 1.00 88.81 346 CYS A N 1
ATOM 2702 C CA . CYS A 1 346 ? -17.673 4.184 8.612 1.00 88.81 346 CYS A CA 1
ATOM 2703 C C . CYS A 1 346 ? -17.562 3.868 10.107 1.00 88.81 346 CYS A C 1
ATOM 2705 O O . CYS A 1 346 ? -18.452 3.218 10.656 1.00 88.81 346 CYS A O 1
ATOM 2707 N N . TRP A 1 347 ? -16.511 4.341 10.780 1.00 86.94 347 TRP A N 1
ATOM 2708 C CA . TRP A 1 347 ? -16.368 4.171 12.226 1.00 86.94 347 TRP A CA 1
ATOM 2709 C C . TRP A 1 347 ? -17.484 4.859 13.008 1.00 86.94 347 TRP A C 1
ATOM 2711 O O . TRP A 1 347 ? -18.092 4.235 13.876 1.00 86.94 347 TRP A O 1
ATOM 2721 N N . GLU A 1 348 ? -17.822 6.098 12.656 1.00 87.19 348 GLU A N 1
ATOM 2722 C CA . GLU A 1 348 ? -18.930 6.820 13.290 1.00 87.19 348 GLU A CA 1
ATOM 2723 C C . GLU A 1 348 ? -20.277 6.115 13.067 1.00 87.19 348 GLU A C 1
ATOM 2725 O O . GLU A 1 348 ? -21.082 5.997 13.991 1.00 87.19 348 GLU A O 1
ATOM 2730 N N . ALA A 1 349 ? -20.507 5.560 11.874 1.00 86.31 349 ALA A N 1
ATOM 2731 C CA . ALA A 1 349 ? -21.689 4.751 11.585 1.00 86.31 349 ALA A CA 1
ATOM 2732 C C . ALA A 1 349 ? -21.744 3.464 12.426 1.00 86.31 349 ALA A C 1
ATOM 2734 O O . ALA A 1 349 ? -22.824 3.041 12.855 1.00 86.31 349 ALA A O 1
ATOM 2735 N N . VAL A 1 350 ? -20.597 2.821 12.659 1.00 84.56 350 VAL A N 1
ATOM 2736 C CA . VAL A 1 350 ? -20.501 1.653 13.541 1.00 84.56 350 VAL A CA 1
ATOM 2737 C C . VAL A 1 350 ? -20.816 2.068 14.978 1.00 84.56 350 VAL A C 1
ATOM 2739 O O . VAL A 1 350 ? -21.727 1.504 15.578 1.00 84.56 350 VAL A O 1
ATOM 2742 N N . PHE A 1 351 ? -20.147 3.090 15.510 1.00 85.62 351 PHE A N 1
ATOM 2743 C CA . PHE A 1 351 ? -20.315 3.537 16.895 1.00 85.62 351 PHE A CA 1
ATOM 2744 C C . PHE A 1 351 ? -21.722 4.038 17.209 1.00 85.62 351 PHE A C 1
ATOM 2746 O O . PHE A 1 351 ? -22.258 3.675 18.253 1.00 85.62 351 PHE A O 1
ATOM 2753 N N . ALA A 1 352 ? -22.374 4.747 16.283 1.00 83.12 352 ALA A N 1
ATOM 2754 C CA . ALA A 1 352 ? -23.764 5.180 16.439 1.00 83.12 352 ALA A CA 1
ATOM 2755 C C . ALA A 1 352 ? -24.747 4.019 16.696 1.00 83.12 352 ALA A C 1
ATOM 2757 O O . ALA A 1 352 ? -25.836 4.234 17.222 1.00 83.12 352 ALA A O 1
ATOM 2758 N N . ARG A 1 353 ? -24.379 2.780 16.336 1.00 79.25 353 ARG A N 1
ATOM 2759 C CA . ARG A 1 353 ? -25.203 1.577 16.536 1.00 79.25 353 ARG A CA 1
ATOM 2760 C C . ARG A 1 353 ? -24.834 0.771 17.772 1.00 79.25 353 ARG A C 1
ATOM 2762 O O . ARG A 1 353 ? -25.640 -0.050 18.196 1.00 79.25 353 ARG A O 1
ATOM 2769 N N . LEU A 1 354 ? -23.636 0.960 18.320 1.00 75.38 354 LEU A N 1
ATOM 2770 C CA . LEU A 1 354 ? -23.123 0.156 19.434 1.00 75.38 354 LEU A CA 1
ATOM 2771 C C . LEU A 1 354 ? -23.534 0.678 20.817 1.00 75.38 354 LEU A C 1
ATOM 2773 O O . LEU A 1 354 ? -23.294 -0.009 21.807 1.00 75.38 354 LEU A O 1
ATOM 2777 N N . GLY A 1 355 ? -24.199 1.833 20.883 1.00 65.06 355 GLY A N 1
ATOM 2778 C CA . GLY A 1 355 ? -24.823 2.359 22.097 1.00 65.06 355 GLY A CA 1
ATOM 2779 C C . GLY A 1 355 ? -24.437 3.805 22.401 1.00 65.06 355 GLY A C 1
ATOM 2780 O O . GLY A 1 355 ? -23.594 4.398 21.728 1.00 65.06 355 GLY A O 1
ATOM 2781 N N . LEU A 1 356 ? -25.074 4.377 23.427 1.00 60.53 356 LEU A N 1
ATOM 2782 C CA . LEU A 1 356 ? -24.763 5.724 23.903 1.00 60.53 356 LEU A CA 1
ATOM 2783 C C . LEU A 1 356 ? -23.412 5.731 24.647 1.00 60.53 356 LEU A C 1
ATOM 2785 O O . LEU A 1 356 ? -23.164 4.826 25.454 1.00 60.53 356 LEU A O 1
ATOM 2789 N N . PRO A 1 357 ? -22.549 6.741 24.419 1.00 59.62 357 PRO A N 1
ATOM 2790 C CA . PRO A 1 357 ? -21.301 6.896 25.163 1.00 59.62 357 PRO A CA 1
ATOM 2791 C C . PRO A 1 357 ? -21.531 6.904 26.681 1.00 59.62 357 PRO A C 1
ATOM 2793 O O . PRO A 1 357 ? -22.510 7.477 27.155 1.00 59.62 357 PRO A O 1
ATOM 2796 N N . GLY A 1 358 ? -20.622 6.289 27.445 1.00 56.69 358 GLY A N 1
ATOM 2797 C CA . GLY A 1 358 ? -20.642 6.342 28.917 1.00 56.69 358 GLY A CA 1
ATOM 2798 C C . GLY A 1 358 ? -21.703 5.482 29.621 1.00 56.69 358 GLY A C 1
ATOM 2799 O O . GLY A 1 358 ? -21.920 5.656 30.818 1.00 56.69 358 GLY A O 1
ATOM 2800 N N . THR A 1 359 ? -22.365 4.554 28.923 1.00 56.66 359 THR A N 1
ATOM 2801 C CA . THR A 1 359 ? -23.345 3.640 29.536 1.00 56.66 359 THR A CA 1
ATOM 2802 C C . THR A 1 359 ? -22.726 2.271 29.843 1.00 56.66 359 THR A C 1
ATOM 2804 O O . THR A 1 359 ? -22.159 1.639 28.962 1.00 56.66 359 THR A O 1
ATOM 2807 N N . GLY A 1 360 ? -22.846 1.793 31.090 1.00 63.19 360 GLY A N 1
ATOM 2808 C CA . GLY A 1 360 ? -22.430 0.439 31.496 1.00 63.19 360 GLY A CA 1
ATOM 2809 C C . GLY A 1 360 ? -20.922 0.140 31.396 1.00 63.19 360 GLY A C 1
ATOM 2810 O O . GLY A 1 360 ? -20.101 1.014 31.164 1.00 63.19 360 GLY A O 1
ATOM 2811 N N . VAL A 1 361 ? -20.526 -1.120 31.612 1.00 59.22 361 VAL A N 1
ATOM 2812 C CA . VAL A 1 361 ? -19.107 -1.549 31.530 1.00 59.22 361 VAL A CA 1
ATOM 2813 C C . VAL A 1 361 ? -18.615 -1.615 30.076 1.00 59.22 361 VAL A C 1
ATOM 2815 O O . VAL A 1 361 ? -17.425 -1.455 29.817 1.00 59.22 361 VAL A O 1
ATOM 2818 N N . ALA A 1 362 ? -19.535 -1.822 29.133 1.00 70.69 362 ALA A N 1
ATOM 2819 C CA . ALA A 1 362 ? -19.263 -1.891 27.707 1.00 70.69 362 ALA A CA 1
ATOM 2820 C C . ALA A 1 362 ? -19.922 -0.725 26.981 1.00 70.69 362 ALA A C 1
ATOM 2822 O O . ALA A 1 362 ? -21.087 -0.432 27.227 1.00 70.69 362 ALA A O 1
ATOM 2823 N N . GLY A 1 363 ? -19.205 -0.099 26.056 1.00 80.62 363 GLY A N 1
ATOM 2824 C CA . GLY A 1 363 ? -19.715 1.060 25.335 1.00 80.62 363 GLY A CA 1
ATOM 2825 C C . GLY A 1 363 ? -18.621 1.853 24.639 1.00 80.62 363 GLY A C 1
ATOM 2826 O O . GLY A 1 363 ? -17.435 1.530 24.726 1.00 80.62 363 GLY A O 1
ATOM 2827 N N . VAL A 1 364 ? -19.039 2.902 23.934 1.00 87.88 364 VAL A N 1
ATOM 2828 C CA . VAL A 1 364 ? -18.119 3.832 23.272 1.00 87.88 364 VAL A CA 1
ATOM 2829 C C . VAL A 1 364 ? -17.510 4.774 24.314 1.00 87.88 364 VAL A C 1
ATOM 2831 O O . VAL A 1 364 ? -18.238 5.405 25.085 1.00 87.88 364 VAL A O 1
ATOM 2834 N N . LYS A 1 365 ? -16.179 4.865 24.328 1.00 89.94 365 LYS A N 1
ATOM 2835 C CA . LYS A 1 365 ? -15.372 5.688 25.241 1.00 89.94 365 LYS A CA 1
ATOM 2836 C C . LYS A 1 365 ? -14.312 6.463 24.454 1.00 89.94 365 LYS A C 1
ATOM 2838 O O . LYS A 1 365 ? -13.882 6.010 23.397 1.00 89.94 365 LYS A O 1
ATOM 2843 N N . SER A 1 366 ? -13.890 7.613 24.963 1.00 90.50 366 SER A N 1
ATOM 2844 C CA . SER A 1 366 ? -12.721 8.353 24.479 1.00 90.50 366 SER A CA 1
ATOM 2845 C C . SER A 1 366 ? -11.522 8.004 25.356 1.00 90.50 366 SER A C 1
ATOM 2847 O O . SER A 1 366 ? -11.552 8.256 26.555 1.00 90.50 366 SER A O 1
ATOM 2849 N N . LEU A 1 367 ? -10.474 7.422 24.782 1.00 91.19 367 LEU A N 1
ATOM 2850 C CA . LEU A 1 367 ? -9.191 7.212 25.447 1.00 91.19 367 LEU A CA 1
ATOM 2851 C C . LEU A 1 367 ? -8.327 8.462 25.285 1.00 91.19 367 LEU A C 1
ATOM 2853 O O . LEU A 1 367 ? -7.985 8.827 24.159 1.00 91.19 367 LEU A O 1
ATOM 2857 N N . ALA A 1 368 ? -7.950 9.081 26.400 1.00 88.12 368 ALA A N 1
ATOM 2858 C CA . ALA A 1 368 ? -7.037 10.214 26.411 1.00 88.12 368 ALA A CA 1
ATOM 2859 C C . ALA A 1 368 ? -5.597 9.748 26.144 1.00 88.12 368 ALA A C 1
ATOM 2861 O O . ALA A 1 368 ? -5.015 9.006 26.936 1.00 88.12 368 ALA A O 1
ATOM 2862 N N . LEU A 1 369 ? -4.993 10.228 25.056 1.00 79.25 369 LEU A N 1
ATOM 2863 C CA . LEU A 1 369 ? -3.573 10.045 24.749 1.00 79.25 369 LEU A CA 1
ATOM 2864 C C . LEU A 1 369 ? -2.789 11.316 25.089 1.00 79.25 369 LEU A C 1
ATOM 2866 O O . LEU A 1 369 ? -2.095 11.863 24.241 1.00 79.25 369 LEU A O 1
ATOM 2870 N N . ASN A 1 370 ? -2.920 11.827 26.314 1.00 69.25 370 ASN A N 1
ATOM 2871 C CA . ASN A 1 370 ? -2.347 13.118 26.713 1.00 69.25 370 ASN A CA 1
ATOM 2872 C C . ASN A 1 370 ? -0.837 13.240 26.405 1.00 69.25 370 ASN A C 1
ATOM 2874 O O . ASN A 1 370 ? -0.086 12.293 26.658 1.00 69.25 370 ASN A O 1
ATOM 2878 N N . PRO A 1 371 ? -0.362 14.408 25.919 1.00 62.03 371 PRO A N 1
ATOM 2879 C CA . PRO A 1 371 ? -1.110 15.635 25.569 1.00 62.03 371 PRO A CA 1
ATOM 2880 C C . PRO A 1 371 ? -1.729 15.650 24.150 1.00 62.03 371 PRO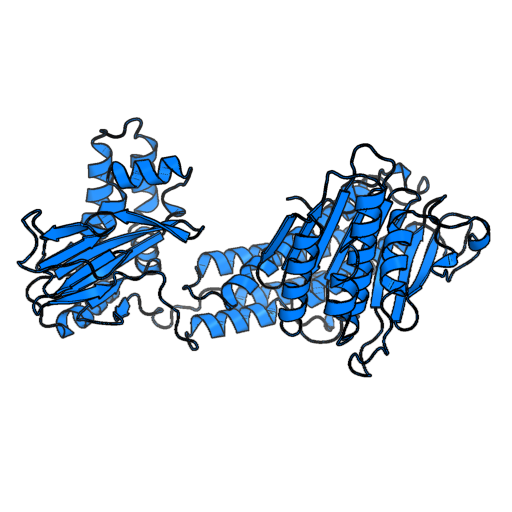 A C 1
ATOM 2882 O O . PRO A 1 371 ? -2.013 16.709 23.604 1.00 62.03 371 PRO A O 1
ATOM 2885 N N . LEU A 1 372 ? -1.884 14.499 23.502 1.00 64.06 372 LEU A N 1
ATOM 2886 C CA . LEU A 1 372 ? -1.794 14.398 22.045 1.00 64.06 372 LEU A CA 1
ATOM 2887 C C . LEU A 1 372 ? -3.107 14.124 21.346 1.00 64.06 372 LEU A C 1
ATOM 2889 O O . LEU A 1 372 ? -3.094 14.071 20.129 1.00 64.06 372 LEU A O 1
ATOM 2893 N N . GLY A 1 373 ? -4.214 13.940 22.056 1.00 75.94 373 GLY A N 1
ATOM 2894 C CA . GLY A 1 373 ? -5.524 13.742 21.445 1.00 75.94 373 GLY A CA 1
ATOM 2895 C C . GLY A 1 373 ? -6.343 12.653 22.119 1.00 75.94 373 GLY A C 1
ATOM 2896 O O . GLY A 1 373 ? -6.010 12.169 23.203 1.00 75.94 373 GLY A O 1
ATOM 2897 N N . GLU A 1 374 ? -7.430 12.277 21.453 1.00 83.38 374 GLU A N 1
ATOM 2898 C CA . GLU A 1 374 ? -8.384 11.283 21.929 1.00 83.38 374 GLU A CA 1
ATOM 2899 C C . GLU A 1 374 ? -8.629 10.217 20.861 1.00 83.38 374 GLU A C 1
ATOM 2901 O O . GLU A 1 374 ? -8.836 10.510 19.680 1.00 83.38 374 GLU A O 1
ATOM 2906 N N . VAL A 1 375 ? -8.664 8.961 21.296 1.00 87.69 375 VAL A N 1
ATOM 2907 C CA . VAL A 1 375 ? -9.017 7.816 20.452 1.00 87.69 375 VAL A CA 1
ATOM 2908 C C . VAL A 1 375 ? -10.372 7.291 20.896 1.00 87.69 375 VAL A C 1
ATOM 2910 O O . VAL A 1 375 ? -10.544 6.901 22.048 1.00 87.69 375 VAL A O 1
ATOM 2913 N N . ARG A 1 376 ? -11.351 7.246 19.991 1.00 89.62 376 ARG A N 1
ATOM 2914 C CA . ARG A 1 376 ? -12.675 6.692 20.293 1.00 89.62 376 ARG A CA 1
ATOM 2915 C C . ARG A 1 376 ? -12.646 5.176 20.163 1.00 89.62 376 ARG A C 1
ATOM 2917 O O . ARG A 1 376 ? -12.363 4.632 19.100 1.00 89.62 376 ARG A O 1
ATOM 2924 N N . LEU A 1 377 ? -12.968 4.478 21.238 1.00 89.50 377 LEU A N 1
ATOM 2925 C CA . LEU A 1 377 ? -12.925 3.026 21.313 1.00 89.50 377 LEU A CA 1
ATOM 2926 C C . LEU A 1 377 ? -14.305 2.486 21.663 1.00 89.50 377 LEU A C 1
ATOM 2928 O O . LEU A 1 377 ? -14.959 2.987 22.575 1.00 89.50 377 LEU A O 1
ATOM 2932 N N . TYR A 1 378 ? -14.737 1.430 20.979 1.00 88.12 378 TYR A N 1
ATOM 2933 C CA . TYR A 1 378 ? -15.759 0.552 21.531 1.00 88.12 378 TYR A CA 1
ATOM 2934 C C . TYR A 1 378 ? -15.087 -0.449 22.470 1.00 88.12 378 TYR A C 1
ATOM 2936 O O . TYR A 1 378 ? -14.296 -1.282 22.028 1.00 88.12 378 TYR A O 1
ATOM 2944 N N . CYS A 1 379 ? -15.393 -0.351 23.759 1.00 87.56 379 CYS A N 1
ATOM 2945 C CA . CYS A 1 379 ? -14.881 -1.242 24.792 1.00 87.56 379 CYS A CA 1
ATOM 2946 C C . CYS A 1 379 ? -15.917 -2.333 25.082 1.00 87.56 379 CYS A C 1
ATOM 2948 O O . CYS A 1 379 ? -17.043 -2.017 25.470 1.00 87.56 379 CYS A O 1
ATOM 2950 N N . THR A 1 380 ? -15.554 -3.606 24.914 1.00 83.38 380 THR A N 1
ATOM 2951 C CA . THR A 1 380 ? -16.387 -4.742 25.349 1.00 83.38 380 THR A CA 1
ATOM 2952 C C . THR A 1 380 ? -16.361 -4.879 26.887 1.00 83.38 380 THR A C 1
ATOM 2954 O O . THR A 1 380 ? -15.539 -4.237 27.560 1.00 83.38 380 THR A O 1
ATOM 2957 N N . PRO A 1 381 ? -17.221 -5.731 27.488 1.00 79.56 381 PRO A N 1
ATOM 2958 C CA . PRO A 1 381 ? -17.084 -6.078 28.898 1.00 79.56 381 PRO A CA 1
ATOM 2959 C C . PRO A 1 381 ? -15.703 -6.695 29.177 1.00 79.56 381 PRO A C 1
ATOM 2961 O O . PRO A 1 381 ? -15.385 -7.766 28.676 1.00 79.56 381 PRO A O 1
ATOM 2964 N N . GLY A 1 382 ? -14.891 -6.026 30.000 1.00 83.81 382 GLY A N 1
ATOM 2965 C CA . GLY A 1 382 ? -13.542 -6.480 30.365 1.00 83.81 382 GLY A CA 1
ATOM 2966 C C . GLY A 1 382 ? -12.397 -5.700 29.714 1.00 83.81 382 GLY A C 1
ATOM 2967 O O . GLY A 1 382 ? -11.265 -5.819 30.175 1.00 83.81 382 GLY A O 1
ATOM 2968 N N . ALA A 1 383 ? -12.677 -4.842 28.728 1.00 88.56 383 ALA A N 1
ATOM 2969 C CA . ALA A 1 383 ? -11.671 -3.953 28.144 1.00 88.56 383 ALA A CA 1
ATOM 2970 C C . ALA A 1 383 ? -11.203 -2.847 29.113 1.00 88.56 383 ALA A C 1
ATOM 2972 O O . ALA A 1 383 ? -10.050 -2.414 29.055 1.00 88.56 383 ALA A O 1
ATOM 2973 N N . VAL A 1 384 ? -12.080 -2.417 30.027 1.00 91.81 384 VAL A N 1
ATOM 2974 C CA . VAL A 1 384 ? -11.803 -1.421 31.077 1.00 91.81 384 VAL A CA 1
ATOM 2975 C C . VAL A 1 384 ? -12.124 -1.969 32.466 1.00 91.81 384 VAL A C 1
ATOM 2977 O O . VAL A 1 384 ? -12.877 -2.940 32.611 1.00 91.81 384 VAL A O 1
ATOM 2980 N N . PHE A 1 385 ? -11.567 -1.346 33.505 1.00 92.38 385 PHE A N 1
ATOM 2981 C CA . PHE A 1 385 ? -11.918 -1.677 34.885 1.00 92.38 385 PHE A CA 1
ATOM 2982 C C . PHE A 1 385 ? -13.377 -1.304 35.213 1.00 92.38 385 PHE A C 1
ATOM 2984 O O . PHE A 1 385 ? -13.903 -0.330 34.670 1.00 92.38 385 PHE A O 1
ATOM 2991 N N . PRO A 1 386 ? -14.045 -2.021 36.142 1.00 88.56 386 PRO A N 1
ATOM 2992 C CA . PRO A 1 386 ? -15.411 -1.690 36.561 1.00 88.56 386 PRO A CA 1
ATOM 2993 C C . PRO A 1 386 ? -15.570 -0.257 37.091 1.00 88.56 386 PRO A C 1
ATOM 2995 O O . PRO A 1 386 ? -16.608 0.364 36.874 1.00 88.56 386 PRO A O 1
ATOM 2998 N N . SER A 1 387 ? -14.528 0.296 37.720 1.00 89.00 387 SER A N 1
ATOM 2999 C CA . SER A 1 387 ? -14.472 1.695 38.173 1.00 89.00 387 SER A CA 1
ATOM 3000 C C . SER A 1 387 ? -14.603 2.714 37.033 1.00 89.00 387 SER A C 1
ATOM 3002 O O . SER A 1 387 ? -15.001 3.853 37.270 1.00 89.00 387 SER A O 1
ATOM 3004 N N . ALA A 1 388 ? -14.307 2.315 35.794 1.00 87.69 388 ALA A N 1
ATOM 3005 C CA . ALA A 1 388 ? -14.379 3.153 34.603 1.00 87.69 388 ALA A CA 1
ATOM 3006 C C . ALA A 1 388 ? -15.662 2.943 33.779 1.00 87.69 388 ALA A C 1
ATOM 3008 O O . ALA A 1 388 ? -15.805 3.539 32.709 1.00 87.69 388 ALA A O 1
ATOM 3009 N N . ALA A 1 389 ? -16.608 2.117 34.243 1.00 80.06 389 ALA A N 1
ATOM 3010 C CA . ALA A 1 389 ? -17.832 1.786 33.511 1.00 80.06 389 ALA A CA 1
ATOM 3011 C C . ALA A 1 389 ? -18.618 3.044 33.083 1.00 80.06 389 ALA A C 1
ATOM 3013 O O . ALA A 1 389 ? -18.806 3.286 31.895 1.00 80.06 389 ALA A O 1
ATOM 3014 N N . GLY A 1 390 ? -18.956 3.932 34.020 1.00 80.62 390 GLY A N 1
ATOM 3015 C CA . GLY A 1 390 ? -19.705 5.163 33.717 1.00 80.62 390 GLY A CA 1
ATOM 3016 C C . GLY A 1 390 ? -18.902 6.283 33.042 1.00 80.62 390 GLY A C 1
ATOM 3017 O O . GLY A 1 390 ? -19.460 7.332 32.731 1.00 80.62 390 GLY A O 1
ATOM 3018 N N . LYS A 1 391 ? -17.591 6.111 32.830 1.00 88.31 391 LYS A N 1
ATOM 3019 C CA . LYS A 1 391 ? -16.745 7.166 32.259 1.00 88.31 391 LYS A CA 1
ATOM 3020 C C . LYS A 1 391 ? -16.903 7.253 30.740 1.00 88.31 391 LYS A C 1
ATOM 3022 O O . LYS A 1 391 ? -16.880 6.230 30.049 1.00 88.31 391 LYS A O 1
ATOM 3027 N N . ILE A 1 392 ? -17.004 8.480 3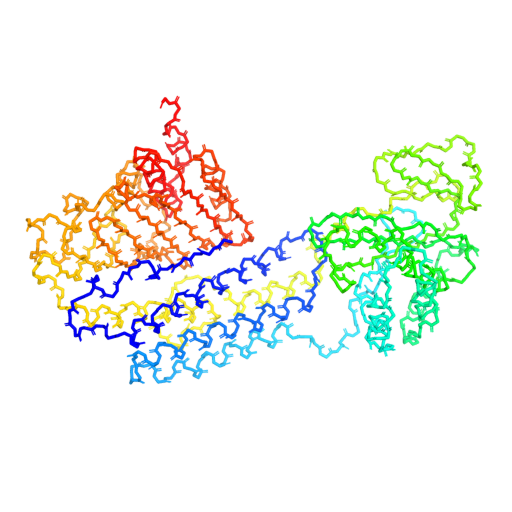0.227 1.00 88.12 392 ILE A N 1
ATOM 3028 C CA . ILE A 1 392 ? -16.899 8.777 28.790 1.00 88.12 392 ILE A CA 1
ATOM 3029 C C . ILE A 1 392 ? -15.425 8.903 28.400 1.00 88.12 392 ILE A C 1
ATOM 3031 O O . ILE A 1 392 ? -14.998 8.251 27.453 1.00 88.12 392 ILE A O 1
ATOM 3035 N N . LEU A 1 393 ? -14.659 9.696 29.152 1.00 90.19 393 LEU A N 1
ATOM 3036 C CA . LEU A 1 393 ? -13.215 9.847 28.994 1.00 90.19 393 LEU A CA 1
ATOM 3037 C C . LEU A 1 393 ? -12.493 8.862 29.920 1.00 90.19 393 LEU A C 1
ATOM 3039 O O . LEU A 1 393 ? -12.744 8.861 31.125 1.00 90.19 393 LEU A O 1
ATOM 3043 N N . VAL A 1 394 ? -11.621 8.030 29.359 1.00 92.12 394 VAL A N 1
ATOM 3044 C CA . VAL A 1 394 ? -10.802 7.056 30.091 1.00 92.12 394 VAL A CA 1
ATOM 3045 C C . VAL A 1 394 ? -9.319 7.330 29.880 1.00 92.12 394 VAL A C 1
ATOM 3047 O O . VAL A 1 394 ? -8.905 7.739 28.793 1.00 92.12 394 VAL A O 1
ATOM 3050 N N . GLY A 1 395 ? -8.528 7.115 30.927 1.00 90.38 395 GLY A N 1
ATOM 3051 C CA . GLY A 1 395 ? -7.068 7.187 30.878 1.00 90.38 395 GLY A CA 1
ATOM 3052 C C . GLY A 1 395 ? -6.418 5.816 30.691 1.00 90.38 395 GLY A C 1
ATOM 3053 O O . GLY A 1 395 ? -7.093 4.786 30.643 1.00 90.38 395 GLY A O 1
ATOM 3054 N N . ALA A 1 396 ? -5.087 5.788 30.607 1.00 89.94 396 ALA A N 1
ATOM 3055 C CA . ALA A 1 396 ? -4.332 4.536 30.525 1.00 89.94 396 ALA A CA 1
ATOM 3056 C C . ALA A 1 396 ? -4.510 3.665 31.784 1.00 89.94 396 ALA A C 1
ATOM 3058 O O . ALA A 1 396 ? -4.495 2.440 31.699 1.00 89.94 396 ALA A O 1
ATOM 3059 N N . GLU A 1 397 ? -4.735 4.292 32.937 1.00 91.06 397 GLU A N 1
ATOM 3060 C CA . GLU A 1 397 ? -5.019 3.663 34.227 1.00 91.06 397 GLU A CA 1
ATOM 3061 C C . GLU A 1 397 ? -6.383 2.957 34.288 1.00 91.06 397 GLU A C 1
ATOM 3063 O O . GLU A 1 397 ? -6.584 2.065 35.110 1.00 91.06 397 GLU A O 1
ATOM 3068 N N . ASP A 1 398 ? -7.317 3.328 33.410 1.00 93.62 398 ASP A N 1
ATOM 3069 C CA . ASP A 1 398 ? -8.652 2.728 33.334 1.00 93.62 398 ASP A CA 1
ATOM 3070 C C . ASP A 1 398 ? -8.683 1.473 32.435 1.00 93.62 398 ASP A C 1
ATOM 3072 O O . ASP A 1 398 ? -9.670 0.725 32.434 1.00 93.62 398 ASP A O 1
ATOM 3076 N N . VAL A 1 399 ? -7.618 1.231 31.661 1.00 92.38 399 VAL A N 1
ATOM 3077 C CA . VAL A 1 399 ? -7.526 0.135 30.689 1.00 92.38 399 VAL A CA 1
ATOM 3078 C C . VAL A 1 399 ? -7.194 -1.183 31.383 1.00 92.38 399 VAL A C 1
ATOM 3080 O O . VAL A 1 399 ? -6.177 -1.313 32.058 1.00 92.38 399 VAL A O 1
ATOM 3083 N N . ARG A 1 400 ? -8.032 -2.196 31.140 1.00 92.12 400 ARG A N 1
ATOM 3084 C CA . ARG A 1 400 ? -7.825 -3.580 31.595 1.00 92.12 400 ARG A CA 1
ATOM 3085 C C . ARG A 1 400 ? -7.341 -4.507 30.476 1.00 92.12 400 ARG A C 1
ATOM 3087 O O . ARG A 1 400 ? -6.692 -5.509 30.758 1.00 92.12 400 ARG A O 1
ATOM 3094 N N . SER A 1 401 ? -7.660 -4.184 29.222 1.00 90.00 401 SER A N 1
ATOM 3095 C CA . SER A 1 401 ? -7.221 -4.935 28.042 1.00 90.00 401 SER A CA 1
ATOM 3096 C C . SER A 1 401 ? -5.699 -5.070 28.005 1.00 90.00 401 SER A C 1
ATOM 3098 O O . SER A 1 401 ? -4.993 -4.065 27.914 1.00 90.00 401 SER A O 1
ATOM 3100 N N . LEU A 1 402 ? -5.194 -6.306 28.035 1.00 87.81 402 LEU A N 1
ATOM 3101 C CA . LEU A 1 402 ? -3.756 -6.588 28.009 1.00 87.81 402 LEU A CA 1
ATOM 3102 C C . LEU A 1 402 ? -3.038 -6.006 26.779 1.00 87.81 402 LEU A C 1
ATOM 3104 O O . LEU A 1 402 ? -2.009 -5.350 26.965 1.00 87.81 402 LEU A O 1
ATOM 3108 N N . PRO A 1 403 ? -3.522 -6.202 25.533 1.00 89.19 403 PRO A N 1
ATOM 3109 C CA . PRO A 1 403 ? -2.819 -5.671 24.370 1.00 89.19 403 PRO A CA 1
ATOM 3110 C C . PRO A 1 403 ? -2.823 -4.136 24.327 1.00 89.19 403 PRO A C 1
ATOM 3112 O O . PRO A 1 403 ? -1.793 -3.535 24.012 1.00 89.19 403 PRO A O 1
ATOM 3115 N N . LEU A 1 404 ? -3.938 -3.489 24.692 1.00 91.06 404 LEU A N 1
ATOM 3116 C CA . LEU A 1 404 ? -3.995 -2.026 24.738 1.00 91.06 404 LEU A CA 1
ATOM 3117 C C . LEU A 1 404 ? -3.096 -1.474 25.848 1.00 91.06 404 LEU A C 1
ATOM 3119 O O . LEU A 1 404 ? -2.347 -0.530 25.607 1.00 91.06 404 LEU A O 1
ATOM 3123 N N . TRP A 1 405 ? -3.132 -2.076 27.038 1.00 91.94 405 TRP A N 1
ATOM 3124 C CA . TRP A 1 405 ? -2.290 -1.673 28.160 1.00 91.94 405 TRP A CA 1
ATOM 3125 C C . TRP A 1 405 ? -0.803 -1.756 27.803 1.00 91.94 405 TRP A C 1
ATOM 3127 O O . TRP A 1 405 ? -0.094 -0.769 27.970 1.00 91.94 405 TRP A O 1
ATOM 3137 N N . ALA A 1 406 ? -0.347 -2.872 27.220 1.00 90.75 406 ALA A N 1
ATOM 3138 C CA . ALA A 1 406 ? 1.053 -3.052 26.828 1.00 90.75 406 ALA A CA 1
ATOM 3139 C C . ALA A 1 406 ? 1.518 -1.988 25.819 1.00 90.75 406 ALA A C 1
ATOM 3141 O O . ALA A 1 406 ? 2.606 -1.424 25.956 1.00 90.75 406 ALA A O 1
ATOM 3142 N N . MET A 1 407 ? 0.673 -1.667 24.833 1.00 90.75 407 MET A N 1
ATOM 3143 C CA . MET A 1 407 ? 0.952 -0.589 23.884 1.00 90.75 407 MET A CA 1
ATOM 3144 C C . MET A 1 407 ? 1.022 0.776 24.581 1.00 90.75 407 MET A C 1
ATOM 3146 O O . MET A 1 407 ? 1.943 1.553 24.327 1.00 90.75 407 MET A O 1
ATOM 3150 N N . LEU A 1 408 ? 0.091 1.066 25.495 1.00 90.06 408 LEU A N 1
ATOM 3151 C CA . LEU A 1 408 ? 0.078 2.319 26.251 1.00 90.06 408 LEU A CA 1
ATOM 3152 C C . LEU A 1 408 ? 1.263 2.445 27.212 1.00 90.06 408 LEU A C 1
ATOM 3154 O O . LEU A 1 408 ? 1.746 3.554 27.410 1.00 90.06 408 LEU A O 1
ATOM 3158 N N . THR A 1 409 ? 1.785 1.349 27.766 1.00 89.56 409 THR A N 1
ATOM 3159 C CA . THR A 1 409 ? 3.008 1.377 28.583 1.00 89.56 409 THR A CA 1
ATOM 3160 C C . THR A 1 409 ? 4.183 1.935 27.785 1.00 89.56 409 THR A C 1
ATOM 3162 O O . THR A 1 409 ? 4.861 2.857 28.235 1.00 89.56 409 THR A O 1
ATOM 3165 N N . GLY A 1 410 ? 4.391 1.423 26.571 1.00 87.25 410 GLY A N 1
ATOM 3166 C CA . GLY A 1 410 ? 5.431 1.925 25.680 1.00 87.25 410 GLY A CA 1
ATOM 3167 C C . GLY A 1 410 ? 5.177 3.352 25.207 1.00 87.25 410 GLY A C 1
ATOM 3168 O O . GLY A 1 410 ? 6.092 4.170 25.176 1.00 87.25 410 GLY A O 1
ATOM 3169 N N . TRP A 1 411 ? 3.919 3.690 24.915 1.00 85.00 411 TRP A N 1
ATOM 3170 C CA . TRP A 1 411 ? 3.541 5.074 24.642 1.00 85.00 411 TRP A CA 1
ATOM 3171 C C . TRP A 1 411 ? 3.957 5.980 25.803 1.00 85.00 411 TRP A C 1
ATOM 3173 O O . TRP A 1 411 ? 4.697 6.934 25.613 1.00 85.00 411 TRP A O 1
ATOM 3183 N N . LEU A 1 412 ? 3.562 5.680 27.037 1.00 84.44 412 LEU A N 1
ATOM 3184 C CA . LEU A 1 412 ? 3.849 6.530 28.193 1.00 84.44 412 LEU A CA 1
ATOM 3185 C C . LEU A 1 412 ? 5.348 6.643 28.513 1.00 84.44 412 LEU A C 1
ATOM 3187 O O . LEU A 1 412 ? 5.776 7.703 28.970 1.00 84.44 412 LEU A O 1
ATOM 3191 N N . ALA A 1 413 ? 6.137 5.606 28.222 1.00 81.94 413 ALA A N 1
ATOM 3192 C CA . ALA A 1 413 ? 7.563 5.543 28.538 1.00 81.94 413 ALA A CA 1
ATOM 3193 C C . ALA A 1 413 ? 8.462 6.449 27.671 1.00 81.94 413 ALA A C 1
ATOM 3195 O O . ALA A 1 413 ? 9.550 6.821 28.111 1.00 81.94 413 ALA A O 1
ATOM 3196 N N . VAL A 1 414 ? 8.037 6.840 26.465 1.00 74.69 414 VAL A N 1
ATOM 3197 C CA . VAL A 1 414 ? 8.788 7.812 25.647 1.00 74.69 414 VAL A CA 1
ATOM 3198 C C . VAL A 1 414 ? 8.426 9.232 26.088 1.00 74.69 414 VAL A C 1
ATOM 3200 O O . VAL A 1 414 ? 7.379 9.750 25.717 1.00 74.69 414 VAL A O 1
ATOM 3203 N N . ALA A 1 415 ? 9.272 9.875 26.892 1.00 63.41 415 ALA A N 1
ATOM 3204 C CA . ALA A 1 415 ? 9.087 11.270 27.296 1.00 63.41 415 ALA A CA 1
ATOM 3205 C C . ALA A 1 415 ? 9.563 12.243 26.202 1.00 63.41 415 ALA A C 1
ATOM 3207 O O . ALA A 1 415 ? 10.566 11.999 25.538 1.00 63.41 415 ALA A O 1
ATOM 3208 N N . GLY A 1 416 ? 8.863 13.365 26.033 1.00 58.19 416 GLY A N 1
ATOM 3209 C CA . GLY A 1 416 ? 9.285 14.441 25.138 1.00 58.19 416 GLY A CA 1
ATOM 3210 C C . GLY A 1 416 ? 8.194 15.500 24.959 1.00 58.19 416 GLY A C 1
ATOM 3211 O O . GLY A 1 416 ? 7.007 15.150 25.005 1.00 58.19 416 GLY A O 1
ATOM 3212 N N . PRO A 1 417 ? 8.557 16.785 24.793 1.00 50.34 417 PRO A N 1
ATOM 3213 C CA . PRO A 1 417 ? 7.602 17.802 24.374 1.00 50.34 417 PRO A CA 1
ATOM 3214 C C . PRO A 1 417 ? 7.044 17.429 22.994 1.00 50.34 417 PRO A C 1
ATOM 3216 O O . PRO A 1 417 ? 7.775 16.944 22.135 1.00 50.34 417 PRO A O 1
ATOM 3219 N N . ALA A 1 418 ? 5.745 17.639 22.778 1.00 52.44 418 ALA A N 1
ATOM 3220 C CA . ALA A 1 418 ? 5.144 17.519 21.455 1.00 52.44 418 ALA A CA 1
ATOM 3221 C C . ALA A 1 418 ? 5.626 18.705 20.601 1.00 52.44 418 ALA A C 1
ATOM 3223 O O . ALA A 1 418 ? 4.994 19.756 20.583 1.00 52.44 418 ALA A O 1
ATOM 3224 N N . THR A 1 419 ? 6.795 18.569 19.977 1.00 46.47 419 THR A N 1
ATOM 3225 C CA . THR A 1 419 ? 7.412 19.596 19.118 1.00 46.47 419 THR A CA 1
ATOM 3226 C C . THR A 1 419 ? 7.020 19.454 17.654 1.00 46.47 419 THR A C 1
ATOM 3228 O O . THR A 1 419 ? 7.459 20.257 16.830 1.00 46.47 419 THR A O 1
ATOM 3231 N N . GLY A 1 420 ? 6.155 18.484 17.322 1.00 48.09 420 GLY A N 1
ATOM 3232 C CA . GLY A 1 420 ? 5.430 18.485 16.055 1.00 48.09 420 GLY A CA 1
ATOM 3233 C C . GLY A 1 420 ? 4.851 19.881 15.799 1.00 48.09 420 GLY A C 1
ATOM 3234 O O . GLY A 1 420 ? 4.444 20.540 16.761 1.00 48.09 420 GLY A O 1
ATOM 3235 N N . PRO A 1 421 ? 4.870 20.374 14.543 1.00 38.69 421 PRO A N 1
ATOM 3236 C CA . PRO A 1 421 ? 4.580 21.769 14.228 1.00 38.69 421 PRO A CA 1
ATOM 3237 C C . PRO A 1 421 ? 3.332 22.198 14.989 1.00 38.69 421 PRO A C 1
ATOM 3239 O O . PRO A 1 421 ? 2.342 21.466 14.972 1.00 38.69 421 PRO A O 1
ATOM 3242 N N . ALA A 1 422 ? 3.400 23.349 15.663 1.00 37.84 422 ALA A N 1
ATOM 3243 C CA . ALA A 1 422 ? 2.426 23.874 16.630 1.00 37.84 422 ALA A CA 1
ATOM 3244 C C . ALA A 1 422 ? 0.965 24.008 16.119 1.00 37.84 422 ALA A C 1
ATOM 3246 O O . ALA A 1 422 ? 0.099 24.504 16.831 1.00 37.84 422 ALA A O 1
ATOM 3247 N N . ASN A 1 423 ? 0.689 23.528 14.903 1.00 40.28 423 ASN A N 1
ATOM 3248 C CA . ASN A 1 423 ? -0.602 23.436 14.229 1.00 40.28 423 ASN A CA 1
ATOM 3249 C C . ASN A 1 423 ? -1.086 21.986 13.990 1.00 40.28 423 ASN A C 1
ATOM 3251 O O . ASN A 1 423 ? -2.144 21.794 13.391 1.00 40.28 423 ASN A O 1
ATOM 3255 N N . SER A 1 424 ? -0.340 20.957 14.407 1.00 41.81 424 SER A N 1
ATOM 3256 C CA . SER A 1 424 ? -0.749 19.558 14.242 1.00 41.81 424 SER A CA 1
ATOM 3257 C C . SER A 1 424 ? -1.845 19.213 15.252 1.00 41.81 424 SER A C 1
ATOM 3259 O O . SER A 1 424 ? -1.615 19.004 16.440 1.00 41.81 424 SER A O 1
ATOM 3261 N N . ARG A 1 425 ? -3.085 19.205 14.755 1.00 52.44 425 ARG A N 1
ATOM 3262 C CA . ARG A 1 425 ? -4.252 18.631 15.431 1.00 52.44 425 ARG A CA 1
ATOM 3263 C C . ARG A 1 425 ? -3.869 17.254 15.982 1.00 52.44 425 ARG A C 1
ATOM 3265 O O . ARG A 1 425 ? -3.243 16.469 15.273 1.00 52.44 425 ARG A O 1
ATOM 3272 N N . GLY A 1 426 ? -4.221 16.998 17.240 1.00 62.81 426 GLY A N 1
ATOM 3273 C CA . GLY A 1 426 ? -3.878 15.769 17.946 1.00 62.81 426 GLY A CA 1
ATOM 3274 C C . GLY A 1 426 ? -4.211 14.475 17.187 1.00 62.81 426 GLY A C 1
ATOM 3275 O O . GLY A 1 426 ? -5.006 14.462 16.250 1.00 62.81 426 GLY A O 1
ATOM 3276 N N . VAL A 1 427 ? -3.611 13.364 17.609 1.00 72.00 427 VAL A N 1
ATOM 3277 C CA . VAL A 1 427 ? -3.932 12.010 17.158 1.00 72.00 427 VAL A CA 1
ATOM 3278 C C . VAL A 1 427 ? -5.421 11.749 17.375 1.00 72.00 427 VAL A C 1
ATOM 3280 O O . VAL A 1 427 ? -5.892 11.677 18.510 1.00 72.00 427 VAL A O 1
ATOM 3283 N N . VAL A 1 428 ? -6.150 11.580 16.274 1.00 77.81 428 VAL A N 1
ATOM 3284 C CA . VAL A 1 428 ? -7.512 11.040 16.279 1.00 77.81 428 VAL A CA 1
ATOM 3285 C C . VAL A 1 428 ? -7.416 9.552 15.997 1.00 77.81 428 VAL A C 1
ATOM 3287 O O . VAL A 1 428 ? -6.564 9.113 15.229 1.00 77.81 428 VAL A O 1
ATOM 3290 N N . GLY A 1 429 ? -8.291 8.746 16.578 1.00 83.50 429 GLY A N 1
ATOM 3291 C CA . GLY A 1 429 ? -8.351 7.335 16.235 1.00 83.50 429 GLY A CA 1
ATOM 3292 C C . GLY A 1 429 ? -9.695 6.710 16.536 1.00 83.50 429 GLY A C 1
ATOM 3293 O O . GLY A 1 429 ? -10.494 7.249 17.303 1.00 83.50 429 GLY A O 1
ATOM 3294 N N . HIS A 1 430 ? -9.909 5.542 15.946 1.00 87.38 430 HIS A N 1
ATOM 3295 C CA . HIS A 1 430 ? -11.085 4.717 16.165 1.00 87.38 430 HIS A CA 1
ATOM 3296 C C . HIS A 1 430 ? -10.660 3.272 16.370 1.00 87.38 430 HIS A C 1
ATOM 3298 O O . HIS A 1 430 ? -9.739 2.791 15.712 1.00 87.38 430 HIS A O 1
ATOM 3304 N N . GLY A 1 431 ? -11.338 2.548 17.249 1.00 87.56 431 GLY A N 1
ATOM 3305 C CA . GLY A 1 431 ? -11.012 1.146 17.448 1.00 87.56 431 GLY A CA 1
ATOM 3306 C C . GLY A 1 431 ? -12.047 0.354 18.217 1.00 87.56 431 GLY A C 1
ATOM 3307 O O . GLY A 1 431 ? -13.026 0.883 18.741 1.00 87.56 431 GLY A O 1
ATOM 3308 N N . ILE A 1 432 ? -11.802 -0.946 18.285 1.00 86.12 432 ILE A N 1
ATOM 3309 C CA . ILE A 1 432 ? -12.524 -1.877 19.141 1.00 86.12 432 ILE A CA 1
ATOM 3310 C C . ILE A 1 432 ? -11.510 -2.546 20.046 1.00 86.12 432 ILE A C 1
ATOM 3312 O O . ILE A 1 432 ? -10.469 -3.014 19.581 1.00 86.12 432 ILE A O 1
ATOM 3316 N N . VAL A 1 433 ? -11.828 -2.584 21.332 1.00 88.31 433 VAL A N 1
ATOM 3317 C CA . VAL A 1 433 ? -10.968 -3.162 22.352 1.00 88.31 433 VAL A CA 1
ATOM 3318 C C . VAL A 1 433 ? -11.781 -4.140 23.169 1.00 88.31 433 VAL A C 1
ATOM 3320 O O . VAL A 1 433 ? -12.852 -3.811 23.680 1.00 88.31 433 VAL A O 1
ATOM 3323 N N . ASP A 1 434 ? -11.237 -5.339 23.269 1.00 84.12 434 ASP A N 1
ATOM 3324 C CA . ASP A 1 434 ? -11.700 -6.419 24.115 1.00 84.12 434 ASP A CA 1
ATOM 3325 C C . ASP A 1 434 ? -10.701 -6.653 25.255 1.00 84.12 434 ASP A C 1
ATOM 3327 O O . ASP A 1 434 ? -9.579 -6.140 25.220 1.00 84.12 434 ASP A O 1
ATOM 3331 N N . ALA A 1 435 ? -11.078 -7.434 26.268 1.00 83.12 435 ALA A N 1
ATOM 3332 C CA . ALA A 1 435 ? -10.147 -7.887 27.302 1.00 83.12 435 ALA A CA 1
ATOM 3333 C C . ALA A 1 435 ? -8.909 -8.539 26.666 1.00 83.12 435 ALA A C 1
ATOM 3335 O O . ALA A 1 435 ? -7.773 -8.260 27.059 1.00 83.12 435 ALA A O 1
ATOM 3336 N N . ASP A 1 436 ? -9.170 -9.330 25.621 1.00 80.75 436 ASP A N 1
ATOM 3337 C CA . ASP A 1 436 ? -8.206 -10.194 24.969 1.00 80.75 436 ASP A CA 1
ATOM 3338 C C . ASP A 1 436 ? -7.927 -9.834 23.491 1.00 80.75 436 ASP A C 1
ATOM 3340 O O . ASP A 1 436 ? -7.418 -10.651 22.730 1.00 80.75 436 ASP A O 1
ATOM 3344 N N . ALA A 1 437 ? -8.270 -8.636 23.024 1.00 82.12 437 ALA A N 1
ATOM 3345 C CA . ALA A 1 437 ? -7.963 -8.224 21.653 1.00 82.12 437 ALA A CA 1
ATOM 3346 C C . ALA A 1 437 ? -8.027 -6.707 21.504 1.00 82.12 437 ALA A C 1
ATOM 3348 O O . ALA A 1 437 ? -8.759 -6.027 22.218 1.00 82.12 437 ALA A O 1
ATOM 3349 N N . MET A 1 438 ? -7.314 -6.166 20.526 1.00 86.62 438 MET A N 1
ATOM 3350 C CA . MET A 1 438 ? -7.495 -4.796 20.076 1.00 86.62 438 MET A CA 1
ATOM 3351 C C . MET A 1 438 ? -7.370 -4.696 18.561 1.00 86.62 438 MET A C 1
ATOM 3353 O O . MET A 1 438 ? -6.509 -5.319 17.938 1.00 86.62 438 MET A O 1
ATOM 3357 N N . HIS A 1 439 ? -8.211 -3.849 17.983 1.00 86.38 439 HIS A N 1
ATOM 3358 C CA . HIS A 1 439 ? -8.055 -3.326 16.637 1.00 86.38 439 HIS A CA 1
ATOM 3359 C C . HIS A 1 439 ? -8.190 -1.810 16.728 1.00 86.38 439 HIS A C 1
ATOM 3361 O O . HIS A 1 439 ? -9.275 -1.300 17.011 1.00 86.38 439 HIS A O 1
ATOM 3367 N N . VAL A 1 440 ? -7.091 -1.096 16.508 1.00 86.44 440 VAL A N 1
ATOM 3368 C CA . VAL A 1 440 ? -7.032 0.361 16.609 1.00 86.44 440 VAL A CA 1
ATOM 3369 C C . VAL A 1 440 ? -6.537 0.931 15.288 1.00 86.44 440 VAL A C 1
ATOM 3371 O O . VAL A 1 440 ? -5.522 0.497 14.747 1.00 86.44 440 VAL A O 1
ATOM 3374 N N . CYS A 1 441 ? -7.265 1.914 14.774 1.00 86.62 441 CYS A N 1
ATOM 3375 C CA . CYS A 1 441 ? -6.859 2.736 13.650 1.00 86.62 441 CYS A CA 1
ATOM 3376 C C . CYS A 1 441 ? -6.556 4.148 14.152 1.00 86.62 441 CYS A C 1
ATOM 3378 O O . CYS A 1 441 ? -7.418 4.789 14.753 1.00 86.62 441 CYS A O 1
ATOM 3380 N N . LEU A 1 442 ? -5.345 4.630 13.900 1.00 82.81 442 LEU A N 1
ATOM 3381 C CA . LEU A 1 442 ? -4.888 5.959 14.288 1.00 82.81 442 LEU A CA 1
ATOM 3382 C C . LEU A 1 442 ? -4.685 6.827 13.043 1.00 82.81 442 LEU A C 1
ATOM 3384 O O . LEU A 1 442 ? -4.136 6.367 12.037 1.00 82.81 442 LEU A O 1
ATOM 3388 N N . TYR A 1 443 ? -5.095 8.089 13.165 1.00 76.12 443 TYR A N 1
ATOM 3389 C CA . TYR A 1 443 ? -4.983 9.164 12.178 1.00 76.12 443 TYR A CA 1
ATOM 3390 C C . TYR A 1 443 ? -4.220 10.361 12.760 1.00 76.12 443 TYR A C 1
ATOM 3392 O O . TYR A 1 443 ? -4.791 11.421 13.022 1.00 76.12 443 TYR A O 1
ATOM 3400 N N . PRO A 1 444 ? -2.917 10.219 13.018 1.00 66.62 444 PRO A N 1
ATOM 3401 C CA . PRO A 1 444 ? -2.075 11.382 13.237 1.00 66.62 444 PRO A CA 1
ATOM 3402 C C . PRO A 1 444 ? -2.005 12.154 11.908 1.00 66.62 444 PRO A C 1
ATOM 3404 O O . PRO A 1 444 ? -1.471 11.651 10.922 1.00 66.62 444 PRO A O 1
ATOM 3407 N N . GLY A 1 445 ? -2.637 13.327 11.817 1.00 66.50 445 GLY A N 1
ATOM 3408 C CA . GLY A 1 445 ? -2.776 14.053 10.545 1.00 66.50 445 GLY A CA 1
ATOM 3409 C C . GLY A 1 445 ? -3.435 13.208 9.436 1.00 66.50 445 GLY A C 1
ATOM 3410 O O . GLY A 1 445 ? -4.608 12.856 9.529 1.00 66.50 445 GLY A O 1
ATOM 3411 N N . ARG A 1 446 ? -2.673 12.879 8.377 1.00 62.28 446 ARG A N 1
ATOM 3412 C CA . ARG A 1 446 ? -3.083 12.022 7.234 1.00 62.28 446 ARG A CA 1
ATOM 3413 C C . ARG A 1 446 ? -2.415 10.642 7.206 1.00 62.28 446 ARG A C 1
ATOM 3415 O O . ARG A 1 446 ? -2.468 9.941 6.196 1.00 62.28 446 ARG A O 1
ATOM 3422 N N . HIS A 1 447 ? -1.736 10.239 8.274 1.00 73.19 447 HIS A N 1
ATOM 3423 C CA . HIS A 1 447 ? -1.218 8.876 8.356 1.00 73.19 447 HIS A CA 1
ATOM 3424 C C . HIS A 1 447 ? -2.379 7.914 8.602 1.00 73.19 447 HIS A C 1
ATOM 3426 O O . HIS A 1 447 ? -3.261 8.203 9.404 1.00 73.19 447 HIS A O 1
ATOM 3432 N N . ILE A 1 448 ? -2.369 6.761 7.939 1.00 74.19 448 ILE A N 1
ATOM 3433 C CA . ILE A 1 448 ? -3.281 5.670 8.281 1.00 74.19 448 ILE A CA 1
ATOM 3434 C C . ILE A 1 448 ? -2.435 4.589 8.920 1.00 74.19 448 ILE A C 1
ATOM 3436 O O . ILE A 1 448 ? -1.594 3.968 8.263 1.00 74.19 448 ILE A O 1
ATOM 3440 N N . LEU A 1 449 ? -2.657 4.377 10.207 1.00 79.19 449 LEU A N 1
ATOM 3441 C CA . LEU A 1 449 ? -1.986 3.344 10.964 1.00 79.19 449 LEU A CA 1
ATOM 3442 C C . LEU A 1 449 ? -3.025 2.397 11.540 1.00 79.19 449 LEU A C 1
ATOM 3444 O O . LEU A 1 449 ? -3.823 2.780 12.389 1.00 79.19 449 LEU A O 1
ATOM 3448 N N . PHE A 1 450 ? -2.960 1.147 11.110 1.00 81.38 450 PHE A N 1
ATOM 3449 C CA . PHE A 1 450 ? -3.713 0.062 11.699 1.00 81.38 450 PHE A CA 1
ATOM 3450 C C . PHE A 1 450 ? -2.814 -0.771 12.604 1.00 81.38 450 PHE A C 1
ATOM 3452 O O . PHE A 1 450 ? -1.749 -1.234 12.185 1.00 81.38 450 PHE A O 1
ATOM 3459 N N . VAL A 1 451 ? -3.293 -1.008 13.819 1.00 82.00 451 VAL A N 1
ATOM 3460 C CA . VAL A 1 451 ? -2.678 -1.904 14.790 1.00 82.00 451 VAL A CA 1
ATOM 3461 C C . VAL A 1 451 ? -3.710 -2.936 15.216 1.00 82.00 451 VAL A C 1
ATOM 3463 O O . VAL A 1 451 ? -4.769 -2.602 15.747 1.00 82.00 451 VAL A O 1
ATOM 3466 N N . GLU A 1 452 ? -3.380 -4.201 14.999 1.00 79.00 452 GLU A N 1
ATOM 3467 C CA . GLU A 1 452 ? -4.106 -5.342 15.542 1.00 79.00 452 GLU A CA 1
ATOM 3468 C C . GLU A 1 452 ? -3.219 -6.077 16.528 1.00 79.00 452 GLU A C 1
ATOM 3470 O O . GLU A 1 452 ? -2.088 -6.439 16.204 1.00 79.00 452 GLU A O 1
ATOM 3475 N N . GLY A 1 453 ? -3.751 -6.332 17.716 1.00 73.19 453 GLY A N 1
ATOM 3476 C CA . GLY A 1 453 ? -3.127 -7.199 18.703 1.00 73.19 453 GLY A CA 1
ATOM 3477 C C . GLY A 1 453 ? -4.168 -8.152 19.257 1.00 73.19 453 GLY A C 1
ATOM 3478 O O . GLY A 1 453 ? -5.134 -7.707 19.866 1.00 73.19 453 GLY A O 1
ATOM 3479 N N . ASP A 1 454 ? -3.976 -9.452 19.061 1.00 70.88 454 ASP A N 1
ATOM 3480 C CA . ASP A 1 454 ? -4.748 -10.459 19.788 1.00 70.88 454 ASP A CA 1
ATOM 3481 C C . ASP A 1 454 ? -4.053 -10.734 21.123 1.00 70.88 454 ASP A C 1
ATOM 3483 O O . ASP A 1 454 ? -2.823 -10.669 21.232 1.00 70.88 454 ASP A O 1
ATOM 3487 N N . ALA A 1 455 ? -4.824 -11.057 22.154 1.00 59.38 455 ALA A N 1
ATOM 3488 C CA . ALA A 1 455 ? -4.248 -11.265 23.460 1.00 59.38 455 ALA A CA 1
ATOM 3489 C C . ALA A 1 455 ? -3.431 -12.531 23.578 1.00 59.38 455 ALA A C 1
ATOM 3491 O O . ALA A 1 455 ? -3.583 -13.574 22.928 1.00 59.38 455 ALA A O 1
ATOM 3492 N N . LEU A 1 456 ? -2.570 -12.338 24.554 1.00 52.06 456 LEU A N 1
ATOM 3493 C CA . LEU A 1 456 ? -1.461 -13.097 25.055 1.00 52.06 456 LEU A CA 1
ATOM 3494 C C . LEU A 1 456 ? -1.896 -14.401 25.741 1.00 52.06 456 LEU A C 1
ATOM 3496 O O . LEU A 1 456 ? -1.055 -15.216 26.107 1.00 52.06 456 LEU A O 1
ATOM 3500 N N . THR A 1 457 ? -3.198 -14.644 25.843 1.00 43.31 457 THR A N 1
ATOM 3501 C CA . THR A 1 457 ? -3.825 -15.809 26.479 1.00 43.31 457 THR A CA 1
ATOM 3502 C C . THR A 1 457 ? -4.321 -16.850 25.464 1.00 43.31 457 THR A C 1
ATOM 3504 O O . THR A 1 457 ? -4.567 -17.997 25.831 1.00 43.31 457 THR A O 1
ATOM 3507 N N . SER A 1 458 ? -4.420 -16.503 24.172 1.00 52.72 458 SER A N 1
ATOM 3508 C CA . SER A 1 458 ? -4.891 -17.414 23.117 1.00 52.72 458 SER A CA 1
ATOM 3509 C C . SER A 1 458 ? -3.765 -18.254 22.495 1.00 52.72 458 SER A C 1
ATOM 3511 O O . SER A 1 458 ? -2.611 -17.831 22.422 1.00 52.72 458 SER A O 1
ATOM 3513 N N . SER A 1 459 ? -4.097 -19.420 21.929 1.00 54.03 459 SER A N 1
ATOM 3514 C CA . SER A 1 459 ? -3.157 -20.236 21.138 1.00 54.03 459 SER A CA 1
ATOM 3515 C C . SER A 1 459 ? -2.751 -19.599 19.794 1.00 54.03 459 SER A C 1
ATOM 3517 O O . SER A 1 459 ? -1.964 -20.186 19.054 1.00 54.03 459 SER A O 1
ATOM 3519 N N . LYS A 1 460 ? -3.278 -18.405 19.459 1.00 62.53 460 LYS A N 1
ATOM 3520 C CA . LYS A 1 460 ? -3.056 -17.685 18.187 1.00 62.53 460 LYS A CA 1
ATOM 3521 C C . LYS A 1 460 ? -2.559 -16.232 18.356 1.00 62.53 460 LYS A C 1
ATOM 3523 O O . LYS A 1 460 ? -2.818 -15.392 17.495 1.00 62.53 460 LYS A O 1
ATOM 3528 N N . ARG A 1 461 ? -1.807 -15.983 19.435 1.00 73.56 461 ARG A N 1
ATOM 3529 C CA . ARG A 1 461 ? -0.549 -15.204 19.497 1.00 73.56 461 ARG A CA 1
ATOM 3530 C C . ARG A 1 461 ? -0.179 -14.288 18.333 1.00 73.56 461 ARG A C 1
ATOM 3532 O O . ARG A 1 461 ? 0.715 -14.700 17.609 1.00 73.56 461 ARG A O 1
ATOM 3539 N N . GLN A 1 462 ? -0.729 -13.082 18.148 1.00 81.00 462 GLN A N 1
ATOM 3540 C CA . GLN A 1 462 ? -0.219 -12.218 17.068 1.00 81.00 462 GLN A CA 1
ATOM 3541 C C . GLN A 1 462 ? -0.382 -10.712 17.244 1.00 81.00 462 GLN A C 1
ATOM 3543 O O . GLN A 1 462 ? -1.371 -10.240 17.802 1.00 81.00 462 GLN A O 1
ATOM 3548 N N . VAL A 1 463 ? 0.552 -9.981 16.634 1.00 86.12 463 VAL A N 1
ATOM 3549 C CA . VAL A 1 463 ? 0.452 -8.542 16.381 1.00 86.12 463 VAL A CA 1
ATOM 3550 C C . VAL A 1 463 ? 0.660 -8.293 14.897 1.00 86.12 463 VAL A C 1
ATOM 3552 O O . VAL A 1 463 ? 1.581 -8.838 14.288 1.00 86.12 463 VAL A O 1
ATOM 3555 N N . VAL A 1 464 ? -0.216 -7.481 14.315 1.00 86.25 464 VAL A N 1
ATO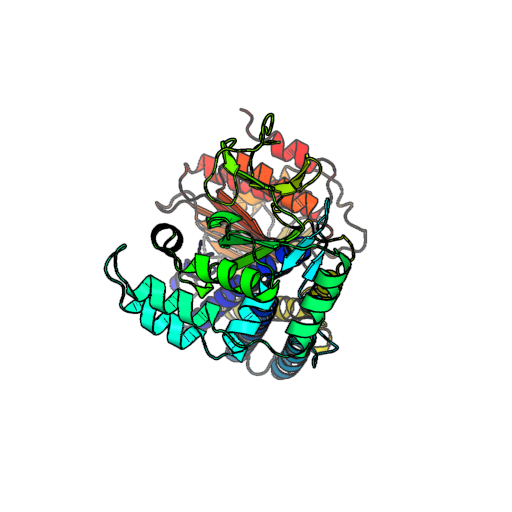M 3556 C CA . VAL A 1 464 ? -0.147 -7.039 12.923 1.00 86.25 464 VAL A CA 1
ATOM 3557 C C . VAL A 1 464 ? -0.159 -5.517 12.918 1.00 86.25 464 VAL A C 1
ATOM 3559 O O . VAL A 1 464 ? -1.040 -4.887 13.500 1.00 86.25 464 VAL A O 1
ATOM 3562 N N . VAL A 1 465 ? 0.798 -4.922 12.219 1.00 88.56 465 VAL A N 1
ATOM 3563 C CA . VAL A 1 465 ? 0.897 -3.479 12.022 1.00 88.56 465 VAL A CA 1
ATOM 3564 C C . VAL A 1 465 ? 0.872 -3.203 10.532 1.00 88.56 465 VAL A C 1
ATOM 3566 O O . VAL A 1 465 ? 1.617 -3.810 9.764 1.00 88.56 465 VAL A O 1
ATOM 3569 N N . ARG A 1 466 ? 0.017 -2.271 10.122 1.00 89.50 466 ARG A N 1
ATOM 3570 C CA . ARG A 1 466 ? 0.034 -1.705 8.777 1.00 89.50 466 ARG A CA 1
ATOM 3571 C C . ARG A 1 466 ? 0.059 -0.199 8.878 1.00 89.50 466 ARG A C 1
ATOM 3573 O O . ARG A 1 466 ? -0.872 0.401 9.404 1.00 89.50 466 ARG A O 1
ATOM 3580 N N . TRP A 1 467 ? 1.090 0.404 8.319 1.00 88.25 467 TRP A N 1
ATOM 3581 C CA . TRP A 1 467 ? 1.326 1.828 8.436 1.00 88.25 467 TRP A CA 1
ATOM 3582 C C . TRP A 1 467 ? 1.560 2.455 7.070 1.00 88.25 467 TRP A C 1
ATOM 3584 O O . TRP A 1 467 ? 2.471 2.063 6.350 1.00 88.25 467 TRP A O 1
ATOM 3594 N N . LYS A 1 468 ? 0.747 3.456 6.728 1.00 88.81 468 LYS A N 1
ATOM 3595 C CA . LYS A 1 468 ? 1.041 4.421 5.670 1.00 88.81 468 LYS A CA 1
ATOM 3596 C C . LYS A 1 468 ? 1.640 5.689 6.265 1.00 88.81 468 LYS A C 1
ATOM 3598 O O . LYS A 1 468 ? 0.975 6.379 7.042 1.00 88.81 468 LYS A O 1
ATOM 3603 N N . ALA A 1 469 ? 2.852 6.029 5.843 1.00 81.56 469 ALA A N 1
ATOM 3604 C CA . ALA A 1 469 ? 3.492 7.308 6.143 1.00 81.56 469 ALA A CA 1
ATOM 3605 C C . ALA A 1 469 ? 3.474 8.219 4.899 1.00 81.56 469 ALA A C 1
ATOM 3607 O O . ALA A 1 469 ? 3.360 7.722 3.779 1.00 81.56 469 ALA A O 1
ATOM 3608 N N . PRO A 1 470 ? 3.550 9.554 5.036 1.00 75.44 470 PRO A N 1
ATOM 3609 C CA . PRO A 1 470 ? 3.734 10.453 3.915 1.00 75.44 470 PRO A CA 1
ATOM 3610 C C . PRO A 1 470 ? 5.204 10.394 3.485 1.00 75.44 470 PRO A C 1
ATOM 3612 O O . PRO A 1 470 ? 6.030 9.682 4.064 1.00 75.44 470 PRO A O 1
ATOM 3615 N N . ARG A 1 471 ? 5.545 11.175 2.466 1.00 72.81 471 ARG A N 1
ATOM 3616 C CA . ARG A 1 471 ? 6.923 11.272 1.988 1.00 72.81 471 ARG A CA 1
ATOM 3617 C C . ARG A 1 471 ? 7.860 11.881 3.023 1.00 72.81 471 ARG A C 1
ATOM 3619 O O . ARG A 1 471 ? 8.949 11.365 3.230 1.00 72.81 471 ARG A O 1
ATOM 3626 N N . ALA A 1 472 ? 7.388 12.900 3.735 1.00 74.38 472 ALA A N 1
ATOM 3627 C CA . ALA A 1 472 ? 8.167 13.581 4.763 1.00 74.38 472 ALA A CA 1
ATOM 3628 C C . ALA A 1 472 ? 8.606 12.673 5.927 1.00 74.38 472 ALA A C 1
ATOM 3630 O O . ALA A 1 472 ? 9.561 13.024 6.600 1.00 74.38 472 ALA A O 1
ATOM 3631 N N . LEU A 1 473 ? 7.942 11.526 6.155 1.00 76.38 473 LEU A N 1
ATOM 3632 C CA . LEU A 1 473 ? 8.304 10.580 7.224 1.00 76.38 473 LEU A CA 1
ATOM 3633 C C . LEU A 1 473 ? 8.868 9.247 6.702 1.00 76.38 473 LEU A C 1
ATOM 3635 O O . LEU A 1 473 ? 8.734 8.207 7.351 1.00 76.38 473 LEU A O 1
ATOM 3639 N N . GLN A 1 474 ? 9.423 9.224 5.486 1.00 78.06 474 GLN A N 1
ATOM 3640 C CA . GLN A 1 474 ? 9.989 7.990 4.925 1.00 78.06 474 GLN A CA 1
ATOM 3641 C C . GLN A 1 474 ? 11.190 7.480 5.723 1.00 78.06 474 GLN A C 1
ATOM 3643 O O . GLN A 1 474 ? 11.345 6.266 5.866 1.00 78.06 474 GLN A O 1
ATOM 3648 N N . GLU A 1 475 ? 12.014 8.379 6.258 1.00 80.69 475 GLU A N 1
ATOM 3649 C CA . GLU A 1 475 ? 13.173 8.004 7.069 1.00 80.69 475 GLU A CA 1
ATOM 3650 C C . GLU A 1 475 ? 12.748 7.411 8.414 1.00 80.69 475 GLU A C 1
ATOM 3652 O O . GLU A 1 475 ? 13.277 6.387 8.843 1.00 80.69 475 GLU A O 1
ATOM 3657 N N . GLU A 1 476 ? 11.738 7.992 9.057 1.00 80.25 476 GLU A N 1
ATOM 3658 C CA . GLU A 1 476 ? 11.147 7.480 10.290 1.00 80.25 476 GLU A CA 1
ATOM 3659 C C . GLU A 1 476 ? 10.493 6.122 10.062 1.00 80.25 476 GLU A C 1
ATOM 3661 O O . GLU A 1 476 ? 10.665 5.216 10.878 1.00 80.25 476 GLU A O 1
ATOM 3666 N N . LEU A 1 477 ? 9.783 5.955 8.941 1.00 83.25 477 LEU A N 1
ATOM 3667 C CA . LEU A 1 477 ? 9.193 4.677 8.555 1.00 83.25 477 LEU A CA 1
ATOM 3668 C C . LEU A 1 477 ? 10.277 3.612 8.325 1.00 83.25 477 LEU A C 1
ATOM 3670 O O . LEU A 1 477 ? 10.106 2.461 8.729 1.00 83.25 477 LEU A O 1
ATOM 3674 N N . ALA A 1 478 ? 11.401 3.983 7.705 1.00 85.12 478 ALA A N 1
ATOM 3675 C CA . ALA A 1 478 ? 12.544 3.094 7.511 1.00 85.12 478 ALA A CA 1
ATOM 3676 C C . ALA A 1 478 ? 13.212 2.722 8.845 1.00 85.12 478 ALA A C 1
ATOM 3678 O O . ALA A 1 478 ? 13.477 1.545 9.085 1.00 85.12 478 ALA A O 1
ATOM 3679 N N . ALA A 1 479 ? 13.412 3.686 9.746 1.00 85.38 479 ALA A N 1
ATOM 3680 C CA . ALA A 1 479 ? 13.939 3.433 11.085 1.00 85.38 479 ALA A CA 1
ATOM 3681 C C . ALA A 1 479 ? 13.008 2.518 11.899 1.00 85.38 479 ALA A C 1
ATOM 3683 O O . ALA A 1 479 ? 13.465 1.564 12.529 1.00 85.38 479 ALA A O 1
ATOM 3684 N N . ALA A 1 480 ? 11.694 2.755 11.840 1.00 86.56 480 ALA A N 1
ATOM 3685 C CA . ALA A 1 480 ? 10.698 1.896 12.469 1.00 86.56 480 ALA A CA 1
ATOM 3686 C C . ALA A 1 480 ? 10.743 0.469 11.905 1.00 86.56 480 ALA A C 1
ATOM 3688 O O . ALA A 1 480 ? 10.659 -0.484 12.674 1.00 86.56 480 ALA A O 1
ATOM 3689 N N . ALA A 1 481 ? 10.925 0.306 10.589 1.00 89.44 481 ALA A N 1
ATOM 3690 C CA . ALA A 1 481 ? 11.068 -1.008 9.965 1.00 89.44 481 ALA A CA 1
ATOM 3691 C C . ALA A 1 481 ? 12.273 -1.787 10.512 1.00 89.44 481 ALA A C 1
ATOM 3693 O O . ALA A 1 481 ? 12.136 -2.970 10.821 1.00 89.44 481 ALA A O 1
ATOM 3694 N N . VAL A 1 482 ? 13.423 -1.121 10.666 1.00 88.44 482 VAL A N 1
ATOM 3695 C CA . VAL A 1 482 ? 14.638 -1.726 11.236 1.00 88.44 482 VAL A CA 1
ATOM 3696 C C . VAL A 1 482 ? 14.394 -2.158 12.679 1.00 88.44 482 VAL A C 1
ATOM 3698 O O . VAL A 1 482 ? 14.588 -3.327 13.002 1.00 88.44 482 VAL A O 1
ATOM 3701 N N . ILE A 1 483 ? 13.882 -1.255 13.519 1.00 87.12 483 ILE A N 1
ATOM 3702 C CA . ILE A 1 483 ? 13.620 -1.541 14.937 1.00 87.12 483 ILE A CA 1
ATOM 3703 C C . ILE A 1 483 ? 12.610 -2.684 15.082 1.00 87.12 483 ILE A C 1
ATOM 3705 O O . ILE A 1 483 ? 12.828 -3.599 15.867 1.00 87.12 483 ILE A O 1
ATOM 3709 N N . LEU A 1 484 ? 11.512 -2.678 14.322 1.00 87.44 484 LEU A N 1
ATOM 3710 C CA . LEU A 1 484 ? 10.539 -3.774 14.353 1.00 87.44 484 LEU A CA 1
ATOM 3711 C C . LEU A 1 484 ? 11.187 -5.104 13.931 1.00 87.44 484 LEU A C 1
ATOM 3713 O O . LEU A 1 484 ? 10.946 -6.125 14.578 1.00 87.44 484 LEU A O 1
ATOM 3717 N N . GLY A 1 485 ? 12.045 -5.094 12.907 1.00 88.19 485 GLY A N 1
ATOM 3718 C CA . GLY A 1 485 ? 12.807 -6.268 12.476 1.00 88.19 485 GLY A CA 1
ATOM 3719 C C . GLY A 1 485 ? 13.715 -6.828 13.575 1.00 88.19 485 GLY A C 1
ATOM 3720 O O . GLY A 1 485 ? 13.662 -8.022 13.867 1.00 88.19 485 GLY A O 1
ATOM 3721 N N . GLU A 1 486 ? 14.470 -5.966 14.262 1.00 85.44 486 GLU A N 1
ATOM 3722 C CA . GLU A 1 486 ? 15.313 -6.343 15.413 1.00 85.44 486 GLU A CA 1
ATOM 3723 C C . GLU A 1 486 ? 14.503 -6.928 16.582 1.00 85.44 486 GLU A C 1
ATOM 3725 O O . GLU A 1 486 ? 15.020 -7.705 17.384 1.00 85.44 486 GLU A O 1
ATOM 3730 N N . ARG A 1 487 ? 13.211 -6.589 16.679 1.00 83.06 487 ARG A N 1
ATOM 3731 C CA . ARG A 1 487 ? 12.286 -7.088 17.711 1.00 83.06 487 ARG A CA 1
ATOM 3732 C C . ARG A 1 487 ? 11.478 -8.310 17.271 1.00 83.06 487 ARG A C 1
ATOM 3734 O O . ARG A 1 487 ? 10.508 -8.671 17.935 1.00 83.06 487 ARG A O 1
ATOM 3741 N N . GLY A 1 488 ? 11.886 -8.964 16.184 1.00 82.88 488 GLY A N 1
ATOM 3742 C CA . GLY A 1 488 ? 11.324 -10.237 15.734 1.00 82.88 488 GLY A CA 1
ATOM 3743 C C . GLY A 1 488 ? 10.074 -10.114 14.864 1.00 82.88 488 GLY A C 1
ATOM 3744 O O . GLY A 1 488 ? 9.418 -11.124 14.600 1.00 82.88 488 GLY A O 1
ATOM 3745 N N . PHE A 1 489 ? 9.729 -8.911 14.396 1.00 87.62 489 PHE A N 1
ATOM 3746 C CA . PHE A 1 489 ? 8.697 -8.772 13.375 1.00 87.62 489 PHE A CA 1
ATOM 3747 C C . PHE A 1 489 ? 9.237 -9.213 12.014 1.00 87.62 489 PHE A C 1
ATOM 3749 O O . PHE A 1 489 ? 10.334 -8.847 11.599 1.00 87.62 489 PHE A O 1
ATOM 3756 N N . THR A 1 490 ? 8.410 -9.926 11.257 1.00 89.75 490 THR A N 1
ATOM 3757 C CA . THR A 1 490 ? 8.572 -10.000 9.805 1.00 89.75 490 THR A CA 1
ATOM 3758 C C . THR A 1 490 ? 8.074 -8.686 9.219 1.00 89.75 490 THR A C 1
ATOM 3760 O O . THR A 1 490 ? 6.879 -8.396 9.304 1.00 89.75 490 THR A O 1
ATOM 3763 N N . VAL A 1 491 ? 8.980 -7.887 8.653 1.00 90.88 491 VAL A N 1
ATOM 3764 C CA . VAL A 1 491 ? 8.676 -6.552 8.123 1.00 90.88 491 VAL A CA 1
ATOM 3765 C C . VAL A 1 491 ? 8.790 -6.541 6.601 1.00 90.88 491 VAL A C 1
ATOM 3767 O O . VAL A 1 491 ? 9.740 -7.057 6.023 1.00 90.88 491 VAL A O 1
ATOM 3770 N N . THR A 1 492 ? 7.814 -5.937 5.934 1.00 90.62 492 THR A N 1
ATOM 3771 C CA . THR A 1 492 ? 7.808 -5.657 4.497 1.00 90.62 492 THR A CA 1
ATOM 3772 C C . THR A 1 492 ? 7.515 -4.176 4.298 1.00 90.62 492 THR A C 1
ATOM 3774 O O . THR A 1 492 ? 6.458 -3.691 4.693 1.00 90.62 492 THR A O 1
ATOM 3777 N N . ARG A 1 493 ? 8.439 -3.446 3.670 1.00 89.19 493 ARG A N 1
ATOM 3778 C CA . ARG A 1 493 ? 8.254 -2.036 3.308 1.00 89.19 493 ARG A CA 1
ATOM 3779 C C . ARG A 1 493 ? 8.134 -1.916 1.796 1.00 89.19 493 ARG A C 1
ATOM 3781 O O . ARG A 1 493 ? 8.996 -2.407 1.074 1.00 89.19 493 ARG A O 1
ATOM 3788 N N . GLN A 1 494 ? 7.091 -1.244 1.326 1.00 88.00 494 GLN A N 1
ATOM 3789 C CA . GLN A 1 494 ? 6.871 -0.983 -0.089 1.00 88.00 494 GLN A CA 1
ATOM 3790 C C . GLN A 1 494 ? 6.409 0.460 -0.281 1.00 88.00 494 GLN A C 1
ATOM 3792 O O . GLN A 1 494 ? 5.279 0.813 0.063 1.00 88.00 494 GLN A O 1
ATOM 3797 N N . GLY A 1 495 ? 7.313 1.294 -0.801 1.00 86.81 495 GLY A N 1
ATOM 3798 C CA . GLY A 1 495 ? 7.073 2.722 -0.978 1.00 86.81 495 GLY A CA 1
ATOM 3799 C C . GLY A 1 495 ? 6.673 3.369 0.345 1.00 86.81 495 GLY A C 1
ATOM 3800 O O . GLY A 1 495 ? 7.384 3.266 1.342 1.00 86.81 495 GLY A O 1
ATOM 3801 N N . MET A 1 496 ? 5.489 3.974 0.356 1.00 88.06 496 MET A N 1
ATOM 3802 C CA . MET A 1 496 ? 4.921 4.688 1.501 1.00 88.06 496 MET A CA 1
ATOM 3803 C C . MET A 1 496 ? 4.265 3.794 2.562 1.00 88.06 496 MET A C 1
ATOM 3805 O O . MET A 1 496 ? 3.713 4.314 3.535 1.00 88.06 496 MET A O 1
ATOM 3809 N N . VAL A 1 497 ? 4.295 2.471 2.385 1.00 90.88 497 VAL A N 1
ATOM 3810 C CA . VAL A 1 497 ? 3.583 1.516 3.240 1.00 90.88 497 VAL A CA 1
ATOM 3811 C C . VAL A 1 497 ? 4.540 0.531 3.900 1.00 90.88 497 VAL A C 1
ATOM 3813 O O . VAL A 1 497 ? 5.438 -0.019 3.266 1.00 90.88 497 VAL A O 1
ATOM 3816 N N . LEU A 1 498 ? 4.308 0.284 5.185 1.00 91.00 498 LEU A N 1
ATOM 3817 C CA . LEU A 1 498 ? 4.975 -0.719 6.002 1.00 91.00 498 LEU A CA 1
ATOM 3818 C C . LEU A 1 498 ? 3.941 -1.732 6.490 1.00 91.00 498 LEU A C 1
ATOM 3820 O O . LEU A 1 498 ? 2.912 -1.369 7.059 1.00 91.00 498 LEU A O 1
ATOM 3824 N N . ASP A 1 499 ? 4.240 -3.004 6.275 1.00 90.38 499 ASP A N 1
ATOM 3825 C CA . ASP A 1 499 ? 3.550 -4.154 6.840 1.00 90.38 499 ASP A CA 1
ATOM 3826 C C . ASP A 1 499 ? 4.503 -4.856 7.812 1.00 90.38 499 ASP A C 1
ATOM 3828 O O . ASP A 1 499 ? 5.618 -5.204 7.435 1.00 90.38 499 ASP A O 1
ATOM 3832 N N . ALA A 1 500 ? 4.085 -5.075 9.055 1.00 89.31 500 ALA A N 1
ATOM 3833 C CA . ALA A 1 500 ? 4.864 -5.814 10.042 1.00 89.31 500 ALA A CA 1
ATOM 3834 C C . ALA A 1 500 ? 3.983 -6.805 10.800 1.00 89.31 500 ALA A C 1
ATOM 3836 O O . ALA A 1 500 ? 2.830 -6.513 11.124 1.00 89.31 500 ALA A O 1
ATOM 3837 N N . TRP A 1 501 ? 4.519 -7.987 11.094 1.00 87.31 501 TRP A N 1
ATOM 3838 C CA . TRP A 1 501 ? 3.786 -9.013 11.831 1.00 87.31 501 TRP A CA 1
ATOM 3839 C C . TRP A 1 501 ? 4.685 -9.918 12.660 1.00 87.31 501 TRP A C 1
ATOM 3841 O O . TRP A 1 501 ? 5.804 -10.238 12.263 1.00 87.31 501 TRP A O 1
ATOM 3851 N N . ILE A 1 502 ? 4.137 -10.398 13.772 1.00 86.00 502 ILE A N 1
ATOM 3852 C CA . ILE A 1 502 ? 4.698 -11.470 14.590 1.00 86.00 502 ILE A CA 1
ATOM 3853 C C . ILE A 1 502 ? 3.560 -12.399 15.032 1.00 86.00 502 ILE A C 1
ATOM 3855 O O . ILE A 1 502 ? 2.505 -11.924 15.451 1.00 86.00 502 ILE A O 1
ATOM 3859 N N . GLY A 1 503 ? 3.744 -13.718 14.897 1.00 75.56 503 GLY A N 1
ATOM 3860 C CA . GLY A 1 503 ? 2.669 -14.706 15.096 1.00 75.56 503 GLY A CA 1
ATOM 3861 C C . GLY A 1 503 ? 2.981 -15.906 15.983 1.00 75.56 503 GLY A C 1
ATOM 3862 O O . GLY A 1 503 ? 2.126 -16.778 16.120 1.00 75.56 503 GLY A O 1
ATOM 3863 N N . GLN A 1 504 ? 4.186 -15.982 16.554 1.00 70.94 504 GLN A N 1
ATOM 3864 C CA . GLN A 1 504 ? 4.594 -17.025 17.497 1.00 70.94 504 GLN A CA 1
ATOM 3865 C C . GLN A 1 504 ? 5.471 -16.395 18.581 1.00 70.94 504 GLN A C 1
ATOM 3867 O O . GLN A 1 504 ? 6.487 -15.780 18.272 1.00 70.94 504 GLN A O 1
ATOM 3872 N N . GLY A 1 505 ? 5.070 -16.509 19.847 1.00 71.50 505 GLY A N 1
ATOM 3873 C CA . GLY A 1 505 ? 5.819 -15.924 20.958 1.00 71.50 505 GLY A CA 1
ATOM 3874 C C . GLY A 1 505 ? 5.188 -16.187 22.322 1.00 71.50 505 GLY A C 1
ATOM 3875 O O . GLY A 1 505 ? 4.024 -16.591 22.427 1.00 71.50 505 GLY A O 1
ATOM 3876 N N . SER A 1 506 ? 5.964 -15.964 23.383 1.00 79.69 506 SER A N 1
ATOM 3877 C CA . SER A 1 506 ? 5.435 -15.919 24.747 1.00 79.69 506 SER A CA 1
ATOM 3878 C C . SER A 1 506 ? 4.560 -14.676 24.941 1.00 79.69 506 SER A C 1
ATOM 3880 O O . SER A 1 506 ? 4.659 -13.702 24.194 1.00 79.69 506 SER A O 1
ATOM 3882 N N . GLU A 1 507 ? 3.706 -14.700 25.961 1.00 79.44 507 GLU A N 1
ATOM 3883 C CA . GLU A 1 507 ? 2.946 -13.521 26.387 1.00 79.44 507 GLU A CA 1
ATOM 3884 C C . GLU A 1 507 ? 3.865 -12.314 26.629 1.00 79.44 507 GLU A C 1
ATOM 3886 O O . GLU A 1 507 ? 3.637 -11.240 26.078 1.00 79.44 507 GLU A O 1
ATOM 3891 N N . VAL A 1 508 ? 4.965 -12.524 27.353 1.00 82.75 508 VAL A N 1
ATOM 3892 C CA . VAL A 1 508 ? 5.958 -11.484 27.653 1.00 82.75 508 VAL A CA 1
ATOM 3893 C C . VAL A 1 508 ? 6.584 -10.913 26.378 1.00 82.75 508 VAL A C 1
ATOM 3895 O O . VAL A 1 508 ? 6.726 -9.699 26.252 1.00 82.75 508 VAL A O 1
ATOM 3898 N N . ALA A 1 509 ? 6.938 -11.763 25.408 1.00 80.75 509 ALA A N 1
ATOM 3899 C CA . ALA A 1 509 ? 7.524 -11.310 24.146 1.00 80.75 509 ALA A CA 1
ATOM 3900 C C . ALA A 1 509 ? 6.561 -10.404 23.368 1.00 80.75 509 ALA A C 1
ATOM 3902 O O . ALA A 1 509 ? 6.963 -9.384 22.814 1.00 80.75 509 ALA A O 1
ATOM 3903 N N . MET A 1 510 ? 5.275 -10.743 23.374 1.00 82.31 510 MET A N 1
ATOM 3904 C CA . MET A 1 510 ? 4.263 -9.990 22.647 1.00 82.31 510 MET A CA 1
ATOM 3905 C C . MET A 1 510 ? 3.846 -8.700 23.383 1.00 82.31 510 MET A C 1
ATOM 3907 O O . MET A 1 510 ? 3.643 -7.673 22.740 1.00 82.31 510 MET A O 1
ATOM 3911 N N . GLN A 1 511 ? 3.830 -8.700 24.721 1.00 85.69 511 GLN A N 1
ATOM 3912 C CA . GLN A 1 511 ? 3.758 -7.477 25.539 1.00 85.69 511 GLN A CA 1
ATOM 3913 C C . GLN A 1 511 ? 4.897 -6.511 25.200 1.00 85.69 511 GLN A C 1
ATOM 3915 O O . GLN A 1 511 ? 4.654 -5.333 24.945 1.00 85.69 511 GLN A O 1
ATOM 3920 N N . ARG A 1 512 ? 6.137 -7.015 25.142 1.00 85.81 512 ARG A N 1
ATOM 3921 C CA . ARG A 1 512 ? 7.313 -6.218 24.764 1.00 85.81 512 ARG A CA 1
ATOM 3922 C C . ARG A 1 512 ? 7.191 -5.674 23.342 1.00 85.81 512 ARG A C 1
ATOM 3924 O O . ARG A 1 512 ? 7.471 -4.501 23.127 1.00 85.81 512 ARG A O 1
ATOM 3931 N N . ALA A 1 513 ? 6.732 -6.488 22.393 1.00 85.94 513 ALA A N 1
ATOM 3932 C CA . ALA A 1 513 ? 6.504 -6.065 21.012 1.00 85.94 513 ALA A CA 1
ATOM 3933 C C . ALA A 1 513 ? 5.477 -4.921 20.918 1.00 85.94 513 ALA A C 1
ATOM 3935 O O . ALA A 1 513 ? 5.704 -3.940 20.210 1.00 85.94 513 ALA A O 1
ATOM 3936 N N . LEU A 1 514 ? 4.376 -5.010 21.670 1.00 88.69 514 LEU A N 1
ATOM 3937 C CA . LEU A 1 514 ? 3.364 -3.954 21.749 1.00 88.69 514 LEU A CA 1
ATOM 3938 C C . LEU A 1 514 ? 3.883 -2.693 22.442 1.00 88.69 514 LEU A C 1
ATOM 3940 O O . LEU A 1 514 ? 3.597 -1.594 21.971 1.00 88.69 514 LEU A O 1
ATOM 3944 N N . ALA A 1 515 ? 4.680 -2.830 23.502 1.00 89.88 515 ALA A N 1
ATOM 3945 C CA . ALA A 1 515 ? 5.326 -1.693 24.149 1.00 89.88 515 ALA A CA 1
ATOM 3946 C C . ALA A 1 515 ? 6.303 -0.990 23.193 1.00 89.88 515 ALA A C 1
ATOM 3948 O O . ALA A 1 515 ? 6.220 0.222 23.012 1.00 89.88 515 ALA A O 1
ATOM 3949 N N . VAL A 1 516 ? 7.168 -1.738 22.496 1.00 88.62 516 VAL A N 1
ATOM 3950 C CA . VAL A 1 516 ? 8.038 -1.185 21.444 1.00 88.62 516 VAL A CA 1
ATOM 3951 C C . VAL A 1 516 ? 7.206 -0.421 20.424 1.00 88.62 516 VAL A C 1
ATOM 3953 O O . VAL A 1 516 ? 7.520 0.732 20.140 1.00 88.62 516 VAL A O 1
ATOM 3956 N N . LEU A 1 517 ? 6.125 -1.023 19.917 1.00 88.62 517 LEU A N 1
ATOM 3957 C CA . LEU A 1 517 ? 5.233 -0.356 18.978 1.00 88.62 517 LEU A CA 1
ATOM 3958 C C . LEU A 1 517 ? 4.707 0.958 19.563 1.00 88.62 517 LEU A C 1
ATOM 3960 O O . LEU A 1 517 ? 4.887 1.993 18.936 1.00 88.62 517 LEU A O 1
ATOM 3964 N N . GLY A 1 518 ? 4.145 0.954 20.774 1.00 87.25 518 GLY A N 1
ATOM 3965 C CA . GLY A 1 518 ? 3.664 2.166 21.445 1.00 87.25 518 GLY A CA 1
ATOM 3966 C C . GLY A 1 518 ? 4.720 3.272 21.554 1.00 87.25 518 GLY A C 1
ATOM 3967 O O . GLY A 1 518 ? 4.410 4.439 21.312 1.00 87.25 518 GLY A O 1
ATOM 3968 N N . GLY A 1 519 ? 5.973 2.904 21.837 1.00 85.81 519 GLY A N 1
ATOM 3969 C CA . GLY A 1 519 ? 7.106 3.830 21.862 1.00 85.81 519 GLY A CA 1
ATOM 3970 C C . GLY A 1 519 ? 7.467 4.385 20.480 1.00 85.81 519 GLY A C 1
ATOM 3971 O O . GLY A 1 519 ? 7.660 5.592 20.347 1.00 85.81 519 GLY A O 1
ATOM 3972 N N . ILE A 1 520 ? 7.495 3.543 19.437 1.00 84.94 520 ILE A N 1
ATOM 3973 C CA . ILE A 1 520 ? 7.689 3.979 18.039 1.00 84.94 520 ILE A CA 1
ATOM 3974 C C . ILE A 1 520 ? 6.581 4.946 17.633 1.00 84.94 520 ILE A C 1
ATOM 3976 O O . ILE A 1 520 ? 6.862 5.987 17.047 1.00 84.94 520 ILE A O 1
ATOM 3980 N N . LEU A 1 521 ? 5.326 4.621 17.955 1.00 80.81 521 LEU A N 1
ATOM 3981 C CA . LEU A 1 521 ? 4.181 5.462 17.628 1.00 80.81 521 LEU A CA 1
ATOM 3982 C C . LEU A 1 521 ? 4.314 6.825 18.284 1.00 80.81 521 LEU A C 1
ATOM 3984 O O . LEU A 1 521 ? 4.232 7.838 17.599 1.00 80.81 521 LEU A O 1
ATOM 3988 N N . AR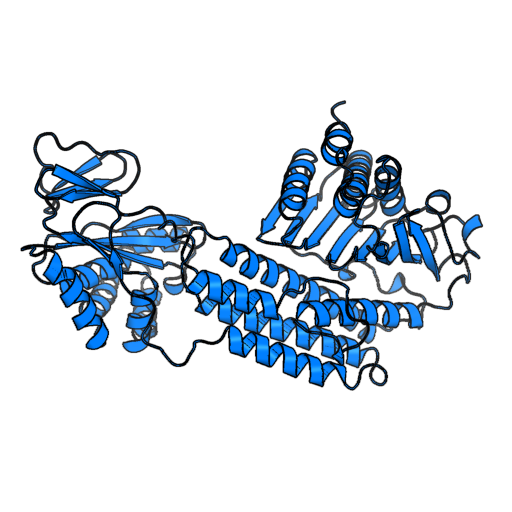G A 1 522 ? 4.598 6.872 19.585 1.00 79.38 522 ARG A N 1
ATOM 3989 C CA . ARG A 1 522 ? 4.820 8.152 20.250 1.00 79.38 522 ARG A CA 1
ATOM 3990 C C . ARG A 1 522 ? 6.025 8.893 19.670 1.00 79.38 522 ARG A C 1
ATOM 3992 O O . ARG A 1 522 ? 5.974 10.096 19.480 1.00 79.38 522 ARG A O 1
ATOM 3999 N N . GLY A 1 523 ? 7.099 8.186 19.356 1.00 77.06 523 GLY A N 1
ATOM 4000 C CA . GLY A 1 523 ? 8.315 8.771 18.816 1.00 77.06 523 GLY A CA 1
ATOM 4001 C C . GLY A 1 523 ? 8.151 9.419 17.446 1.00 77.06 523 GLY A C 1
ATOM 4002 O O . GLY A 1 523 ? 8.444 10.602 17.268 1.00 77.06 523 GLY A O 1
ATOM 4003 N N . VAL A 1 524 ? 7.666 8.636 16.483 1.00 74.38 524 VAL A N 1
ATOM 4004 C CA . VAL A 1 524 ? 7.520 9.062 15.089 1.00 74.38 524 VAL A CA 1
ATOM 4005 C C . VAL A 1 524 ? 6.400 10.074 14.930 1.00 74.38 524 VAL A C 1
ATOM 4007 O O . VAL A 1 524 ? 6.560 11.045 14.199 1.00 74.38 524 VAL A O 1
ATOM 4010 N N . LEU A 1 525 ? 5.273 9.879 15.617 1.00 66.62 525 LEU A N 1
ATOM 4011 C CA . LEU A 1 525 ? 4.129 10.776 15.463 1.00 66.62 525 LEU A CA 1
ATOM 4012 C C . LEU A 1 525 ? 4.355 12.146 16.108 1.00 66.62 525 LEU A C 1
ATOM 4014 O O . LEU A 1 525 ? 3.639 13.084 15.772 1.00 66.62 525 LEU A O 1
ATOM 4018 N N . LEU A 1 526 ? 5.329 12.270 17.015 1.00 62.97 526 LEU A N 1
ATOM 4019 C CA . LEU A 1 526 ? 5.573 13.500 17.775 1.00 62.97 526 LEU A CA 1
ATOM 4020 C C . LEU A 1 526 ? 6.881 14.208 17.452 1.00 62.97 526 LEU A C 1
ATOM 4022 O O . LEU A 1 526 ? 7.151 15.244 18.055 1.00 62.97 526 LEU A O 1
ATOM 4026 N N . GLY A 1 527 ? 7.690 13.662 16.542 1.00 60.59 527 GLY A N 1
ATOM 4027 C CA . GLY A 1 527 ? 8.983 14.251 16.195 1.00 60.59 527 GLY A CA 1
ATOM 4028 C C . GLY A 1 527 ? 9.966 14.280 17.368 1.00 60.59 527 GLY A C 1
ATOM 4029 O O . GLY A 1 527 ? 10.797 15.178 17.448 1.00 60.59 527 GLY A O 1
ATOM 4030 N N . ALA A 1 528 ? 9.868 13.327 18.302 1.00 59.41 528 ALA A N 1
ATOM 4031 C CA . ALA A 1 528 ? 10.794 13.262 19.426 1.00 59.41 528 ALA A CA 1
ATOM 4032 C C . ALA A 1 528 ? 12.194 12.887 18.911 1.00 59.41 528 ALA A C 1
ATOM 4034 O O . ALA A 1 528 ? 12.404 11.751 18.497 1.00 59.41 528 ALA A O 1
ATOM 4035 N N . GLU A 1 529 ? 13.160 13.806 18.954 1.00 55.75 529 GLU A N 1
ATOM 4036 C CA . GLU A 1 529 ? 14.501 13.608 18.364 1.00 55.75 529 GLU A CA 1
ATOM 4037 C C . GLU A 1 529 ? 15.230 12.345 18.880 1.00 55.75 529 GLU A C 1
ATOM 4039 O O . GLU A 1 529 ? 16.076 11.781 18.187 1.00 55.75 529 GLU A O 1
ATOM 4044 N N . ASP A 1 530 ? 14.825 11.821 20.043 1.00 62.59 530 ASP A N 1
ATOM 4045 C CA . ASP A 1 530 ? 15.470 10.698 20.726 1.00 62.59 530 ASP A CA 1
ATOM 4046 C C . ASP A 1 530 ? 14.689 9.382 20.767 1.00 62.59 530 ASP A C 1
ATOM 4048 O O . ASP A 1 530 ? 15.171 8.404 21.351 1.00 62.59 530 ASP A O 1
ATOM 4052 N N . TRP A 1 531 ? 13.524 9.282 20.117 1.00 71.69 531 TRP A N 1
ATOM 4053 C CA . TRP A 1 531 ? 12.734 8.044 20.190 1.00 71.69 531 TRP A CA 1
ATOM 4054 C C . TRP A 1 531 ? 13.494 6.830 19.648 1.00 71.69 531 TRP A C 1
ATOM 4056 O O . TRP A 1 531 ? 13.373 5.733 20.192 1.00 71.69 531 TRP A O 1
ATOM 4066 N N . ARG A 1 532 ? 14.339 7.036 18.627 1.00 72.06 532 ARG A N 1
ATOM 4067 C CA . ARG A 1 532 ? 15.193 5.987 18.053 1.00 72.06 532 ARG A CA 1
ATOM 4068 C C . ARG A 1 532 ? 16.125 5.404 19.120 1.00 72.06 532 ARG A C 1
ATOM 4070 O O . ARG A 1 532 ? 16.243 4.189 19.213 1.00 72.06 532 ARG A O 1
ATOM 4077 N N . ARG A 1 533 ? 16.732 6.250 19.966 1.00 68.94 533 ARG A N 1
ATOM 4078 C CA . ARG A 1 533 ? 17.623 5.824 21.061 1.00 68.94 533 ARG A CA 1
ATOM 4079 C C . ARG A 1 533 ? 16.859 5.137 22.190 1.00 68.94 533 ARG A C 1
ATOM 4081 O O . ARG A 1 533 ? 17.284 4.079 22.648 1.00 68.94 533 ARG A O 1
ATOM 4088 N N . VAL A 1 534 ? 15.734 5.715 22.613 1.00 69.12 534 VAL A N 1
ATOM 4089 C CA . VAL A 1 534 ? 14.919 5.190 23.723 1.00 69.12 534 VAL A CA 1
ATOM 4090 C C . VAL A 1 534 ? 14.319 3.830 23.373 1.00 69.12 534 VAL A C 1
ATOM 4092 O O . VAL A 1 534 ? 14.398 2.899 24.162 1.00 69.12 534 VAL A O 1
ATOM 4095 N N . VAL A 1 535 ? 13.771 3.671 22.170 1.00 73.12 535 VAL A N 1
ATOM 4096 C CA . VAL A 1 535 ? 13.161 2.400 21.762 1.00 73.12 535 VAL A CA 1
ATOM 4097 C C . VAL A 1 535 ? 14.228 1.350 21.416 1.00 73.12 535 VAL A C 1
ATOM 4099 O O . VAL A 1 535 ? 14.054 0.163 21.708 1.00 73.12 535 VAL A O 1
ATOM 4102 N N . ALA A 1 536 ? 15.371 1.754 20.849 1.00 67.50 536 ALA A N 1
ATOM 4103 C CA . ALA A 1 536 ? 16.477 0.829 20.587 1.00 67.50 536 ALA A CA 1
ATOM 4104 C C . ALA A 1 536 ? 17.137 0.296 21.875 1.00 67.50 536 ALA A C 1
ATOM 4106 O O . ALA A 1 536 ? 17.706 -0.800 21.859 1.00 67.50 536 ALA A O 1
ATOM 4107 N N . SER A 1 537 ? 17.056 1.021 22.997 1.00 69.38 537 SER A N 1
ATOM 4108 C CA . SER A 1 537 ? 17.583 0.546 24.285 1.00 69.38 537 SER A CA 1
ATOM 4109 C C . SER A 1 537 ? 16.675 -0.486 24.970 1.00 69.38 537 SER A C 1
ATOM 4111 O O . SER A 1 537 ? 17.159 -1.287 25.769 1.00 69.38 537 SER A O 1
ATOM 4113 N N . TRP A 1 538 ? 15.382 -0.540 24.630 1.00 72.50 538 TRP A N 1
ATOM 4114 C CA . TRP A 1 538 ? 14.415 -1.442 25.266 1.00 72.50 538 TRP A CA 1
ATOM 4115 C C . TRP A 1 538 ? 14.615 -2.907 24.888 1.00 72.50 538 TRP A C 1
ATOM 4117 O O . TRP A 1 538 ? 14.090 -3.370 23.884 1.00 72.50 538 TRP A O 1
ATOM 4127 N N . GLY A 1 539 ? 15.323 -3.664 25.724 1.00 55.91 539 GLY A N 1
ATOM 4128 C CA . GLY A 1 539 ? 15.569 -5.093 25.511 1.00 55.91 539 GLY A CA 1
ATOM 4129 C C . GLY A 1 539 ? 16.931 -5.385 24.888 1.00 55.91 539 GLY A C 1
ATOM 4130 O O . GLY A 1 539 ? 17.010 -6.174 23.948 1.00 55.91 539 GLY A O 1
ATOM 4131 N N . ARG A 1 540 ? 17.990 -4.725 25.377 1.00 52.28 540 ARG A N 1
ATOM 4132 C CA . ARG A 1 540 ? 19.360 -5.276 25.341 1.00 52.28 540 ARG A CA 1
ATOM 4133 C C . ARG A 1 540 ? 19.700 -6.107 26.592 1.00 52.28 540 ARG A C 1
ATOM 4135 O O . ARG A 1 540 ? 20.853 -6.487 26.754 1.00 52.28 540 ARG A O 1
ATOM 4142 N N . GLU A 1 541 ? 18.703 -6.409 27.424 1.00 37.56 541 GLU A N 1
ATOM 4143 C CA . GLU A 1 541 ? 18.785 -7.321 28.575 1.00 37.56 541 GLU A CA 1
ATOM 4144 C C . GLU A 1 541 ? 17.641 -8.341 28.549 1.00 37.56 541 GLU A C 1
ATOM 4146 O O . GLU A 1 541 ? 16.473 -7.940 28.291 1.00 37.56 541 GLU A O 1
#